Protein AF-A0A818U728-F1 (afdb_monomer)

Radius of gyration: 30.17 Å; Cα contacts (8 Å, |Δi|>4): 489; chains: 1; bounding box: 82×82×82 Å

Foldseek 3Di:
DLCLVVLLVVLVVVLVCQVPDPDDDDVVVNVVSVVSNVVSVVVDDPDDADDLVRLVVVLVVLQVDALLNLLVCLPPPQLVVVVVNCVRSVDQLCRSVVNGSCSNVSSVVNDPPDDDPNVPPPDVVVLVVVVVVDLAVQSVVVCVVPDPPCFPVVLVSLQVQAFDDDPPEEEEAEQAQVCQLPQLVSLLVSVSCCSNNVYHYWYDYPAIDDQPDDDDGVVSSNVCSVPRHHYDHHQSLNSCQVCLLVLPDGAEYEYEEQQPHDAWDAHPVRDTDGNLVSVVVSCVPRHVHAYEYEHAYQDPPDDRPSLVVCVVVVRPRYAYHYAHSVDGDCVCVVVVSVVSRVSDRPVPVVVVVVLVVCCVPVNDVVSVVVVVVVVVVPPDDPDDPPDDD

Structure (mmCIF, N/CA/C/O backbone):
data_AF-A0A818U728-F1
#
_entry.id   AF-A0A818U728-F1
#
loop_
_atom_site.group_PDB
_atom_site.id
_atom_site.type_symbol
_atom_site.label_atom_id
_atom_site.label_alt_id
_atom_site.label_comp_id
_atom_site.label_asym_id
_atom_site.label_entity_id
_atom_site.label_seq_id
_atom_site.pdbx_PDB_ins_code
_atom_site.Cartn_x
_atom_site.Cartn_y
_atom_site.Cartn_z
_atom_site.occupancy
_atom_site.B_iso_or_equiv
_atom_site.auth_seq_id
_atom_site.auth_comp_id
_atom_site.auth_asym_id
_atom_site.auth_atom_id
_atom_site.pdbx_PDB_model_num
ATOM 1 N N . MET A 1 1 ? 35.070 3.565 -28.094 1.00 55.62 1 MET A N 1
ATOM 2 C CA . MET A 1 1 ? 35.684 2.261 -27.732 1.00 55.62 1 MET A CA 1
ATOM 3 C C . MET A 1 1 ? 34.901 1.027 -28.213 1.00 55.62 1 MET A C 1
ATOM 5 O O . MET A 1 1 ? 35.519 -0.014 -28.396 1.00 55.62 1 MET A O 1
ATOM 9 N N . LEU A 1 2 ? 33.603 1.135 -28.537 1.00 55.91 2 LEU A N 1
ATOM 10 C CA . LEU A 1 2 ? 32.719 0.014 -28.928 1.00 55.91 2 LEU A CA 1
ATOM 11 C C . LEU A 1 2 ? 33.169 -0.827 -30.151 1.00 55.91 2 LEU A C 1
ATOM 13 O O . LEU A 1 2 ? 32.778 -1.979 -30.292 1.00 55.91 2 LEU A O 1
ATOM 17 N N . ASN A 1 3 ? 34.048 -0.309 -31.020 1.00 66.19 3 ASN A N 1
ATOM 18 C CA . ASN A 1 3 ? 34.510 -1.011 -32.232 1.00 66.19 3 ASN A CA 1
ATOM 19 C C . ASN A 1 3 ? 35.831 -1.799 -32.082 1.00 66.19 3 ASN A C 1
ATOM 21 O O . ASN A 1 3 ? 36.325 -2.357 -33.070 1.00 66.19 3 ASN A O 1
ATOM 25 N N . ALA A 1 4 ? 36.426 -1.862 -30.884 1.00 78.56 4 ALA A N 1
ATOM 26 C CA . ALA A 1 4 ? 37.730 -2.501 -30.672 1.00 78.56 4 ALA A CA 1
ATOM 27 C C . ALA A 1 4 ? 37.734 -3.982 -31.104 1.00 78.56 4 ALA A C 1
ATOM 29 O O . ALA A 1 4 ? 38.574 -4.389 -31.909 1.00 78.56 4 ALA A O 1
ATOM 30 N N . GLY A 1 5 ? 36.726 -4.760 -30.691 1.00 79.88 5 GLY A N 1
ATOM 31 C CA . GLY A 1 5 ? 36.617 -6.188 -31.022 1.00 79.88 5 GLY A CA 1
ATOM 32 C C . GLY A 1 5 ? 36.473 -6.486 -32.522 1.00 79.88 5 GLY A C 1
ATOM 33 O O . GLY A 1 5 ? 36.972 -7.497 -33.020 1.00 79.88 5 GLY A O 1
ATOM 34 N N . ARG A 1 6 ? 35.826 -5.604 -33.295 1.00 80.81 6 ARG A N 1
ATOM 35 C CA . ARG A 1 6 ? 35.736 -5.748 -34.761 1.00 80.81 6 ARG A CA 1
ATOM 36 C C . ARG A 1 6 ? 37.090 -5.504 -35.428 1.00 80.81 6 ARG A C 1
ATOM 38 O O . ARG A 1 6 ? 37.468 -6.255 -36.327 1.00 80.81 6 ARG A O 1
ATOM 45 N N . ARG A 1 7 ? 37.822 -4.477 -34.986 1.00 86.62 7 ARG A N 1
ATOM 46 C CA . ARG A 1 7 ? 39.153 -4.146 -35.519 1.00 86.62 7 ARG A CA 1
ATOM 47 C C . ARG A 1 7 ? 40.183 -5.222 -35.175 1.00 86.62 7 ARG A C 1
ATOM 49 O O . ARG A 1 7 ? 40.958 -5.581 -36.055 1.00 86.62 7 ARG A O 1
ATOM 56 N N . ILE A 1 8 ? 40.126 -5.794 -33.968 1.00 91.00 8 ILE A N 1
ATOM 57 C CA . ILE A 1 8 ? 40.954 -6.945 -33.563 1.00 91.00 8 ILE A CA 1
ATOM 58 C C . ILE A 1 8 ? 40.764 -8.106 -34.546 1.00 91.00 8 ILE A C 1
ATOM 60 O O . ILE A 1 8 ? 41.723 -8.512 -35.197 1.00 91.00 8 ILE A O 1
ATOM 64 N N . ARG A 1 9 ? 39.519 -8.549 -34.773 1.00 88.81 9 ARG A N 1
ATOM 65 C CA . ARG A 1 9 ? 39.214 -9.647 -35.714 1.00 88.81 9 ARG A CA 1
ATOM 66 C C . ARG A 1 9 ? 39.673 -9.361 -37.147 1.00 88.81 9 ARG A C 1
ATOM 68 O O . ARG A 1 9 ? 40.135 -10.261 -37.850 1.00 88.81 9 ARG A O 1
ATOM 75 N N . ALA A 1 10 ? 39.561 -8.111 -37.601 1.00 93.06 10 ALA A N 1
ATOM 76 C CA . ALA A 1 10 ? 40.048 -7.707 -38.919 1.00 93.06 10 ALA A CA 1
ATOM 77 C C . ALA A 1 10 ? 41.580 -7.826 -39.024 1.00 93.06 10 ALA A C 1
ATOM 79 O O . ALA A 1 10 ? 42.084 -8.406 -39.991 1.00 93.06 10 ALA A O 1
ATOM 80 N N . PHE A 1 11 ? 42.312 -7.344 -38.015 1.00 95.31 11 PHE A N 1
ATOM 81 C CA . PHE A 1 11 ? 43.768 -7.459 -37.957 1.00 95.31 11 PHE A CA 1
ATOM 82 C C . PHE A 1 11 ? 44.233 -8.907 -37.786 1.00 95.31 11 PHE A C 1
ATOM 84 O O . PHE A 1 11 ? 45.185 -9.311 -38.448 1.00 95.31 11 PHE A O 1
ATOM 91 N N . GLU A 1 12 ? 43.536 -9.728 -37.001 1.00 95.50 12 GLU A N 1
ATOM 92 C CA . GLU A 1 12 ? 43.812 -11.164 -36.877 1.00 95.50 12 GLU A CA 1
ATOM 93 C C . GLU A 1 12 ? 43.638 -11.895 -38.211 1.00 95.50 12 GLU A C 1
ATOM 95 O O . GLU A 1 12 ? 44.493 -12.693 -38.606 1.00 95.50 12 GLU A O 1
ATOM 100 N N . LYS A 1 13 ? 42.562 -11.597 -38.952 1.00 95.81 13 LYS A N 1
ATOM 101 C CA . LYS A 1 13 ? 42.327 -12.164 -40.288 1.00 95.81 13 LYS A CA 1
ATOM 102 C C . LYS A 1 13 ? 43.414 -11.732 -41.272 1.00 95.81 13 LYS A C 1
ATOM 104 O O . LYS A 1 13 ? 43.896 -12.555 -42.051 1.00 95.81 13 LYS A O 1
ATOM 109 N N . GLN A 1 14 ? 43.824 -10.465 -41.229 1.00 95.56 14 GLN A N 1
ATOM 110 C CA . GLN A 1 14 ? 44.926 -9.952 -42.043 1.00 95.56 14 GLN A CA 1
ATOM 111 C C . GLN A 1 14 ? 46.257 -10.625 -41.678 1.00 95.56 14 GLN A C 1
ATOM 113 O O . GLN A 1 14 ? 46.999 -11.035 -42.567 1.00 95.56 14 GLN A O 1
ATOM 118 N N . HIS A 1 15 ? 46.533 -10.794 -40.386 1.00 95.56 15 HIS A N 1
ATOM 119 C CA . HIS A 1 15 ? 47.729 -11.457 -39.877 1.00 95.56 15 HIS A CA 1
ATOM 120 C C . HIS A 1 15 ? 47.790 -12.927 -40.311 1.00 95.56 15 HIS A C 1
ATOM 122 O O . HIS A 1 15 ? 48.816 -13.363 -40.832 1.00 95.56 15 HIS A O 1
ATOM 128 N N . LYS A 1 16 ? 46.680 -13.674 -40.195 1.00 95.25 16 LYS A N 1
ATOM 129 C CA . LYS A 1 16 ? 46.574 -15.056 -40.695 1.00 95.25 16 LYS A CA 1
ATOM 130 C C . LYS A 1 16 ? 46.836 -15.121 -42.203 1.00 95.25 16 LYS A C 1
ATOM 132 O O . LYS A 1 16 ? 47.678 -15.898 -42.634 1.00 95.25 16 LYS A O 1
ATOM 137 N N . ARG A 1 17 ? 46.199 -14.259 -43.007 1.00 95.38 17 ARG A N 1
ATOM 138 C CA . ARG A 1 17 ? 46.416 -14.213 -44.468 1.00 95.38 17 ARG A CA 1
ATOM 139 C C . ARG A 1 17 ? 47.878 -13.965 -44.849 1.00 95.38 17 ARG A C 1
ATOM 141 O O . ARG A 1 17 ? 48.380 -14.621 -45.751 1.00 95.38 17 ARG A O 1
ATOM 148 N N . LEU A 1 18 ? 48.560 -13.049 -44.160 1.00 94.50 18 LEU A N 1
ATOM 149 C CA . LEU A 1 18 ? 49.970 -12.749 -44.432 1.00 94.50 18 LEU A CA 1
ATOM 150 C C . LEU A 1 18 ? 50.916 -13.875 -43.998 1.00 94.50 18 LEU A C 1
ATOM 152 O O . LEU A 1 18 ? 51.948 -14.058 -44.631 1.00 94.50 18 LEU A O 1
ATOM 156 N N . LYS A 1 19 ? 50.564 -14.645 -42.962 1.00 92.81 19 LYS A N 1
ATOM 157 C CA . LYS A 1 19 ? 51.328 -15.834 -42.555 1.00 92.81 19 LYS A CA 1
ATOM 158 C C . LYS A 1 19 ? 51.222 -16.990 -43.552 1.00 92.81 19 LYS A C 1
ATOM 160 O O . LYS A 1 19 ? 52.200 -17.695 -43.745 1.00 92.81 19 LYS A O 1
ATOM 165 N N . PHE A 1 20 ? 50.054 -17.178 -44.167 1.00 91.81 20 PHE A N 1
ATOM 166 C CA . PHE A 1 20 ? 49.808 -18.268 -45.125 1.00 91.81 20 PHE A CA 1
ATOM 167 C C . PHE A 1 20 ? 50.080 -17.889 -46.592 1.00 91.81 20 PHE A C 1
ATOM 169 O O . PHE A 1 20 ? 49.986 -18.733 -47.480 1.00 91.81 20 PHE A O 1
ATOM 176 N N . SER A 1 21 ? 50.410 -16.628 -46.870 1.00 90.94 21 SER A N 1
ATOM 177 C CA . SER A 1 21 ? 50.827 -16.175 -48.198 1.00 90.94 21 SER A CA 1
ATOM 178 C C . SER A 1 21 ? 52.184 -16.783 -48.570 1.00 90.94 21 SER A C 1
ATOM 180 O O . SER A 1 21 ? 53.136 -16.662 -47.804 1.00 90.94 21 SER A O 1
ATOM 182 N N . LYS A 1 22 ? 52.301 -17.369 -49.773 1.00 88.00 22 LYS A N 1
ATOM 183 C CA . LYS A 1 22 ? 53.577 -17.890 -50.312 1.00 88.00 22 LYS A CA 1
ATOM 184 C C . LYS A 1 22 ? 54.632 -16.795 -50.525 1.00 88.00 22 LYS A C 1
ATOM 186 O O . LYS A 1 22 ? 55.818 -17.090 -50.604 1.00 88.00 22 LYS A O 1
ATOM 191 N N . THR A 1 23 ? 54.212 -15.535 -50.624 1.00 89.31 23 THR A N 1
ATOM 192 C CA . THR A 1 23 ? 55.104 -14.387 -50.805 1.00 89.31 23 THR A CA 1
ATOM 193 C C . THR A 1 23 ? 55.739 -13.981 -49.475 1.00 89.31 23 THR A C 1
ATOM 195 O O . THR A 1 23 ? 55.026 -13.773 -48.490 1.00 89.31 23 THR A O 1
ATOM 198 N N . THR A 1 24 ? 57.065 -13.813 -49.454 1.00 89.06 24 THR A N 1
ATOM 199 C CA . THR A 1 24 ? 57.846 -13.439 -48.265 1.00 89.06 24 THR A CA 1
ATOM 200 C C . THR A 1 24 ? 57.433 -12.059 -47.748 1.00 89.06 24 THR A C 1
ATOM 202 O O . THR A 1 24 ? 57.858 -11.016 -48.249 1.00 89.06 24 THR A O 1
ATOM 205 N N . THR A 1 25 ? 56.560 -12.028 -46.743 1.00 88.75 25 THR A N 1
ATOM 206 C CA . THR A 1 25 ? 56.094 -10.771 -46.150 1.00 88.75 25 THR A CA 1
ATOM 207 C C . THR A 1 25 ? 57.174 -10.185 -45.238 1.00 88.75 25 THR A C 1
ATOM 209 O O . THR A 1 25 ? 57.701 -10.882 -44.375 1.00 88.75 25 THR A O 1
ATOM 212 N N . LYS A 1 26 ? 57.478 -8.884 -45.364 1.00 92.00 26 LYS A N 1
ATOM 213 C CA . LYS A 1 26 ? 58.439 -8.200 -44.477 1.00 92.00 26 LYS A CA 1
ATOM 214 C C . LYS A 1 26 ? 58.015 -8.332 -43.005 1.00 92.00 26 LYS A C 1
ATOM 216 O O . LYS A 1 26 ? 56.901 -7.937 -42.650 1.00 92.00 26 LYS A O 1
ATOM 221 N N . ALA A 1 27 ? 58.920 -8.811 -42.148 1.00 92.31 27 ALA A N 1
ATOM 222 C CA . ALA A 1 27 ? 58.681 -9.031 -40.715 1.00 92.31 27 ALA A CA 1
ATOM 223 C C . ALA A 1 27 ? 58.150 -7.780 -39.989 1.00 92.31 27 ALA A C 1
ATOM 225 O O . ALA A 1 27 ? 57.275 -7.868 -39.129 1.00 92.31 27 ALA A O 1
ATOM 226 N N . THR A 1 28 ? 58.593 -6.594 -40.413 1.00 94.25 28 THR A N 1
ATOM 227 C CA . THR A 1 28 ? 58.138 -5.302 -39.881 1.00 94.25 28 THR A CA 1
ATOM 228 C C . THR A 1 28 ? 56.632 -5.079 -40.045 1.00 94.25 28 THR A C 1
ATOM 230 O O . THR A 1 28 ? 55.991 -4.505 -39.166 1.00 94.25 28 THR A O 1
ATOM 233 N N . LYS A 1 29 ? 56.027 -5.566 -41.136 1.00 93.94 29 LYS A N 1
ATOM 234 C CA . LYS A 1 29 ? 54.579 -5.456 -41.375 1.00 93.94 29 LYS A CA 1
ATOM 235 C C . LYS A 1 29 ? 53.784 -6.381 -40.452 1.00 93.94 29 LYS A C 1
ATOM 237 O O . LYS A 1 29 ? 52.745 -5.971 -39.941 1.00 93.94 29 LYS A O 1
ATOM 242 N N . LEU A 1 30 ? 54.284 -7.595 -40.209 1.00 94.19 30 LEU A N 1
ATOM 243 C CA . LEU A 1 30 ? 53.681 -8.535 -39.257 1.00 94.19 30 LEU A CA 1
ATOM 244 C C . LEU A 1 30 ? 53.752 -7.992 -37.824 1.00 94.19 30 LEU A C 1
ATOM 246 O O . LEU A 1 30 ? 52.740 -8.007 -37.126 1.00 94.19 30 LEU A O 1
ATOM 250 N N . GLY A 1 31 ? 54.900 -7.428 -37.431 1.00 93.88 31 GLY A N 1
ATOM 251 C CA . GLY A 1 31 ? 55.077 -6.784 -36.127 1.00 93.88 31 GLY A CA 1
ATOM 252 C C . GLY A 1 31 ? 54.092 -5.635 -35.892 1.00 93.88 31 GLY A C 1
ATOM 253 O O . GLY A 1 31 ? 53.442 -5.587 -34.853 1.00 93.88 31 GLY A O 1
ATOM 254 N N . LYS A 1 32 ? 53.885 -4.761 -36.890 1.00 95.94 32 LYS A N 1
ATOM 255 C CA . LYS A 1 32 ? 52.900 -3.665 -36.799 1.00 95.94 32 LYS A CA 1
ATOM 256 C C . LYS A 1 32 ? 51.467 -4.166 -36.594 1.00 95.94 32 LYS A C 1
ATOM 258 O O . LYS A 1 32 ? 50.738 -3.604 -35.783 1.00 95.94 32 LYS A O 1
ATOM 263 N N . ILE A 1 33 ? 51.056 -5.217 -37.309 1.00 96.12 33 ILE A N 1
ATOM 264 C CA . ILE A 1 33 ? 49.705 -5.782 -37.163 1.00 96.12 33 ILE A CA 1
ATOM 265 C C . ILE A 1 33 ? 49.527 -6.410 -35.776 1.00 96.12 33 ILE A C 1
ATOM 267 O O . ILE A 1 33 ? 48.488 -6.202 -35.157 1.00 96.12 33 ILE A O 1
ATOM 271 N N . LYS A 1 34 ? 50.543 -7.119 -35.269 1.00 96.25 34 LYS A N 1
ATOM 272 C CA . LYS A 1 34 ? 50.514 -7.701 -33.922 1.00 96.25 34 LYS A CA 1
ATOM 273 C C . LYS A 1 34 ? 50.409 -6.623 -32.838 1.00 96.25 34 LYS A C 1
ATOM 275 O O . LYS A 1 34 ? 49.500 -6.688 -32.020 1.00 96.25 34 LYS A O 1
ATOM 280 N N . ASN A 1 35 ? 51.233 -5.577 -32.911 1.00 96.06 35 ASN A N 1
ATOM 281 C CA . ASN A 1 35 ? 51.171 -4.462 -31.960 1.00 96.06 35 ASN A CA 1
ATOM 282 C C . ASN A 1 35 ? 49.795 -3.774 -31.958 1.00 96.06 35 ASN A C 1
ATOM 284 O O . ASN A 1 35 ? 49.292 -3.400 -30.903 1.00 96.06 35 ASN A O 1
ATOM 288 N N . ASN A 1 36 ? 49.153 -3.639 -33.123 1.00 94.69 36 ASN A N 1
ATOM 289 C CA . ASN A 1 36 ? 47.800 -3.085 -33.205 1.00 94.69 36 ASN A CA 1
ATOM 290 C C . ASN A 1 36 ? 46.750 -3.979 -32.527 1.00 94.69 36 ASN A C 1
ATOM 292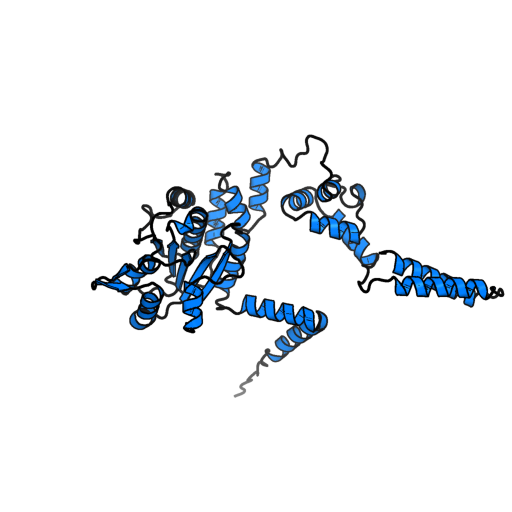 O O . ASN A 1 36 ? 45.821 -3.452 -31.918 1.00 94.69 36 ASN A O 1
ATOM 296 N N . ILE A 1 37 ? 46.883 -5.306 -32.625 1.00 94.75 37 ILE A N 1
ATOM 297 C CA . ILE A 1 37 ? 46.010 -6.258 -31.922 1.00 94.75 37 ILE A CA 1
ATOM 298 C C . ILE A 1 37 ? 46.192 -6.105 -30.409 1.00 94.75 37 ILE A C 1
ATOM 300 O O . ILE A 1 37 ? 45.208 -5.915 -29.698 1.00 94.75 37 ILE A O 1
ATOM 304 N N . ASP A 1 38 ? 47.435 -6.106 -29.930 1.00 93.44 38 ASP A N 1
ATOM 305 C CA . ASP A 1 38 ? 47.746 -6.031 -28.499 1.00 93.44 38 ASP A CA 1
ATOM 306 C C . ASP A 1 38 ? 47.281 -4.701 -27.883 1.00 93.44 38 ASP A C 1
ATOM 308 O O . ASP A 1 38 ? 46.668 -4.687 -26.816 1.00 93.44 38 ASP A O 1
ATOM 312 N N . ASN A 1 39 ? 47.478 -3.581 -28.586 1.00 93.38 39 ASN A N 1
ATOM 313 C CA . ASN A 1 39 ? 46.989 -2.272 -28.148 1.00 93.38 39 ASN A CA 1
ATOM 314 C C . ASN A 1 39 ? 45.457 -2.216 -28.077 1.00 93.38 39 ASN A C 1
ATOM 316 O O . ASN A 1 39 ? 44.903 -1.657 -27.134 1.00 93.38 39 ASN A O 1
ATOM 320 N N . LEU A 1 40 ? 44.754 -2.808 -29.048 1.00 89.88 40 LEU A N 1
ATOM 321 C CA . LEU A 1 40 ? 43.291 -2.852 -29.029 1.00 89.88 40 LEU A CA 1
ATOM 322 C C . LEU A 1 40 ? 42.746 -3.798 -27.955 1.00 89.88 40 LEU A C 1
ATOM 324 O O . LEU A 1 40 ? 41.691 -3.507 -27.400 1.00 89.88 40 LEU A O 1
ATOM 328 N N . ASN A 1 41 ? 43.448 -4.890 -27.647 1.00 87.31 41 ASN A N 1
ATOM 329 C CA . ASN A 1 41 ? 43.091 -5.792 -26.551 1.00 87.31 41 ASN A CA 1
ATOM 330 C C . ASN A 1 41 ? 43.239 -5.105 -25.189 1.00 87.31 41 ASN A C 1
ATOM 332 O O . ASN A 1 41 ? 42.358 -5.249 -24.350 1.00 87.31 41 ASN A O 1
ATOM 336 N N . LYS A 1 42 ? 44.291 -4.298 -24.993 1.00 89.25 42 LYS A N 1
ATOM 337 C CA . LYS A 1 42 ? 44.467 -3.484 -23.775 1.00 89.25 42 LYS A CA 1
ATOM 338 C C . LYS A 1 42 ? 43.382 -2.419 -23.598 1.00 89.25 42 LYS A C 1
ATOM 340 O O . LYS A 1 42 ? 43.044 -2.074 -22.476 1.00 89.25 42 LYS A O 1
ATOM 345 N N . LEU A 1 43 ? 42.844 -1.897 -24.702 1.00 81.31 43 LEU A N 1
ATOM 346 C CA . LEU A 1 43 ? 41.778 -0.888 -24.712 1.00 81.31 43 LEU A CA 1
ATOM 347 C C . LEU A 1 43 ? 40.368 -1.494 -24.757 1.00 81.31 43 LEU A C 1
ATOM 349 O O . LEU A 1 43 ? 39.391 -0.749 -24.855 1.00 81.31 43 LEU A O 1
ATOM 353 N N . LYS A 1 44 ? 40.245 -2.827 -24.755 1.00 76.50 44 LYS A N 1
ATOM 354 C CA . LYS A 1 44 ? 38.954 -3.508 -24.762 1.00 76.50 44 LYS A CA 1
ATOM 355 C C . LYS A 1 44 ? 38.351 -3.373 -23.353 1.00 76.50 44 LYS A C 1
ATOM 357 O O . LYS A 1 44 ? 38.925 -3.935 -22.423 1.00 76.50 44 LYS A O 1
ATOM 362 N N . PRO A 1 45 ? 37.231 -2.650 -23.166 1.00 67.88 45 PRO A N 1
ATOM 363 C CA . PRO A 1 45 ? 36.529 -2.683 -21.886 1.00 67.88 45 PRO A CA 1
ATOM 364 C C . PRO A 1 45 ? 36.102 -4.129 -21.584 1.00 67.88 45 PRO A C 1
ATOM 366 O O . PRO A 1 45 ? 35.821 -4.891 -22.513 1.00 67.88 45 PRO A O 1
ATOM 369 N N . SER A 1 46 ? 36.078 -4.524 -20.306 1.00 66.12 46 SER A N 1
ATOM 370 C CA . SER A 1 46 ? 35.698 -5.891 -19.901 1.00 66.12 46 SER A CA 1
ATOM 371 C C . SER A 1 46 ? 34.232 -6.223 -20.199 1.00 66.12 46 SER A C 1
ATOM 373 O O . SER A 1 46 ? 33.835 -7.378 -20.097 1.00 66.12 46 SER A O 1
ATOM 375 N N . THR A 1 47 ? 33.436 -5.232 -20.602 1.00 59.75 47 THR A N 1
ATOM 376 C CA . THR A 1 47 ? 32.033 -5.401 -20.956 1.00 59.75 47 THR A CA 1
ATOM 377 C C . THR A 1 47 ? 31.881 -6.032 -22.340 1.00 59.75 47 THR A C 1
ATOM 379 O O . THR A 1 47 ? 32.453 -5.591 -23.344 1.00 59.75 47 THR A O 1
ATOM 382 N N . GLU A 1 48 ? 31.112 -7.117 -22.393 1.00 62.62 48 GLU A N 1
ATOM 383 C CA . GLU A 1 48 ? 30.823 -7.842 -23.623 1.00 62.62 48 GLU A CA 1
ATOM 384 C C . GLU A 1 48 ? 30.017 -6.969 -24.594 1.00 62.62 48 GLU A C 1
ATOM 386 O O . GLU A 1 48 ? 29.023 -6.337 -24.246 1.00 62.62 48 GLU A O 1
ATOM 391 N N . SER A 1 49 ? 30.471 -6.906 -25.845 1.00 65.69 49 SER A N 1
ATOM 392 C CA . SER A 1 49 ? 29.767 -6.197 -26.913 1.00 65.69 49 SER A CA 1
ATOM 393 C C . SER A 1 49 ? 28.645 -7.080 -27.454 1.00 65.69 49 SER A C 1
ATOM 395 O O . SER A 1 49 ? 28.883 -8.240 -27.796 1.00 65.69 49 SER A O 1
ATOM 397 N N . VAL A 1 50 ? 27.443 -6.512 -27.598 1.00 77.88 50 VAL A N 1
ATOM 398 C CA . VAL A 1 50 ? 26.302 -7.190 -28.227 1.00 77.88 50 VAL A CA 1
ATOM 399 C C . VAL A 1 50 ? 26.678 -7.658 -29.635 1.00 77.88 50 VAL A C 1
ATOM 401 O O . VAL A 1 50 ? 27.242 -6.914 -30.442 1.00 77.88 50 VAL A O 1
ATOM 404 N N . SER A 1 51 ? 26.397 -8.927 -29.939 1.00 84.25 51 SER A N 1
ATOM 405 C CA . SER A 1 51 ? 26.714 -9.486 -31.252 1.00 84.25 51 SER A CA 1
ATOM 406 C C . SER A 1 51 ? 25.858 -8.833 -32.343 1.00 84.25 51 SER A C 1
ATOM 408 O O . SER A 1 51 ? 24.676 -8.558 -32.155 1.00 84.25 51 SER A O 1
ATOM 410 N N . GLY A 1 52 ? 26.413 -8.666 -33.547 1.00 86.19 52 GLY A N 1
ATOM 411 C CA . GLY A 1 52 ? 25.647 -8.110 -34.670 1.00 86.19 52 GLY A CA 1
ATOM 412 C C . GLY A 1 52 ? 24.458 -8.980 -35.109 1.00 86.19 52 GLY A C 1
ATOM 413 O O . GLY A 1 52 ? 23.614 -8.525 -35.878 1.00 86.19 52 GLY A O 1
ATOM 414 N N . ALA A 1 53 ? 24.381 -10.241 -34.671 1.00 84.06 53 ALA A N 1
ATOM 415 C CA . ALA A 1 53 ? 23.192 -11.069 -34.861 1.00 84.06 53 ALA A CA 1
ATOM 416 C C . ALA A 1 53 ? 22.060 -10.628 -33.924 1.00 84.06 53 ALA A C 1
ATOM 418 O O . ALA A 1 53 ? 20.939 -10.440 -34.392 1.00 84.06 53 ALA A O 1
ATOM 419 N N . VAL A 1 54 ? 22.383 -10.377 -32.652 1.00 83.69 54 VAL A N 1
ATOM 420 C CA . VAL A 1 54 ? 21.443 -9.876 -31.642 1.00 83.69 54 VAL A CA 1
ATOM 421 C C . VAL A 1 54 ? 20.971 -8.468 -32.001 1.00 83.69 54 VAL A C 1
ATOM 423 O O . VAL A 1 54 ? 19.767 -8.252 -32.077 1.00 83.69 54 VAL A O 1
ATOM 426 N N . SER A 1 55 ? 21.870 -7.546 -32.372 1.00 92.19 55 SER A N 1
ATOM 427 C CA . SER A 1 55 ? 21.468 -6.197 -32.816 1.00 92.19 55 SER A CA 1
ATOM 428 C C . SER A 1 55 ? 20.479 -6.250 -33.989 1.00 92.19 55 SER A C 1
ATOM 430 O O . SER A 1 55 ? 19.448 -5.590 -33.967 1.00 92.19 55 SER A O 1
ATOM 432 N N . ARG A 1 56 ? 20.730 -7.104 -34.995 1.00 94.19 56 ARG A N 1
ATOM 433 C CA . ARG A 1 56 ? 19.813 -7.282 -36.139 1.00 94.19 56 ARG A CA 1
ATOM 434 C C . ARG A 1 56 ? 18.507 -7.982 -35.780 1.00 94.19 56 ARG A C 1
ATOM 436 O O . ARG A 1 56 ? 17.552 -7.892 -36.547 1.00 94.19 56 ARG A O 1
ATOM 443 N N . HIS A 1 57 ? 18.482 -8.771 -34.713 1.00 91.62 57 HIS A N 1
ATOM 444 C CA . HIS A 1 57 ? 17.252 -9.374 -34.215 1.00 91.62 57 HIS A CA 1
ATOM 445 C C . HIS A 1 57 ? 16.388 -8.306 -33.541 1.00 91.62 57 HIS A C 1
ATOM 447 O O . HIS A 1 57 ? 15.238 -8.141 -33.931 1.00 91.62 57 HIS A O 1
ATOM 453 N N . ILE A 1 58 ? 16.984 -7.494 -32.664 1.00 92.44 58 ILE A N 1
ATOM 454 C CA . ILE A 1 58 ? 16.300 -6.380 -31.998 1.00 92.44 58 ILE A CA 1
ATOM 455 C C . ILE A 1 58 ? 15.778 -5.365 -33.028 1.00 92.44 58 ILE A C 1
ATOM 457 O O . ILE A 1 58 ? 14.613 -5.007 -32.973 1.00 92.44 58 ILE A O 1
ATOM 461 N N . GLN A 1 59 ? 16.577 -4.981 -34.033 1.00 96.94 59 GLN A N 1
ATOM 462 C CA . GLN A 1 59 ? 16.120 -4.107 -35.134 1.00 96.94 59 GLN A CA 1
ATOM 463 C C . GLN A 1 59 ? 14.946 -4.683 -35.931 1.00 96.94 59 GLN A C 1
ATOM 465 O O . GLN A 1 59 ? 14.148 -3.939 -36.489 1.00 96.94 59 GLN A O 1
ATOM 470 N N . ARG A 1 60 ? 14.856 -6.012 -36.065 1.00 96.56 60 ARG A N 1
ATOM 471 C CA . ARG A 1 60 ? 13.716 -6.642 -36.744 1.00 96.56 60 ARG A CA 1
ATOM 472 C C . ARG A 1 60 ? 12.475 -6.610 -35.867 1.00 96.56 60 ARG A C 1
ATOM 474 O O . ARG A 1 60 ? 11.411 -6.327 -36.393 1.00 96.56 60 ARG A O 1
ATOM 481 N N . TRP A 1 61 ? 12.635 -6.856 -34.571 1.00 95.94 61 TRP A N 1
ATOM 482 C CA . TRP A 1 61 ? 11.560 -6.733 -33.593 1.00 95.94 61 TRP A CA 1
ATOM 483 C C . TRP A 1 61 ? 11.033 -5.294 -33.495 1.00 95.94 61 TRP A C 1
ATOM 485 O O . TRP A 1 61 ? 9.832 -5.092 -33.568 1.00 95.94 61 TRP A O 1
ATOM 495 N N . THR A 1 62 ? 11.885 -4.265 -33.455 1.00 96.19 62 THR A N 1
ATOM 496 C CA . THR A 1 62 ? 11.382 -2.878 -33.398 1.00 96.19 62 THR A CA 1
ATOM 497 C C . THR A 1 62 ? 10.546 -2.497 -34.617 1.00 96.19 62 THR A C 1
ATOM 499 O O . THR A 1 62 ? 9.594 -1.740 -34.493 1.00 96.19 62 THR A O 1
ATOM 502 N N . ARG A 1 63 ? 10.839 -3.072 -35.791 1.00 97.50 63 ARG A N 1
ATOM 503 C CA . ARG A 1 63 ? 10.042 -2.858 -37.011 1.00 97.50 63 ARG A CA 1
ATOM 504 C C . ARG A 1 63 ? 8.676 -3.538 -36.981 1.00 97.50 63 ARG A C 1
ATOM 506 O O . ARG A 1 63 ? 7.853 -3.217 -37.833 1.00 97.50 63 ARG A O 1
ATOM 513 N N . THR A 1 64 ? 8.446 -4.490 -36.074 1.00 95.12 64 THR A N 1
ATOM 514 C CA . THR A 1 64 ? 7.114 -5.081 -35.884 1.00 95.12 64 THR A CA 1
ATOM 515 C C . THR A 1 64 ? 6.233 -4.231 -34.976 1.00 95.12 64 THR A C 1
ATOM 517 O O . THR A 1 64 ? 5.042 -4.505 -34.916 1.00 95.12 64 THR A O 1
ATOM 520 N N . LEU A 1 65 ? 6.794 -3.219 -34.300 1.00 92.94 65 LEU A N 1
ATOM 521 C CA . LEU A 1 65 ? 6.032 -2.315 -33.447 1.00 92.94 65 LEU A CA 1
ATOM 522 C C . LEU A 1 65 ? 5.151 -1.394 -34.296 1.00 92.94 65 LEU A C 1
ATOM 524 O O . LEU A 1 65 ? 5.600 -0.697 -35.215 1.00 92.94 65 LEU A O 1
ATOM 528 N N . THR A 1 66 ? 3.872 -1.398 -33.965 1.00 93.38 66 THR A N 1
ATOM 529 C CA . THR A 1 66 ? 2.855 -0.527 -34.539 1.00 93.38 66 THR A CA 1
ATOM 530 C C . THR A 1 66 ? 3.067 0.922 -34.102 1.00 93.38 66 THR A C 1
ATOM 532 O O . THR A 1 66 ? 3.796 1.218 -33.156 1.00 93.38 66 THR A O 1
ATOM 535 N N . GLN A 1 67 ? 2.413 1.853 -34.799 1.00 91.12 67 GLN A N 1
ATOM 536 C CA . GLN A 1 67 ? 2.405 3.260 -34.397 1.00 91.12 67 GLN A CA 1
ATOM 537 C C . GLN A 1 67 ? 1.904 3.433 -32.952 1.00 91.12 67 GLN A C 1
ATOM 539 O O . GLN A 1 67 ? 2.523 4.152 -32.176 1.00 91.12 67 GLN A O 1
ATOM 544 N N . GLN A 1 68 ? 0.832 2.726 -32.589 1.00 82.50 68 GLN A N 1
ATOM 545 C CA . GLN A 1 68 ? 0.182 2.817 -31.278 1.00 82.50 68 GLN A CA 1
ATOM 546 C C . GLN A 1 68 ? 1.103 2.347 -30.145 1.00 82.50 68 GLN A C 1
ATOM 548 O O . GLN A 1 68 ? 1.204 3.008 -29.118 1.00 82.50 68 GLN A O 1
ATOM 553 N N . GLU A 1 69 ? 1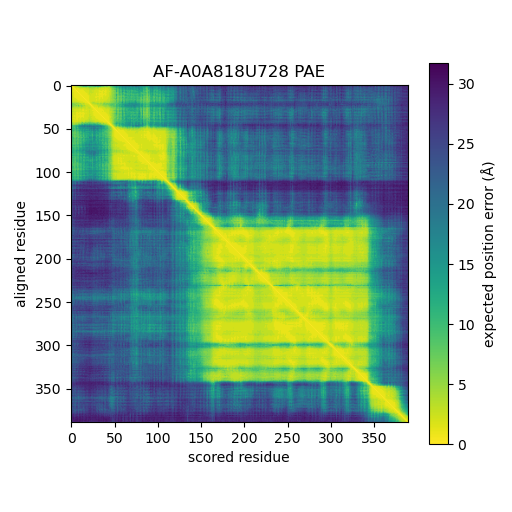.832 1.245 -30.345 1.00 86.94 69 GLU A N 1
ATOM 554 C CA . GLU A 1 69 ? 2.814 0.758 -29.365 1.00 86.94 69 GLU A CA 1
ATOM 555 C C . GLU A 1 69 ? 3.964 1.755 -29.170 1.00 86.94 69 GLU A C 1
ATOM 557 O O . GLU A 1 69 ? 4.421 1.973 -28.050 1.00 86.94 69 GLU A O 1
ATOM 562 N N . LEU A 1 70 ? 4.426 2.401 -30.246 1.00 91.06 70 LEU A N 1
ATOM 563 C CA . LEU A 1 70 ? 5.487 3.408 -30.160 1.00 91.06 70 LEU A CA 1
ATOM 564 C C . LEU A 1 70 ? 5.011 4.699 -29.477 1.00 91.06 70 LEU A C 1
ATOM 566 O O . LEU A 1 70 ? 5.762 5.280 -28.696 1.00 91.06 70 LEU A O 1
ATOM 570 N N . GLU A 1 71 ? 3.771 5.128 -29.716 1.00 85.44 71 GLU A N 1
ATOM 571 C CA . GLU A 1 71 ? 3.146 6.243 -28.990 1.00 85.44 71 GLU A CA 1
ATOM 572 C C . GLU A 1 71 ? 2.994 5.911 -27.499 1.00 85.44 71 GLU A C 1
ATOM 574 O O . GLU A 1 71 ? 3.367 6.718 -26.645 1.00 85.44 71 GLU A O 1
ATOM 579 N N . TYR A 1 72 ? 2.555 4.691 -27.176 1.00 81.19 72 TYR A N 1
ATOM 580 C CA . TYR A 1 72 ? 2.491 4.202 -25.800 1.00 81.19 72 TYR A CA 1
ATOM 581 C C . TYR A 1 72 ? 3.863 4.253 -25.120 1.00 81.19 72 TYR A C 1
ATOM 583 O O . TYR A 1 72 ? 3.988 4.798 -24.022 1.00 81.19 72 TYR A O 1
ATOM 591 N N . PHE A 1 73 ? 4.914 3.757 -25.781 1.00 87.81 73 PHE A N 1
ATOM 592 C CA . PHE A 1 73 ? 6.270 3.798 -25.237 1.00 87.81 73 PHE A CA 1
ATOM 593 C C . PHE A 1 73 ? 6.805 5.217 -25.061 1.00 87.81 73 PHE A C 1
ATOM 595 O O . PHE A 1 73 ? 7.554 5.454 -24.117 1.00 87.81 73 PHE A O 1
ATOM 602 N N . ALA A 1 74 ? 6.433 6.154 -25.933 1.00 86.44 74 ALA A N 1
ATOM 603 C CA . ALA A 1 74 ? 6.854 7.546 -25.815 1.00 86.44 74 ALA A CA 1
ATOM 604 C C . ALA A 1 74 ? 6.261 8.225 -24.569 1.00 86.44 74 ALA A C 1
ATOM 606 O O . ALA A 1 74 ? 6.928 9.057 -23.956 1.00 86.44 74 ALA A O 1
ATOM 607 N N . LEU A 1 75 ? 5.033 7.856 -24.196 1.00 78.62 75 LEU A N 1
ATOM 608 C CA . LEU A 1 75 ? 4.316 8.423 -23.054 1.00 78.62 75 LEU A CA 1
ATOM 609 C C . LEU A 1 75 ? 4.677 7.750 -21.722 1.00 78.62 75 LEU A C 1
ATOM 611 O O . LEU A 1 75 ? 4.857 8.440 -20.722 1.00 78.62 75 LEU A O 1
ATOM 615 N N . HIS A 1 76 ? 4.795 6.419 -21.704 1.00 68.06 76 HIS A N 1
ATOM 616 C CA . HIS A 1 76 ? 4.818 5.647 -20.453 1.00 68.06 76 HIS A CA 1
ATOM 617 C C . HIS A 1 76 ? 6.195 5.079 -20.097 1.00 68.06 76 HIS A C 1
ATOM 619 O O . HIS A 1 76 ? 6.464 4.791 -18.931 1.00 68.06 76 HIS A O 1
ATOM 625 N N . VAL A 1 77 ? 7.095 4.905 -21.071 1.00 78.00 77 VAL A N 1
ATOM 626 C CA . VAL A 1 77 ? 8.413 4.305 -20.819 1.00 78.00 77 VAL A CA 1
ATOM 627 C C . VAL A 1 77 ? 9.479 5.398 -20.732 1.00 78.00 77 VAL A C 1
ATOM 629 O O . VAL A 1 77 ? 9.586 6.219 -21.645 1.00 78.00 77 VAL A O 1
ATOM 632 N N . PRO A 1 78 ? 10.343 5.396 -19.693 1.00 80.56 78 PRO A N 1
ATOM 633 C CA . PRO A 1 78 ? 11.448 6.340 -19.604 1.00 80.56 78 PRO A CA 1
ATOM 634 C C . PRO A 1 78 ? 12.299 6.334 -20.877 1.00 80.56 78 PRO A C 1
ATOM 636 O O . PRO A 1 78 ? 12.840 5.301 -21.289 1.00 80.56 78 PRO A O 1
ATOM 639 N N . THR A 1 79 ? 12.467 7.510 -21.479 1.00 89.56 79 THR A N 1
ATOM 640 C CA . THR A 1 79 ? 13.206 7.679 -22.740 1.00 89.56 79 THR A CA 1
ATOM 641 C C . THR A 1 79 ? 14.659 7.208 -22.641 1.00 89.56 79 THR A C 1
ATOM 643 O O . THR A 1 79 ? 15.229 6.751 -23.630 1.00 89.56 79 THR A O 1
ATOM 646 N N . GLU A 1 80 ? 15.245 7.223 -21.440 1.00 87.81 80 GLU A N 1
ATOM 647 C CA . GLU A 1 80 ? 16.597 6.724 -21.158 1.00 87.81 80 GLU A CA 1
ATOM 648 C C . GLU A 1 80 ? 16.807 5.251 -21.534 1.00 87.81 80 GLU A C 1
ATOM 650 O O . GLU A 1 80 ? 17.875 4.886 -22.033 1.00 87.81 80 GLU A O 1
ATOM 655 N N . SER A 1 81 ? 15.800 4.395 -21.348 1.00 89.69 81 SER A N 1
ATOM 656 C CA . SER A 1 81 ? 15.896 2.978 -21.721 1.00 89.69 81 SER A CA 1
ATOM 657 C C . SER A 1 81 ? 16.034 2.819 -23.235 1.00 89.69 81 SER A C 1
ATOM 659 O O . SER A 1 81 ? 16.882 2.063 -23.719 1.00 89.69 81 SER A O 1
ATOM 661 N N . TRP A 1 82 ? 15.264 3.603 -23.989 1.00 94.19 82 TRP A N 1
ATOM 662 C CA . TRP A 1 82 ? 15.305 3.621 -25.448 1.00 94.19 82 TRP A CA 1
ATOM 663 C C . TRP A 1 82 ? 16.588 4.247 -25.993 1.00 94.19 82 TRP A C 1
ATOM 665 O O . TRP A 1 82 ? 17.150 3.704 -26.944 1.00 94.19 82 TRP A O 1
ATOM 675 N N . LYS A 1 83 ? 17.115 5.308 -25.363 1.00 93.81 83 LYS A N 1
ATOM 676 C CA . LYS A 1 83 ? 18.433 5.878 -25.703 1.00 93.81 83 LYS A CA 1
ATOM 677 C C . LYS A 1 83 ? 19.540 4.834 -25.571 1.00 93.81 83 LYS A C 1
ATOM 679 O O . LYS A 1 83 ? 20.275 4.589 -26.524 1.00 93.81 83 LYS A O 1
ATOM 684 N N . LYS A 1 84 ? 19.610 4.154 -24.420 1.00 89.75 84 LYS A N 1
ATOM 685 C CA . LYS A 1 84 ? 20.616 3.108 -24.164 1.00 89.75 84 LYS A CA 1
ATOM 686 C C . LYS A 1 84 ? 20.514 1.973 -25.178 1.00 89.75 84 LYS A C 1
ATOM 688 O O . LYS A 1 84 ? 21.529 1.529 -25.715 1.00 89.75 84 LYS A O 1
ATOM 693 N N . LEU A 1 85 ? 19.296 1.517 -25.473 1.00 92.06 85 LEU A N 1
ATOM 694 C CA . LEU A 1 85 ? 19.074 0.477 -26.474 1.00 92.06 85 LEU A CA 1
ATOM 695 C C . LEU A 1 85 ? 19.502 0.943 -27.874 1.00 92.06 85 LEU A C 1
ATOM 697 O O . LEU A 1 85 ? 20.164 0.196 -28.596 1.00 92.06 85 LEU A O 1
ATOM 701 N N . ALA A 1 86 ? 19.185 2.187 -28.236 1.00 95.31 86 ALA A N 1
ATOM 702 C CA . ALA A 1 86 ? 19.579 2.791 -29.501 1.00 95.31 86 ALA A CA 1
ATOM 703 C C . ALA A 1 86 ? 21.096 2.937 -29.643 1.00 95.31 86 ALA A C 1
ATOM 705 O O . ALA A 1 86 ? 21.624 2.663 -30.719 1.00 95.31 86 ALA A O 1
ATOM 706 N N . ASP A 1 87 ? 21.810 3.277 -28.571 1.00 90.62 87 ASP A N 1
ATOM 707 C CA . ASP A 1 87 ? 23.272 3.365 -28.568 1.00 90.62 87 ASP A CA 1
ATOM 708 C C . ASP A 1 87 ? 23.942 1.996 -28.744 1.00 90.62 87 ASP A C 1
ATOM 710 O O . ASP A 1 87 ? 24.977 1.885 -29.406 1.00 90.62 87 ASP A O 1
ATOM 714 N N . ILE A 1 88 ? 23.340 0.939 -28.190 1.00 86.62 88 ILE A N 1
ATOM 715 C CA . ILE A 1 88 ? 23.834 -0.441 -28.297 1.00 86.62 88 ILE A CA 1
ATOM 716 C C . ILE A 1 88 ? 23.564 -1.025 -29.688 1.00 86.62 88 ILE A C 1
ATOM 718 O O . ILE A 1 88 ? 24.409 -1.717 -30.264 1.00 86.62 88 ILE A O 1
ATOM 722 N N . VAL A 1 89 ? 22.361 -0.798 -30.215 1.00 93.94 89 VAL A N 1
ATOM 723 C CA . VAL A 1 89 ? 21.857 -1.461 -31.426 1.00 93.94 89 VAL A CA 1
ATOM 724 C C . VAL A 1 89 ? 22.049 -0.601 -32.679 1.00 93.94 89 VAL A C 1
ATOM 726 O O . VAL A 1 89 ? 22.011 -1.125 -33.793 1.00 93.94 89 VAL A O 1
ATOM 729 N N . HIS A 1 90 ? 22.333 0.690 -32.507 1.00 94.00 90 HIS A N 1
ATOM 730 C CA . HIS A 1 90 ? 22.448 1.695 -33.562 1.00 94.00 90 HIS A CA 1
ATOM 731 C C . HIS A 1 90 ? 21.187 1.763 -34.431 1.00 94.00 90 HIS A C 1
ATOM 733 O O . HIS A 1 90 ? 21.250 1.539 -35.643 1.00 94.00 90 HIS A O 1
ATOM 739 N N . PHE A 1 91 ? 20.036 2.026 -33.805 1.00 97.12 91 PHE A N 1
ATOM 740 C CA . PHE A 1 91 ? 18.779 2.191 -34.533 1.00 97.12 91 PHE A CA 1
ATOM 741 C C . PHE A 1 91 ? 18.830 3.366 -35.511 1.00 97.12 91 PHE A C 1
ATOM 743 O O . PHE A 1 91 ? 19.442 4.402 -35.255 1.00 97.12 91 PHE A O 1
ATOM 750 N N . HIS A 1 92 ? 18.121 3.217 -36.623 1.00 96.81 92 HIS A N 1
ATOM 751 C CA . HIS A 1 92 ? 17.883 4.262 -37.599 1.00 96.81 92 HIS A CA 1
ATOM 752 C C . HIS A 1 92 ? 16.407 4.692 -37.543 1.00 96.81 92 HIS A C 1
ATOM 754 O O . HIS A 1 92 ? 15.551 3.857 -37.844 1.00 96.81 92 HIS A O 1
ATOM 760 N N . PRO A 1 93 ? 16.082 5.980 -37.298 1.00 95.50 93 PRO A N 1
ATOM 761 C CA . PRO A 1 93 ? 14.706 6.442 -37.069 1.00 95.50 93 PRO A CA 1
ATOM 762 C C . PRO A 1 93 ? 13.711 5.961 -38.134 1.00 95.50 93 PRO A C 1
ATOM 764 O O . PRO A 1 93 ? 12.739 5.292 -37.830 1.00 95.50 93 PRO A O 1
ATOM 767 N N . ILE A 1 94 ? 14.022 6.185 -39.413 1.00 95.44 94 ILE A N 1
ATOM 768 C CA . ILE A 1 94 ? 13.105 5.855 -40.519 1.00 95.44 94 ILE A CA 1
ATOM 769 C C . ILE A 1 94 ? 13.053 4.348 -40.835 1.00 95.44 94 ILE A C 1
ATOM 771 O O . ILE A 1 94 ? 12.024 3.837 -41.259 1.00 95.44 94 ILE A O 1
ATOM 775 N N . LYS A 1 95 ? 14.169 3.621 -40.686 1.00 97.00 95 LYS A N 1
ATOM 776 C CA . LYS A 1 95 ? 14.244 2.211 -41.111 1.00 97.00 95 LYS A CA 1
ATOM 777 C C . LYS A 1 95 ? 13.767 1.257 -40.029 1.00 97.00 95 LYS A C 1
ATOM 779 O O . LYS A 1 95 ? 13.230 0.204 -40.355 1.00 97.00 95 LYS A O 1
ATOM 784 N N . ASP A 1 96 ? 14.038 1.594 -38.773 1.00 97.56 96 ASP A N 1
ATOM 785 C CA . ASP A 1 96 ? 13.734 0.744 -37.628 1.00 97.56 96 ASP A CA 1
ATOM 786 C C . ASP A 1 96 ? 12.428 1.145 -36.932 1.00 97.56 96 ASP A C 1
ATOM 788 O O . ASP A 1 96 ? 11.839 0.285 -36.288 1.00 97.56 96 ASP A O 1
ATOM 792 N N . PHE A 1 97 ? 11.946 2.380 -37.144 1.00 96.56 97 PHE A N 1
ATOM 793 C CA . PHE A 1 97 ? 10.646 2.883 -36.679 1.00 96.56 97 PHE A CA 1
ATOM 794 C C . PHE A 1 97 ? 9.837 3.504 -37.839 1.00 96.56 97 PHE A C 1
ATOM 796 O O . PHE A 1 97 ? 9.518 4.694 -37.816 1.00 96.56 97 PHE A O 1
ATOM 803 N N . PRO A 1 98 ? 9.517 2.734 -38.898 1.00 95.69 98 PRO A N 1
ATOM 804 C CA . PRO A 1 98 ? 8.852 3.272 -40.088 1.00 95.69 98 PRO A CA 1
ATOM 805 C C . PRO A 1 98 ? 7.439 3.804 -39.802 1.00 95.69 98 PRO A C 1
ATOM 807 O O . PRO A 1 98 ? 6.990 4.723 -40.480 1.00 95.69 98 PRO A O 1
ATOM 810 N N . SER A 1 99 ? 6.760 3.240 -38.801 1.00 93.06 99 SER A N 1
ATOM 811 C CA . SER A 1 99 ? 5.432 3.648 -38.334 1.00 93.06 99 SER A CA 1
ATOM 812 C C . SER A 1 99 ? 5.448 4.966 -37.556 1.00 93.06 99 SER A C 1
ATOM 814 O O . SER A 1 99 ? 4.431 5.651 -37.522 1.00 93.06 99 SER A O 1
ATOM 816 N N . LEU A 1 100 ? 6.587 5.341 -36.960 1.00 93.50 100 LEU A N 1
ATOM 817 C CA . LEU A 1 100 ? 6.711 6.562 -36.165 1.00 93.50 100 LEU A CA 1
ATOM 818 C C . LEU A 1 100 ? 8.132 7.154 -36.235 1.00 93.50 100 LEU A C 1
ATOM 820 O O . LEU A 1 100 ? 8.894 7.077 -35.268 1.00 93.50 100 LEU A O 1
ATOM 824 N N . PRO A 1 101 ? 8.523 7.778 -37.366 1.00 93.25 101 PRO A N 1
ATOM 825 C CA . PRO A 1 101 ? 9.905 8.220 -37.584 1.00 93.25 101 PRO A CA 1
ATOM 826 C C . PRO A 1 101 ? 10.425 9.249 -36.568 1.00 93.25 101 PRO A C 1
ATOM 828 O O . PRO A 1 101 ? 11.639 9.409 -36.431 1.00 93.25 101 PRO A O 1
ATOM 831 N N . TRP A 1 102 ? 9.527 9.947 -35.862 1.00 92.00 102 TRP A N 1
ATOM 832 C CA . TRP A 1 102 ? 9.871 10.924 -34.827 1.00 92.00 102 TRP A CA 1
ATOM 833 C C . TRP A 1 102 ? 10.148 10.304 -33.449 1.00 92.00 102 TRP A C 1
ATOM 835 O O . TRP A 1 102 ? 10.749 10.980 -32.616 1.00 92.00 102 TRP A O 1
ATOM 845 N N . PHE A 1 103 ? 9.790 9.035 -33.212 1.00 94.56 103 PHE A N 1
ATOM 846 C CA . PHE A 1 103 ? 9.924 8.366 -31.910 1.00 94.56 103 PHE A CA 1
ATOM 847 C C . PHE A 1 103 ? 11.355 8.425 -31.361 1.00 94.56 103 PHE A C 1
ATOM 849 O O . PHE A 1 103 ? 11.595 8.870 -30.241 1.00 94.56 103 PHE A O 1
ATOM 856 N N . LEU A 1 104 ? 12.334 8.033 -32.180 1.00 95.62 104 LEU A N 1
ATOM 857 C CA . LEU A 1 104 ? 13.730 8.013 -31.752 1.00 95.62 104 LEU A CA 1
ATOM 858 C C . LEU A 1 104 ? 14.289 9.434 -31.502 1.00 95.62 104 LEU A C 1
ATOM 860 O O . LEU A 1 104 ? 14.885 9.640 -30.445 1.00 95.62 104 LEU A O 1
ATOM 864 N N . PRO A 1 105 ? 14.077 10.433 -32.388 1.00 94.12 105 PRO A N 1
ATOM 865 C CA . PRO A 1 105 ? 14.371 11.836 -32.080 1.00 94.12 105 PRO A CA 1
ATOM 866 C C . PRO A 1 105 ? 13.743 12.339 -30.774 1.00 94.12 105 PRO A C 1
ATOM 868 O O . PRO A 1 105 ? 14.429 13.006 -29.997 1.00 94.12 105 PRO A O 1
ATOM 871 N N . PHE A 1 106 ? 12.483 11.989 -30.502 1.00 92.44 106 PHE A N 1
ATOM 872 C CA . PHE A 1 106 ? 11.811 12.331 -29.248 1.00 92.44 106 PHE A CA 1
ATOM 873 C C . PHE A 1 106 ? 12.543 11.730 -28.045 1.00 92.44 106 PHE A C 1
ATOM 875 O O . PHE A 1 106 ? 12.856 12.454 -27.099 1.00 92.44 106 PHE A O 1
ATOM 882 N N . CYS A 1 107 ? 12.921 10.446 -28.105 1.00 93.75 107 CYS A N 1
ATOM 883 C CA . CYS A 1 107 ? 13.689 9.825 -27.029 1.00 93.75 107 CYS A CA 1
ATOM 884 C C . CYS A 1 107 ? 14.984 10.590 -26.740 1.00 93.75 107 CYS A C 1
ATOM 886 O O . CYS A 1 107 ? 15.332 10.722 -25.577 1.00 93.75 107 CYS A O 1
ATOM 888 N N . PHE A 1 108 ? 15.672 11.139 -27.748 1.00 94.00 108 PHE A N 1
ATOM 889 C CA . PHE A 1 108 ? 16.903 11.927 -27.576 1.00 94.00 108 PHE A CA 1
ATOM 890 C C . PHE A 1 108 ? 16.684 13.394 -27.164 1.00 94.00 108 PHE A C 1
ATOM 892 O O . PHE A 1 108 ? 17.654 14.145 -27.069 1.00 94.00 108 PHE A O 1
ATOM 899 N N . GLY A 1 109 ? 15.448 13.803 -26.865 1.00 88.81 109 GLY A N 1
ATOM 900 C CA . GLY A 1 109 ? 15.139 15.162 -26.415 1.00 88.81 109 GLY A CA 1
ATOM 901 C C . GLY A 1 109 ? 15.191 16.202 -27.532 1.00 88.81 109 GLY A C 1
ATOM 902 O O . GLY A 1 109 ? 15.216 17.398 -27.255 1.00 88.81 109 GLY A O 1
ATOM 903 N N . THR A 1 110 ? 15.208 15.769 -28.795 1.00 85.94 110 THR A N 1
ATOM 904 C CA . THR A 1 110 ? 14.970 16.688 -29.908 1.00 85.94 110 THR A CA 1
ATOM 905 C C . THR A 1 110 ? 13.510 17.111 -29.830 1.00 85.94 110 THR A C 1
ATOM 907 O O . THR A 1 110 ? 12.626 16.266 -29.978 1.00 85.94 110 THR A O 1
ATOM 910 N N . SER A 1 111 ? 13.261 18.399 -29.570 1.00 59.91 111 SER A N 1
ATOM 911 C CA . SER A 1 111 ? 11.924 18.980 -29.662 1.00 59.91 111 SER A CA 1
ATOM 912 C C . SER A 1 111 ? 11.400 18.695 -31.063 1.00 59.91 111 SER A C 1
ATOM 914 O O . SER A 1 111 ? 11.960 19.143 -32.065 1.00 59.91 111 SER A O 1
ATOM 916 N N . THR A 1 112 ? 10.382 17.845 -31.146 1.00 56.03 112 THR A N 1
ATOM 917 C CA . THR A 1 112 ? 9.690 17.594 -32.407 1.00 56.03 112 THR A CA 1
ATOM 918 C C . THR A 1 112 ? 9.164 18.924 -32.949 1.00 56.03 112 THR A C 1
ATOM 920 O O . THR A 1 112 ? 8.870 19.814 -32.153 1.00 56.03 112 THR A O 1
ATOM 923 N N . LEU A 1 113 ? 9.071 19.054 -34.281 1.00 50.78 113 LEU A N 1
ATOM 924 C CA . LEU A 1 113 ? 8.485 20.218 -34.959 1.00 50.78 113 LEU A CA 1
ATOM 925 C C . LEU A 1 113 ? 7.241 20.742 -34.219 1.00 50.78 113 LEU A C 1
ATOM 927 O O . LEU A 1 113 ? 6.428 19.939 -33.762 1.00 50.78 113 LEU A O 1
ATOM 931 N N . ASP A 1 114 ? 7.146 22.070 -34.168 1.00 50.03 114 ASP A N 1
ATOM 932 C CA . ASP A 1 114 ? 6.321 22.976 -33.346 1.00 50.03 114 ASP A CA 1
ATOM 933 C C . ASP A 1 114 ? 4.878 22.593 -32.943 1.00 50.03 114 ASP A C 1
ATOM 935 O O . ASP A 1 114 ? 4.309 23.281 -32.110 1.00 50.03 114 ASP A O 1
ATOM 939 N N . GLU A 1 115 ? 4.253 21.526 -33.437 1.00 47.28 115 GLU A N 1
ATOM 940 C CA . GLU A 1 115 ? 2.847 21.189 -33.131 1.00 47.28 115 GLU A CA 1
ATOM 941 C C . GLU A 1 115 ? 2.596 19.664 -33.166 1.00 47.28 115 GLU A C 1
ATOM 943 O O . GLU A 1 115 ? 1.670 19.159 -33.801 1.00 47.28 115 GLU A O 1
ATOM 948 N N . SER A 1 116 ? 3.461 18.871 -32.530 1.00 48.12 116 SER A N 1
ATOM 949 C CA . SER A 1 116 ? 3.293 17.411 -32.488 1.00 48.12 116 SER A CA 1
ATOM 950 C C . SER A 1 116 ? 2.149 16.982 -31.553 1.00 48.12 116 SER A C 1
ATOM 952 O O . SER A 1 116 ? 2.262 17.085 -30.334 1.00 48.12 116 SER A O 1
ATOM 954 N N . ILE A 1 117 ? 1.085 16.449 -32.167 1.00 51.22 117 ILE A N 1
ATOM 955 C CA . ILE A 1 117 ? 0.126 15.386 -31.772 1.00 51.22 117 ILE A CA 1
ATOM 956 C C . ILE A 1 117 ? 0.231 14.815 -30.342 1.00 51.22 117 ILE A C 1
ATOM 958 O O . ILE A 1 117 ? -0.795 14.633 -29.696 1.00 51.22 117 ILE A O 1
ATOM 962 N N . VAL A 1 118 ? 1.420 14.565 -29.796 1.00 51.75 118 VAL A N 1
ATOM 963 C CA . VAL A 1 118 ? 1.599 14.104 -28.406 1.00 51.75 118 VAL A CA 1
ATOM 964 C C . VAL A 1 118 ? 1.010 15.091 -27.379 1.00 51.75 118 VAL A C 1
ATOM 966 O O . VAL A 1 118 ? 0.526 14.650 -26.341 1.00 51.75 118 VAL A O 1
ATOM 969 N N . SER A 1 119 ? 0.960 16.400 -27.670 1.00 50.56 119 SER A N 1
ATOM 970 C CA . SER A 1 119 ? 0.281 17.375 -26.793 1.00 50.56 119 SER A CA 1
ATOM 971 C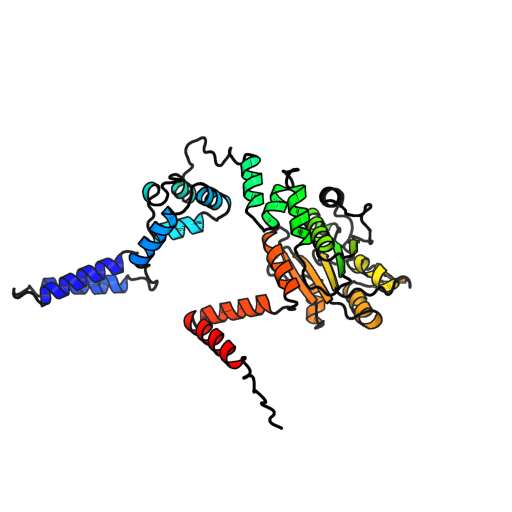 C . SER A 1 119 ? -1.232 17.504 -27.033 1.00 50.56 119 SER A C 1
ATOM 973 O O . SER A 1 119 ? -1.941 17.972 -26.145 1.00 50.56 119 SER A O 1
ATOM 975 N N . HIS A 1 120 ? -1.747 17.098 -28.203 1.00 45.47 120 HIS A N 1
ATOM 976 C CA . HIS A 1 120 ? -3.131 17.368 -28.632 1.00 45.47 120 HIS A CA 1
ATOM 977 C C . HIS A 1 120 ? -4.012 16.124 -28.855 1.00 45.47 120 HIS A C 1
ATOM 979 O O . HIS A 1 120 ? -5.217 16.279 -29.043 1.00 45.47 120 HIS A O 1
ATOM 985 N N . HIS A 1 121 ? -3.470 14.899 -28.822 1.00 45.94 121 HIS A N 1
ATOM 986 C CA . HIS A 1 121 ? -4.181 13.691 -29.275 1.00 45.94 121 HIS A CA 1
ATOM 987 C C . HIS A 1 121 ? -4.392 12.583 -28.240 1.00 45.94 121 HIS A C 1
ATOM 989 O O . HIS A 1 121 ? -4.779 11.473 -28.608 1.00 45.94 121 HIS A O 1
ATOM 995 N N . LEU A 1 122 ? -4.316 12.885 -26.946 1.00 51.81 122 LEU A N 1
ATOM 996 C CA . LEU A 1 122 ? -5.150 12.132 -26.008 1.00 51.81 122 LEU A CA 1
ATOM 997 C C . LEU A 1 122 ? -6.588 12.656 -26.136 1.00 51.81 122 LEU A C 1
ATOM 999 O O . LEU A 1 122 ? -7.086 13.351 -25.255 1.00 51.81 122 LEU A O 1
ATOM 1003 N N . ASN A 1 123 ? -7.238 12.373 -27.272 1.00 55.28 123 ASN A N 1
ATOM 1004 C CA . ASN A 1 123 ? -8.686 12.527 -27.347 1.00 55.28 123 ASN A CA 1
ATOM 1005 C C . ASN A 1 123 ? -9.326 11.471 -26.434 1.00 55.28 123 ASN A C 1
ATOM 1007 O O . ASN A 1 123 ? -8.723 10.434 -26.135 1.00 55.28 123 ASN A O 1
ATOM 1011 N N . ASP A 1 124 ? -10.535 11.750 -25.963 1.00 52.62 124 ASP A N 1
ATOM 1012 C CA . ASP A 1 124 ? -11.194 10.905 -24.962 1.00 52.62 124 ASP A CA 1
ATOM 1013 C C . ASP A 1 124 ? -11.378 9.462 -25.451 1.00 52.62 124 ASP A C 1
ATOM 1015 O O . ASP A 1 124 ? -11.370 8.523 -24.662 1.00 52.62 124 ASP A O 1
ATOM 1019 N N . GLU A 1 125 ? -11.438 9.265 -26.769 1.00 51.56 125 GLU A N 1
ATOM 1020 C CA . GLU A 1 125 ? -11.538 7.956 -27.407 1.00 51.56 125 GLU A CA 1
ATOM 1021 C C . GLU A 1 125 ? -10.235 7.138 -27.328 1.00 51.56 125 GLU A C 1
ATOM 1023 O O . GLU A 1 125 ? -10.277 5.930 -27.089 1.00 51.56 125 GLU A O 1
ATOM 1028 N N . SER A 1 126 ? -9.074 7.780 -27.489 1.00 50.25 126 SER A N 1
ATOM 1029 C CA . SER A 1 126 ? -7.754 7.165 -27.305 1.00 50.25 126 SER A CA 1
ATOM 1030 C C . SER A 1 126 ? -7.485 6.878 -25.831 1.00 50.25 126 SER A C 1
ATOM 1032 O O . SER A 1 126 ? -6.991 5.800 -25.514 1.00 50.25 126 SER A O 1
ATOM 1034 N N . LYS A 1 127 ? -7.875 7.785 -24.921 1.00 54.50 127 LYS A N 1
ATOM 1035 C CA . LYS A 1 127 ? -7.798 7.554 -23.467 1.00 54.50 127 LYS A CA 1
ATOM 1036 C C . LYS A 1 127 ? -8.674 6.370 -23.039 1.00 54.50 127 LYS A C 1
ATOM 1038 O O . LYS A 1 127 ? -8.201 5.485 -22.333 1.00 54.50 127 LYS A O 1
ATOM 1043 N N . ALA A 1 128 ? -9.916 6.308 -23.525 1.00 54.34 128 ALA A N 1
ATOM 1044 C CA . ALA A 1 128 ? -10.834 5.202 -23.253 1.00 54.34 128 ALA A CA 1
ATOM 1045 C C . ALA A 1 128 ? -10.332 3.868 -23.830 1.00 54.34 128 ALA A C 1
ATOM 1047 O O . ALA A 1 128 ? -10.460 2.831 -23.184 1.00 54.34 128 ALA A O 1
ATOM 1048 N N . ARG A 1 129 ? -9.706 3.881 -25.017 1.00 55.34 129 ARG A N 1
ATOM 1049 C CA . ARG A 1 129 ? -9.075 2.681 -25.585 1.00 55.34 129 ARG A CA 1
ATOM 1050 C C . ARG A 1 129 ? -7.857 2.230 -24.787 1.00 55.34 129 ARG A C 1
ATOM 1052 O O . ARG A 1 129 ? -7.744 1.038 -24.531 1.00 55.34 129 ARG A O 1
ATOM 1059 N N . ILE A 1 130 ? -6.989 3.146 -24.358 1.00 49.88 130 ILE A N 1
ATOM 1060 C CA . ILE A 1 130 ? -5.837 2.827 -23.497 1.00 49.88 130 ILE A CA 1
ATOM 1061 C C . ILE A 1 130 ? -6.318 2.187 -22.186 1.00 49.88 130 ILE A C 1
ATOM 1063 O O . ILE A 1 130 ? -5.818 1.129 -21.820 1.00 49.88 130 ILE A O 1
ATOM 1067 N N . ALA A 1 131 ? -7.368 2.735 -21.566 1.00 52.94 131 ALA A N 1
ATOM 1068 C CA . ALA A 1 131 ? -7.989 2.152 -20.375 1.00 52.94 131 ALA A CA 1
ATOM 1069 C C . ALA A 1 131 ? -8.606 0.758 -20.620 1.00 52.94 131 ALA A C 1
ATOM 1071 O O . ALA A 1 131 ? -8.630 -0.060 -19.710 1.00 52.94 131 ALA A O 1
ATOM 1072 N N . SER A 1 132 ? -9.078 0.459 -21.838 1.00 54.62 132 SER A N 1
ATOM 1073 C CA . SER A 1 132 ? -9.635 -0.862 -22.187 1.00 54.62 132 SER A CA 1
ATOM 1074 C C . SER A 1 132 ? -8.587 -1.948 -22.473 1.00 54.62 132 SER A C 1
ATOM 1076 O O . SER A 1 132 ? -8.934 -3.126 -22.525 1.00 54.62 132 SER A O 1
ATOM 1078 N N . TYR A 1 133 ? -7.321 -1.569 -22.690 1.00 45.16 133 TYR A N 1
ATOM 1079 C CA . TYR A 1 133 ? -6.216 -2.500 -22.957 1.00 45.16 133 TYR A CA 1
ATOM 1080 C C . TYR A 1 133 ? -5.315 -2.742 -21.733 1.00 45.16 133 TYR A C 1
ATOM 1082 O O . TYR A 1 133 ? -4.402 -3.564 -21.819 1.00 45.16 133 TYR A O 1
ATOM 1090 N N . GLU A 1 134 ? -5.559 -2.063 -20.608 1.00 52.69 134 GLU A N 1
ATOM 1091 C CA . GLU A 1 134 ? -4.793 -2.225 -19.369 1.00 52.69 134 GLU A CA 1
ATOM 1092 C C . GLU A 1 134 ? -5.637 -2.853 -18.250 1.00 52.69 134 GLU A C 1
ATOM 1094 O O . GLU A 1 134 ? -6.653 -2.311 -17.830 1.00 52.69 134 GLU A O 1
ATOM 1099 N N . ASP A 1 135 ? -5.159 -3.976 -17.708 1.00 53.16 135 ASP A N 1
ATOM 1100 C CA . ASP A 1 135 ? -5.724 -4.637 -16.519 1.00 53.16 135 ASP A CA 1
ATOM 1101 C C . ASP A 1 135 ? -5.197 -4.040 -15.195 1.00 53.16 135 ASP A C 1
ATOM 1103 O O . ASP A 1 135 ? -5.418 -4.603 -14.121 1.00 53.16 135 ASP A O 1
ATOM 1107 N N . LYS A 1 136 ? -4.447 -2.931 -15.246 1.00 53.69 136 LYS A N 1
ATOM 1108 C CA . LYS A 1 136 ? -3.790 -2.349 -14.070 1.00 53.69 136 LYS A CA 1
ATOM 1109 C C . LYS A 1 136 ? -4.560 -1.145 -13.533 1.00 53.69 136 LYS A C 1
ATOM 1111 O O . LYS A 1 136 ? -4.937 -0.225 -14.257 1.00 53.69 136 LYS A O 1
ATOM 1116 N N . LEU A 1 137 ? -4.824 -1.186 -12.229 1.00 47.22 137 LEU A N 1
ATOM 1117 C CA . LEU A 1 137 ? -5.686 -0.242 -11.511 1.00 47.22 137 LEU A CA 1
ATOM 1118 C C . LEU A 1 137 ? -5.075 1.173 -11.406 1.00 47.22 137 LEU A C 1
ATOM 1120 O O . LEU A 1 137 ? -5.787 2.144 -11.160 1.00 47.22 137 LEU A O 1
ATOM 1124 N N . ASP A 1 138 ? -3.762 1.294 -11.591 1.00 49.41 138 ASP A N 1
ATOM 1125 C CA . ASP A 1 138 ? -2.952 2.508 -11.459 1.00 49.41 138 ASP A CA 1
ATOM 1126 C C . ASP A 1 138 ? -3.260 3.571 -12.524 1.00 49.41 138 ASP A C 1
ATOM 1128 O O . ASP A 1 138 ? -3.544 4.720 -12.175 1.00 49.41 138 ASP A O 1
ATOM 1132 N N . THR A 1 139 ? -3.273 3.196 -13.804 1.00 48.94 139 THR A N 1
ATOM 1133 C CA . THR A 1 139 ? -3.619 4.093 -14.914 1.00 48.94 139 THR A CA 1
ATOM 1134 C C . THR A 1 139 ? -5.082 4.500 -14.837 1.00 48.94 139 THR A C 1
ATOM 1136 O O . THR A 1 139 ? -5.430 5.663 -15.038 1.00 48.94 139 THR A O 1
ATOM 1139 N N . ILE A 1 140 ? -5.940 3.551 -14.466 1.00 51.78 140 ILE A N 1
ATOM 1140 C CA . ILE A 1 140 ? -7.366 3.772 -14.282 1.00 51.78 140 ILE A CA 1
ATOM 1141 C C . ILE A 1 140 ? -7.580 4.883 -13.239 1.00 51.78 140 ILE A C 1
ATOM 1143 O O . ILE A 1 140 ? -8.148 5.918 -13.578 1.00 51.78 140 ILE A O 1
ATOM 1147 N N . ILE A 1 141 ? -7.049 4.746 -12.018 1.00 52.72 141 ILE A N 1
ATOM 1148 C CA . ILE A 1 141 ? -7.221 5.740 -10.940 1.00 52.72 141 ILE A CA 1
ATOM 1149 C C . ILE A 1 141 ? -6.660 7.122 -11.320 1.00 52.72 141 ILE A C 1
ATOM 1151 O O . ILE A 1 141 ? -7.275 8.134 -10.989 1.00 52.72 141 ILE A O 1
ATOM 1155 N N . TRP A 1 142 ? -5.536 7.182 -12.042 1.00 45.94 142 TRP A N 1
ATOM 1156 C CA . TRP A 1 142 ? -4.917 8.451 -12.449 1.00 45.94 142 TRP A CA 1
ATOM 1157 C C . TRP A 1 142 ? -5.726 9.200 -13.525 1.00 45.94 142 TRP A C 1
ATOM 1159 O O . TRP A 1 142 ? -5.787 10.425 -13.504 1.00 45.94 142 TRP A O 1
ATOM 1169 N N . TYR A 1 143 ? -6.412 8.484 -14.425 1.00 49.66 143 TYR A N 1
ATOM 1170 C CA . TYR A 1 143 ? -7.338 9.074 -15.405 1.00 49.66 143 TYR A CA 1
ATOM 1171 C C . TYR A 1 143 ? -8.756 9.323 -14.852 1.00 49.66 143 TYR A C 1
ATOM 1173 O O . TYR A 1 143 ? -9.551 10.014 -15.493 1.00 49.66 143 TYR A O 1
ATOM 1181 N N . TYR A 1 144 ? -9.095 8.785 -13.676 1.00 51.75 144 TYR A N 1
ATOM 1182 C CA . TYR A 1 144 ? -10.437 8.879 -13.087 1.00 51.75 144 TYR A CA 1
ATOM 1183 C C . TYR A 1 144 ? -10.792 10.272 -12.549 1.00 51.75 144 TYR A C 1
ATOM 1185 O O . TYR A 1 144 ? -11.978 10.595 -12.497 1.00 51.75 144 TYR A O 1
ATOM 1193 N N . GLU A 1 145 ? -9.806 11.115 -12.202 1.00 46.28 145 GLU A N 1
ATOM 1194 C CA . GLU A 1 145 ? -10.071 12.534 -11.895 1.00 46.28 145 GLU A CA 1
ATOM 1195 C C . GLU A 1 145 ? -10.582 13.306 -13.135 1.00 46.28 145 GLU A C 1
ATOM 1197 O O . GLU A 1 145 ? -11.278 14.306 -12.970 1.00 46.28 145 GLU A O 1
ATOM 1202 N N . ASP A 1 146 ? -10.354 12.787 -14.354 1.00 45.84 146 ASP A N 1
ATOM 1203 C CA . ASP A 1 146 ? -10.724 13.427 -15.628 1.00 45.84 146 ASP A CA 1
ATOM 1204 C C . ASP A 1 146 ? -11.815 12.692 -16.447 1.00 45.84 146 ASP A C 1
ATOM 1206 O O . ASP A 1 146 ? -12.336 13.266 -17.405 1.00 45.84 146 ASP A O 1
ATOM 1210 N N . LEU A 1 147 ? -12.202 11.445 -16.130 1.00 41.22 147 LEU A N 1
ATOM 1211 C CA . LEU A 1 147 ? -13.091 10.645 -16.998 1.00 41.22 147 LEU A CA 1
ATOM 1212 C C . LEU A 1 147 ? -14.258 9.963 -16.261 1.00 41.22 147 LEU A C 1
ATOM 1214 O O . LEU A 1 147 ? -14.143 8.859 -15.734 1.00 41.22 147 LEU A O 1
ATOM 1218 N N . GLN A 1 148 ? -15.454 10.552 -16.375 1.00 45.75 148 GLN A N 1
ATOM 1219 C CA . GLN A 1 148 ? -16.737 9.982 -15.916 1.00 45.75 148 GLN A CA 1
ATOM 1220 C C . GLN A 1 148 ? -17.163 8.679 -16.641 1.00 45.75 148 GLN A C 1
ATOM 1222 O O . GLN A 1 148 ? -18.127 8.036 -16.227 1.00 45.75 148 GLN A O 1
ATOM 1227 N N . TYR A 1 149 ? -16.474 8.266 -17.714 1.00 42.44 149 TYR A N 1
ATOM 1228 C CA . TYR A 1 149 ? -16.906 7.168 -18.597 1.00 42.44 149 TYR A CA 1
ATOM 1229 C C . TYR A 1 149 ? -16.349 5.775 -18.222 1.00 42.44 149 TYR A C 1
ATOM 1231 O O . TYR A 1 149 ? -16.904 4.765 -18.643 1.00 42.44 149 TYR A O 1
ATOM 1239 N N . ILE A 1 150 ? -15.306 5.679 -17.384 1.00 48.81 150 ILE A N 1
ATOM 1240 C CA . ILE A 1 150 ? -14.634 4.400 -17.036 1.00 48.81 150 ILE A CA 1
ATOM 1241 C C . ILE A 1 150 ? -15.403 3.605 -15.944 1.00 48.81 150 ILE A C 1
ATOM 1243 O O . ILE A 1 150 ? -15.074 2.457 -15.633 1.00 48.81 150 ILE A O 1
ATOM 1247 N N . LYS A 1 151 ? -16.488 4.185 -15.402 1.00 52.00 151 LYS A N 1
ATOM 1248 C CA . LYS A 1 151 ? -17.259 3.724 -14.226 1.00 52.00 151 LYS A CA 1
ATOM 1249 C C . LYS A 1 151 ? -17.679 2.247 -14.264 1.00 52.00 151 LYS A C 1
ATOM 1251 O O . LYS A 1 151 ? -17.585 1.562 -13.254 1.00 52.00 151 LYS A O 1
ATOM 1256 N N . LEU A 1 152 ? -18.126 1.751 -15.418 1.00 52.22 152 LEU A N 1
ATOM 1257 C CA . LEU A 1 152 ? -18.730 0.415 -15.531 1.00 52.22 152 LEU A CA 1
ATOM 1258 C C . LEU A 1 152 ? -17.710 -0.733 -15.572 1.00 52.22 152 LEU A C 1
ATOM 1260 O O . LEU A 1 152 ? -18.001 -1.815 -15.068 1.00 52.22 152 LEU A O 1
ATOM 1264 N N . ASP A 1 153 ? -16.527 -0.517 -16.152 1.00 56.88 153 ASP A N 1
ATOM 1265 C CA . ASP A 1 153 ? -15.555 -1.602 -16.355 1.00 56.88 153 ASP A CA 1
ATOM 1266 C C . ASP A 1 153 ? -14.657 -1.800 -15.123 1.00 56.88 153 ASP A C 1
ATOM 1268 O O . ASP A 1 153 ? -14.328 -2.926 -14.748 1.00 56.88 153 ASP A O 1
ATOM 1272 N N . ALA A 1 154 ? -14.348 -0.710 -14.410 1.00 57.06 154 ALA A N 1
ATOM 1273 C CA . ALA A 1 154 ? -13.576 -0.768 -13.171 1.00 57.06 154 ALA A CA 1
ATOM 1274 C C . ALA A 1 154 ? -14.319 -1.518 -12.050 1.00 57.06 154 ALA A C 1
ATOM 1276 O O . ALA A 1 154 ? -13.712 -2.335 -11.361 1.00 57.06 154 ALA A O 1
ATOM 1277 N N . GLU A 1 155 ? -15.632 -1.304 -11.890 1.00 61.69 155 GLU A N 1
ATOM 1278 C CA . GLU A 1 155 ? -16.445 -2.041 -10.906 1.00 61.69 155 GLU A CA 1
ATOM 1279 C C . GLU A 1 155 ? -16.460 -3.550 -11.218 1.00 61.69 155 GLU A C 1
ATOM 1281 O O . GLU A 1 155 ? -16.288 -4.383 -10.324 1.00 61.69 155 GLU A O 1
ATOM 1286 N N . ALA A 1 156 ? -16.575 -3.920 -12.498 1.00 65.88 156 ALA A N 1
ATOM 1287 C CA . ALA A 1 156 ? -16.539 -5.316 -12.928 1.00 65.88 156 ALA A CA 1
ATOM 1288 C C . ALA A 1 156 ? -15.159 -5.973 -12.723 1.00 65.88 156 ALA A C 1
ATOM 1290 O O . ALA A 1 156 ? -15.091 -7.151 -12.364 1.00 65.88 156 ALA A O 1
ATOM 1291 N N . GLN A 1 157 ? -14.068 -5.232 -12.940 1.00 63.81 157 GLN A N 1
ATOM 1292 C CA . GLN A 1 157 ? -12.686 -5.664 -12.689 1.00 63.81 157 GLN A CA 1
ATOM 1293 C C . GLN A 1 157 ? -12.427 -5.865 -11.183 1.00 63.81 157 GLN A C 1
ATOM 1295 O O . GLN A 1 157 ? -11.952 -6.925 -10.774 1.00 63.81 157 GLN A O 1
ATOM 1300 N N . LEU A 1 158 ? -12.829 -4.906 -10.340 1.00 65.25 158 LEU A N 1
ATOM 1301 C CA . LEU A 1 158 ? -12.678 -4.962 -8.879 1.00 65.25 158 LEU A CA 1
ATOM 1302 C C . LEU A 1 158 ? -13.345 -6.201 -8.268 1.00 65.25 158 LEU A C 1
ATOM 1304 O O . LEU A 1 158 ? -12.746 -6.874 -7.432 1.00 65.25 158 LEU A O 1
ATOM 1308 N N . HIS A 1 159 ? -14.543 -6.566 -8.732 1.00 66.88 159 HIS A N 1
ATOM 1309 C CA . HIS A 1 159 ? -15.245 -7.759 -8.246 1.00 66.88 159 HIS A CA 1
ATOM 1310 C C . HIS A 1 159 ? -14.597 -9.094 -8.653 1.00 66.88 159 HIS A C 1
ATOM 1312 O O . HIS A 1 159 ? -14.883 -10.125 -8.035 1.00 66.88 159 HIS A O 1
ATOM 1318 N N . LYS A 1 160 ? -13.736 -9.110 -9.680 1.00 66.50 160 LYS A N 1
ATOM 1319 C CA . LYS A 1 160 ? -13.009 -10.321 -10.101 1.00 66.50 160 LYS A CA 1
ATOM 1320 C C . LYS A 1 160 ? -11.793 -10.601 -9.221 1.00 66.50 160 LYS A C 1
ATOM 1322 O O . LYS A 1 160 ? -11.378 -11.756 -9.120 1.00 66.50 160 LYS A O 1
ATOM 1327 N N . ILE A 1 161 ? -11.242 -9.577 -8.574 1.00 66.75 161 ILE A N 1
ATOM 1328 C CA . ILE A 1 161 ? -10.068 -9.701 -7.714 1.00 66.75 161 ILE A CA 1
ATOM 1329 C C . ILE A 1 161 ? -10.509 -10.311 -6.379 1.00 66.75 161 ILE A C 1
ATOM 1331 O O . ILE A 1 161 ? -11.027 -9.631 -5.500 1.00 66.75 161 ILE A O 1
ATOM 1335 N N . LYS A 1 162 ? -10.311 -11.623 -6.224 1.00 63.50 162 LYS A N 1
ATOM 1336 C CA . LYS A 1 162 ? -10.469 -12.319 -4.941 1.00 63.50 162 LYS A CA 1
ATOM 1337 C C . LYS A 1 162 ? -9.097 -12.644 -4.385 1.00 63.50 162 LYS A C 1
ATOM 1339 O O . LYS A 1 162 ? -8.413 -13.521 -4.908 1.00 63.50 162 LYS A O 1
ATOM 1344 N N . LEU A 1 163 ? -8.708 -11.949 -3.325 1.00 72.00 163 LEU A N 1
ATOM 1345 C CA . LEU A 1 163 ? -7.430 -12.172 -2.658 1.00 72.00 163 LEU A CA 1
ATOM 1346 C C . LEU A 1 163 ? -7.682 -12.929 -1.345 1.00 72.00 163 LEU A C 1
ATOM 1348 O O . LEU A 1 163 ? -8.599 -12.568 -0.603 1.00 72.00 163 LEU A O 1
ATOM 1352 N N . PRO A 1 164 ? -6.916 -13.993 -1.053 1.00 77.38 164 PRO A N 1
ATOM 1353 C CA . PRO A 1 164 ? -7.112 -14.820 0.132 1.00 77.38 164 PRO A CA 1
ATOM 1354 C C . PRO A 1 164 ? -6.576 -14.127 1.396 1.00 77.38 164 PRO A C 1
ATOM 1356 O O . PRO A 1 164 ? -5.507 -14.462 1.895 1.00 77.38 164 PRO A O 1
ATOM 1359 N N . LEU A 1 165 ? -7.333 -13.173 1.943 1.00 85.06 165 LEU A N 1
ATOM 1360 C CA . LEU A 1 165 ? -7.169 -12.744 3.335 1.00 85.06 165 LEU A CA 1
ATOM 1361 C C . LEU A 1 165 ? -8.187 -13.444 4.231 1.00 85.06 165 LEU A C 1
ATOM 1363 O O . LEU A 1 165 ? -9.306 -13.757 3.821 1.00 85.06 165 LEU A O 1
ATOM 1367 N N . GLU A 1 166 ? -7.801 -13.687 5.480 1.00 88.69 166 GLU A N 1
ATOM 1368 C CA . GLU A 1 166 ? -8.701 -14.274 6.464 1.00 88.69 166 GLU A CA 1
ATOM 1369 C C . GLU A 1 166 ? -9.776 -13.254 6.855 1.00 88.69 166 GLU A C 1
ATOM 1371 O O . GLU A 1 166 ? -9.486 -12.250 7.506 1.00 88.69 166 GLU A 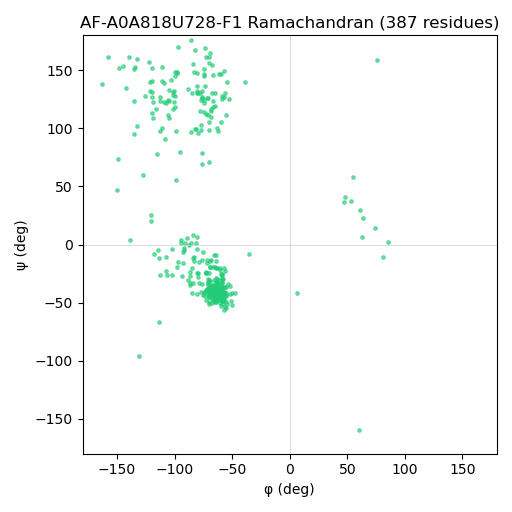O 1
ATOM 1376 N N . SER A 1 167 ? -11.022 -13.524 6.462 1.00 90.56 167 SER A N 1
ATOM 1377 C CA . SER A 1 167 ? -12.196 -12.742 6.856 1.00 90.56 167 SER A CA 1
ATOM 1378 C C . SER A 1 167 ? -12.729 -13.172 8.232 1.00 90.56 167 SER A C 1
ATOM 1380 O O . SER A 1 167 ? -12.699 -14.372 8.552 1.00 90.56 167 SER A O 1
ATOM 1382 N N . PRO A 1 168 ? -13.314 -12.255 9.024 1.00 96.56 168 PRO A N 1
ATOM 1383 C CA . PRO A 1 168 ? -13.589 -10.843 8.709 1.00 96.56 168 PRO A CA 1
ATOM 1384 C C . PRO A 1 168 ? -12.348 -9.935 8.729 1.00 96.56 168 PRO A C 1
ATOM 1386 O O . PRO A 1 168 ? -11.436 -10.128 9.532 1.00 96.56 168 PRO A O 1
ATOM 1389 N N . VAL A 1 169 ? -12.346 -8.947 7.826 1.00 96.12 169 VAL A N 1
ATOM 1390 C CA . VAL A 1 169 ? -11.283 -7.943 7.657 1.00 96.12 169 VAL A CA 1
ATOM 1391 C C . VAL A 1 169 ? -11.808 -6.576 8.097 1.00 96.12 169 VAL A C 1
ATOM 1393 O O . VAL A 1 169 ? -12.954 -6.232 7.798 1.00 96.12 169 VAL A O 1
ATOM 1396 N N . ALA A 1 170 ? -10.968 -5.790 8.767 1.00 97.56 170 ALA A N 1
ATOM 1397 C CA . ALA A 1 170 ? -11.222 -4.379 9.040 1.00 97.56 170 ALA A CA 1
ATOM 1398 C C . ALA A 1 170 ? -10.121 -3.516 8.416 1.00 97.56 170 ALA A C 1
ATOM 1400 O O . ALA A 1 170 ? -8.933 -3.789 8.586 1.00 97.56 170 ALA A O 1
ATOM 1401 N N . VAL A 1 171 ? -10.529 -2.475 7.699 1.00 97.06 171 VAL A N 1
ATOM 1402 C CA . VAL A 1 171 ? -9.668 -1.448 7.122 1.00 97.06 171 VAL A CA 1
ATOM 1403 C C . VAL A 1 171 ? -9.822 -0.180 7.953 1.00 97.06 171 VAL A C 1
ATOM 1405 O O . VAL A 1 171 ? -10.931 0.317 8.149 1.00 97.06 171 VAL A O 1
ATOM 1408 N N . ILE A 1 172 ? -8.703 0.324 8.457 1.00 97.75 172 ILE A N 1
ATOM 1409 C CA . ILE A 1 172 ? -8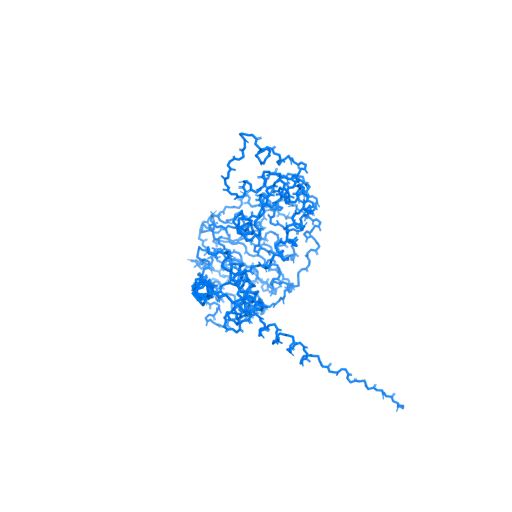.626 1.474 9.350 1.00 97.75 172 ILE A CA 1
ATOM 1410 C C . ILE A 1 172 ? -7.797 2.553 8.644 1.00 97.75 172 ILE A C 1
ATOM 1412 O O . ILE A 1 172 ? -6.592 2.390 8.462 1.00 97.75 172 ILE A O 1
ATOM 1416 N N . GLY A 1 173 ? -8.442 3.634 8.210 1.00 97.00 173 GLY A N 1
ATOM 1417 C CA . GLY A 1 173 ? -7.795 4.737 7.498 1.00 97.00 173 GLY A CA 1
ATOM 1418 C C . GLY A 1 173 ? -7.497 5.931 8.401 1.00 97.00 173 GLY A C 1
ATOM 1419 O O . GLY A 1 173 ? -8.392 6.444 9.069 1.00 97.00 173 GLY A O 1
ATOM 1420 N N . ASP A 1 174 ? -6.250 6.386 8.392 1.00 97.25 174 ASP A N 1
ATOM 1421 C CA . ASP A 1 174 ? -5.799 7.575 9.112 1.00 97.25 174 ASP A CA 1
ATOM 1422 C C . ASP A 1 174 ? -6.214 8.859 8.380 1.00 97.25 174 ASP A C 1
ATOM 1424 O O . ASP A 1 174 ? -5.903 9.062 7.202 1.00 97.25 174 ASP A O 1
ATOM 1428 N N . ALA A 1 175 ? -6.922 9.722 9.105 1.00 96.56 175 ALA A N 1
ATOM 1429 C CA . ALA A 1 175 ? -7.349 11.056 8.711 1.00 96.56 175 ALA A CA 1
ATOM 1430 C C . ALA A 1 175 ? -6.815 12.147 9.653 1.00 96.56 175 ALA A C 1
ATOM 1432 O O . ALA A 1 175 ? -7.403 13.224 9.768 1.00 96.56 175 ALA A O 1
ATOM 1433 N N . SER A 1 176 ? -5.698 11.884 10.326 1.00 96.06 176 SER A N 1
ATOM 1434 C CA . SER A 1 176 ? -4.998 12.850 11.165 1.00 96.06 176 SER A CA 1
ATOM 1435 C C . SER A 1 176 ? -4.326 13.954 10.345 1.00 96.06 176 SER A C 1
ATOM 1437 O O . SER A 1 176 ? -4.082 13.810 9.144 1.00 96.06 176 SER A O 1
ATOM 1439 N N . GLY A 1 177 ? -3.988 15.078 10.984 1.00 94.62 177 GLY A N 1
ATOM 1440 C CA . GLY A 1 177 ? -3.360 16.222 10.316 1.00 94.62 177 GLY A CA 1
ATOM 1441 C C . GLY A 1 177 ? -2.032 15.888 9.623 1.00 94.62 177 GLY A C 1
ATOM 1442 O O . GLY A 1 177 ? -1.705 16.476 8.591 1.00 94.62 177 GLY A O 1
ATOM 1443 N N . SER A 1 178 ? -1.281 14.903 10.127 1.00 93.19 178 SER A N 1
ATOM 1444 C CA . SER A 1 178 ? -0.027 14.466 9.506 1.00 93.19 178 SER A CA 1
ATOM 1445 C C . SER A 1 178 ? -0.247 13.811 8.137 1.00 93.19 178 SER A C 1
ATOM 1447 O O . SER A 1 178 ? 0.665 13.824 7.313 1.00 93.19 178 SER A O 1
ATOM 1449 N N . MET A 1 179 ? -1.461 13.357 7.828 1.00 93.81 179 MET A N 1
ATOM 1450 C CA . MET A 1 179 ? -1.815 12.739 6.552 1.00 93.81 179 MET A CA 1
ATOM 1451 C C . MET A 1 179 ? -2.201 13.741 5.454 1.00 93.81 179 MET A C 1
ATOM 1453 O O . MET A 1 179 ? -2.495 13.306 4.347 1.00 93.81 179 MET A O 1
ATOM 1457 N N . GLU A 1 180 ? -2.176 15.062 5.679 1.00 92.19 180 GLU A N 1
ATOM 1458 C CA . GLU A 1 180 ? -2.716 16.078 4.744 1.00 92.19 180 GLU A CA 1
ATOM 1459 C C . GLU A 1 180 ? -2.286 15.904 3.276 1.00 92.19 180 GLU A C 1
ATOM 1461 O O . GLU A 1 180 ? -3.110 16.001 2.368 1.00 92.19 180 GLU A O 1
ATOM 1466 N N . VAL A 1 181 ? -1.013 15.580 3.034 1.00 89.00 181 VAL A N 1
ATOM 1467 C CA . VAL A 1 181 ? -0.470 15.391 1.675 1.00 89.00 181 VAL A CA 1
ATOM 1468 C C . VAL A 1 181 ? -1.019 14.126 1.002 1.00 89.00 181 VAL A C 1
ATOM 1470 O O . VAL A 1 181 ? -1.173 14.082 -0.216 1.00 89.00 181 VAL A O 1
ATOM 1473 N N . VAL A 1 182 ? -1.323 13.092 1.785 1.00 91.31 182 VAL A N 1
ATOM 1474 C CA . VAL A 1 182 ? -1.646 11.741 1.301 1.00 91.31 182 VAL A CA 1
ATOM 1475 C C . VAL A 1 182 ? -3.086 11.315 1.585 1.00 91.31 182 VAL A C 1
ATOM 1477 O O . VAL A 1 182 ? -3.499 10.262 1.105 1.00 91.31 182 VAL A O 1
ATOM 1480 N N . ILE A 1 183 ? -3.877 12.125 2.298 1.00 92.12 183 ILE A N 1
ATOM 1481 C CA . ILE A 1 183 ? -5.196 11.752 2.827 1.00 92.12 183 ILE A CA 1
ATOM 1482 C C . ILE A 1 183 ? -6.151 11.265 1.745 1.00 92.12 183 ILE A C 1
ATOM 1484 O O . ILE A 1 183 ? -6.831 10.256 1.921 1.00 92.12 183 ILE A O 1
ATOM 1488 N N . ARG A 1 184 ? -6.154 11.919 0.580 1.00 89.44 184 ARG A N 1
ATOM 1489 C CA . ARG A 1 184 ? -6.991 11.508 -0.554 1.00 89.44 184 ARG A CA 1
ATOM 1490 C C . ARG A 1 184 ? -6.634 10.103 -1.019 1.00 89.44 184 ARG A C 1
ATOM 1492 O O . ARG A 1 184 ? -7.511 9.272 -1.215 1.00 89.44 184 ARG A O 1
ATOM 1499 N N . THR A 1 185 ? -5.340 9.822 -1.134 1.00 89.25 185 THR A N 1
ATOM 1500 C CA . THR A 1 185 ? -4.856 8.525 -1.615 1.00 89.25 185 THR A CA 1
ATOM 1501 C C . THR A 1 185 ? -5.016 7.439 -0.565 1.00 89.25 185 THR A C 1
ATOM 1503 O O . THR A 1 185 ? -5.475 6.351 -0.896 1.00 89.25 185 THR A O 1
ATOM 1506 N N . ALA A 1 186 ? -4.724 7.733 0.702 1.00 92.06 186 ALA A N 1
ATOM 1507 C CA . ALA A 1 186 ? -5.009 6.829 1.810 1.00 92.06 186 ALA A CA 1
ATOM 1508 C C . ALA A 1 186 ? -6.507 6.496 1.879 1.00 92.06 186 ALA A C 1
ATOM 1510 O O . ALA A 1 186 ? -6.872 5.333 2.028 1.00 92.06 186 ALA A O 1
ATOM 1511 N N . THR A 1 187 ? -7.384 7.480 1.670 1.00 90.88 187 THR A N 1
ATOM 1512 C CA . THR A 1 187 ? -8.836 7.262 1.633 1.00 90.88 187 THR A CA 1
ATOM 1513 C C . THR A 1 187 ? -9.234 6.385 0.444 1.00 90.88 187 THR A C 1
ATOM 1515 O O . THR A 1 187 ? -9.897 5.372 0.641 1.00 90.88 187 THR A O 1
ATOM 1518 N N . ILE A 1 188 ? -8.773 6.691 -0.775 1.00 87.88 188 ILE A N 1
ATOM 1519 C CA . ILE A 1 188 ? -9.043 5.879 -1.978 1.00 87.88 188 ILE A CA 1
ATOM 1520 C C . ILE A 1 188 ? -8.560 4.433 -1.795 1.00 87.88 188 ILE A C 1
ATOM 1522 O O . ILE A 1 188 ? -9.307 3.495 -2.067 1.00 87.88 188 ILE A O 1
ATOM 1526 N N . LEU A 1 189 ? -7.342 4.233 -1.287 1.00 90.19 189 LEU A N 1
ATOM 1527 C CA . LEU A 1 189 ? -6.800 2.900 -1.023 1.00 90.19 189 LEU A CA 1
ATOM 1528 C C . LEU A 1 189 ? -7.609 2.161 0.043 1.00 90.19 189 LEU A C 1
ATOM 1530 O O . LEU A 1 189 ? -7.941 0.994 -0.157 1.00 90.19 189 LEU A O 1
ATOM 1534 N N . SER A 1 190 ? -7.985 2.836 1.133 1.00 92.06 190 SER A N 1
ATOM 1535 C CA . SER A 1 190 ? -8.847 2.257 2.171 1.00 92.06 190 SER A CA 1
ATOM 1536 C C . SER A 1 190 ? -10.156 1.748 1.569 1.00 92.06 190 SER A C 1
ATOM 1538 O O . SER A 1 190 ? -10.617 0.655 1.891 1.00 92.06 190 SER A O 1
ATOM 1540 N N . LEU A 1 191 ? -10.733 2.515 0.646 1.00 89.31 191 LEU A N 1
ATOM 1541 C CA . LEU A 1 191 ? -11.996 2.206 -0.014 1.00 89.31 191 LEU A CA 1
ATOM 1542 C C . LEU A 1 191 ? -11.881 1.033 -0.983 1.00 89.31 191 LEU A C 1
ATOM 1544 O O . LEU A 1 191 ? -12.705 0.120 -0.936 1.00 89.31 191 LEU A O 1
ATOM 1548 N N . ILE A 1 192 ? -10.832 1.016 -1.805 1.00 86.12 192 ILE A N 1
ATOM 1549 C CA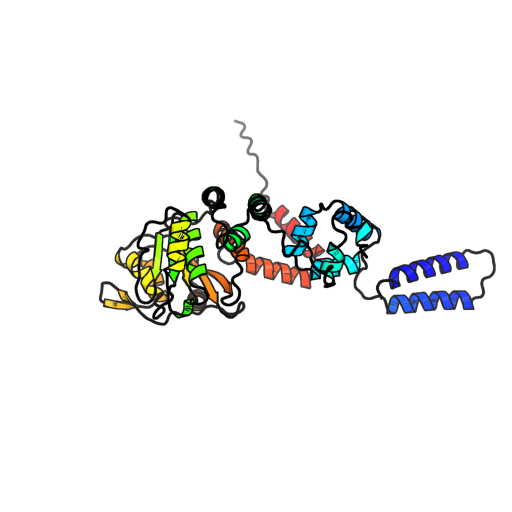 . ILE A 1 192 ? -10.532 -0.101 -2.706 1.00 86.12 192 ILE A CA 1
ATOM 1550 C C . ILE A 1 192 ? -10.351 -1.389 -1.902 1.00 86.12 192 ILE A C 1
ATOM 1552 O O . ILE A 1 192 ? -10.982 -2.398 -2.207 1.00 86.12 192 ILE A O 1
ATOM 1556 N N . LEU A 1 193 ? -9.542 -1.355 -0.840 1.00 88.81 193 LEU A N 1
ATOM 1557 C CA . LEU A 1 193 ? -9.304 -2.518 0.017 1.00 88.81 193 LEU A CA 1
ATOM 1558 C C . LEU A 1 193 ? -10.594 -2.968 0.709 1.00 88.81 193 LEU A C 1
ATOM 1560 O O . LEU A 1 193 ? -10.872 -4.163 0.778 1.00 88.81 193 LEU A O 1
ATOM 1564 N N . THR A 1 194 ? -11.420 -2.022 1.154 1.00 90.38 194 THR A N 1
ATOM 1565 C CA . THR A 1 194 ? -12.732 -2.321 1.738 1.00 90.38 194 THR A CA 1
ATOM 1566 C C . THR A 1 194 ? -13.622 -3.067 0.750 1.00 90.38 194 THR A C 1
ATOM 1568 O O . THR A 1 194 ? -14.194 -4.097 1.105 1.00 90.38 194 THR A O 1
ATOM 1571 N N . ALA A 1 195 ? -13.696 -2.599 -0.498 1.00 85.44 195 ALA A N 1
ATOM 1572 C CA . ALA A 1 195 ? -14.491 -3.233 -1.543 1.00 85.44 195 ALA A CA 1
ATOM 1573 C C . ALA A 1 195 ? -13.957 -4.629 -1.912 1.00 85.44 195 ALA A C 1
ATOM 1575 O O . ALA A 1 195 ? -14.721 -5.594 -1.921 1.00 85.44 195 ALA A O 1
ATOM 1576 N N . VAL A 1 196 ? -12.646 -4.754 -2.152 1.00 83.75 196 VAL A N 1
ATOM 1577 C CA . VAL A 1 196 ? -11.990 -6.013 -2.555 1.00 83.75 196 VAL A CA 1
ATOM 1578 C C . VAL A 1 196 ? -12.144 -7.095 -1.486 1.00 83.75 196 VAL A C 1
ATOM 1580 O O . VAL A 1 196 ? -12.454 -8.243 -1.803 1.00 83.75 196 VAL A O 1
ATOM 1583 N N . TYR A 1 197 ? -11.974 -6.740 -0.211 1.00 87.25 197 TYR A N 1
ATOM 1584 C CA . TYR A 1 197 ? -12.027 -7.699 0.894 1.00 87.25 197 TYR A CA 1
ATOM 1585 C C . TYR A 1 197 ? -13.400 -7.814 1.557 1.00 87.25 197 TYR A C 1
ATOM 1587 O O . TYR A 1 197 ? -13.539 -8.574 2.517 1.00 87.25 197 TYR A O 1
ATOM 1595 N N . SER A 1 198 ? -14.408 -7.076 1.071 1.00 89.25 198 SER A N 1
ATOM 1596 C CA . SER A 1 198 ? -15.700 -6.924 1.760 1.00 89.25 198 SER A CA 1
ATOM 1597 C C . SER A 1 198 ? -15.506 -6.580 3.246 1.00 89.25 198 SER A C 1
ATOM 1599 O O . SER A 1 198 ? -16.145 -7.157 4.128 1.00 89.25 198 SER A O 1
ATOM 1601 N N . ALA A 1 199 ? -14.540 -5.700 3.520 1.00 92.44 199 ALA A N 1
ATOM 1602 C CA . ALA A 1 199 ? -14.097 -5.366 4.865 1.00 92.44 199 ALA A CA 1
ATOM 1603 C C . ALA A 1 199 ? -15.013 -4.325 5.519 1.00 92.44 199 ALA A C 1
ATOM 1605 O O . ALA A 1 199 ? -15.812 -3.658 4.860 1.00 92.44 199 ALA A O 1
ATOM 1606 N N . LYS A 1 200 ? -14.862 -4.145 6.831 1.00 95.31 200 LYS A N 1
ATOM 1607 C CA . LYS A 1 200 ? -15.386 -2.967 7.529 1.00 95.31 200 LYS A CA 1
ATOM 1608 C C . LYS A 1 200 ? -14.437 -1.793 7.326 1.00 95.31 200 LYS A C 1
ATOM 1610 O O . LYS A 1 200 ? -13.233 -1.982 7.454 1.00 95.31 200 LYS A O 1
ATOM 1615 N N . LEU A 1 201 ? -14.968 -0.605 7.049 1.00 95.56 201 LEU A N 1
ATOM 1616 C CA . LEU A 1 201 ? -14.176 0.618 6.938 1.00 95.56 201 LEU A CA 1
ATOM 1617 C C . LEU A 1 201 ? -14.409 1.516 8.146 1.00 95.56 201 LEU A C 1
ATOM 1619 O O . LEU A 1 201 ? -15.529 1.984 8.353 1.00 95.56 201 LEU A O 1
ATOM 1623 N N . ASN A 1 202 ? -13.329 1.822 8.856 1.00 95.75 202 ASN A N 1
ATOM 1624 C CA . ASN A 1 202 ? -13.295 2.860 9.876 1.00 95.75 202 ASN A CA 1
ATOM 1625 C C . ASN A 1 202 ? -12.270 3.914 9.474 1.00 95.75 202 ASN A C 1
ATOM 1627 O O . ASN A 1 202 ? -11.189 3.578 8.991 1.00 95.75 202 ASN A O 1
ATOM 1631 N N . LEU A 1 203 ? -12.592 5.179 9.706 1.00 96.19 203 LEU A N 1
ATOM 1632 C CA . LEU A 1 203 ? -11.626 6.265 9.624 1.00 96.1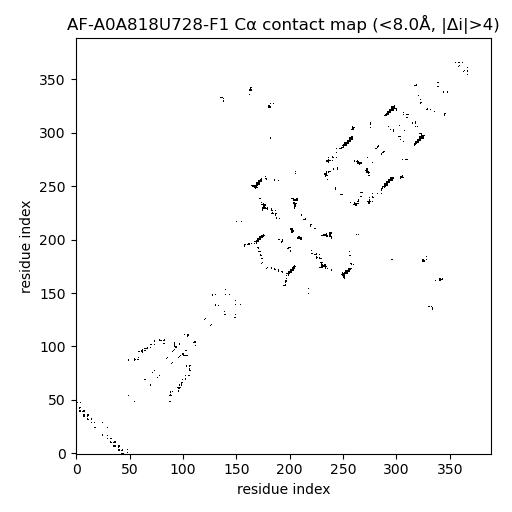9 203 LEU A CA 1
ATOM 1633 C C . LEU A 1 203 ? -11.372 6.794 11.035 1.00 96.19 203 LEU A C 1
ATOM 1635 O O . LEU A 1 203 ? -12.226 6.656 11.915 1.00 96.19 203 LEU A O 1
ATOM 1639 N N . PHE A 1 204 ? -10.197 7.361 11.274 1.00 96.12 204 PHE A N 1
ATOM 1640 C CA . PHE A 1 204 ? -9.878 7.934 12.577 1.00 96.12 204 PHE A CA 1
ATOM 1641 C C . PHE A 1 204 ? -9.006 9.178 12.453 1.00 96.12 204 PHE A C 1
ATOM 1643 O O . PHE A 1 204 ? -8.252 9.334 11.498 1.00 96.12 204 PHE A O 1
ATOM 1650 N N . ASN A 1 205 ? -9.101 10.050 13.448 1.00 93.06 205 ASN A N 1
ATOM 1651 C CA . ASN A 1 205 ? -8.138 11.116 13.700 1.00 93.06 205 ASN A CA 1
ATOM 1652 C C . ASN A 1 205 ? -7.744 11.090 15.187 1.00 93.06 205 ASN A C 1
ATOM 1654 O O . ASN A 1 205 ? -6.913 10.278 15.585 1.00 93.06 205 ASN A O 1
ATOM 1658 N N . THR A 1 206 ? -8.391 11.906 16.019 1.00 93.44 206 THR A N 1
ATOM 1659 C CA . THR A 1 206 ? -8.417 11.744 17.479 1.00 93.44 206 THR A CA 1
ATOM 1660 C C . THR A 1 206 ? -9.497 10.747 17.901 1.00 93.44 206 THR A C 1
ATOM 1662 O O . THR A 1 206 ? -9.297 9.996 18.849 1.00 93.44 206 THR A O 1
ATOM 1665 N N . ASP A 1 207 ? -10.606 10.702 17.158 1.00 92.81 207 ASP A N 1
ATOM 1666 C CA . ASP A 1 207 ? -11.728 9.799 17.397 1.00 92.81 207 ASP A CA 1
ATOM 1667 C C . ASP A 1 207 ? -11.995 8.935 16.160 1.00 92.81 207 ASP A C 1
ATOM 1669 O O . ASP A 1 207 ? -11.651 9.296 15.030 1.00 92.81 207 ASP A O 1
ATOM 1673 N N . MET A 1 208 ? -12.635 7.783 16.364 1.00 93.81 208 MET A N 1
ATOM 1674 C CA . MET A 1 208 ? -13.159 6.983 15.260 1.00 93.81 208 MET A CA 1
ATOM 1675 C C . MET A 1 208 ? -14.400 7.655 14.678 1.00 93.81 208 MET A C 1
ATOM 1677 O O . MET A 1 208 ? -15.320 8.032 15.405 1.00 93.81 208 MET A O 1
ATOM 1681 N N . PHE A 1 209 ? -14.485 7.692 13.355 1.00 94.12 209 PHE A N 1
ATOM 1682 C CA . PHE A 1 209 ? -15.707 8.043 12.656 1.00 94.12 209 PHE A CA 1
ATOM 1683 C C . PHE A 1 209 ? -15.968 7.095 11.488 1.00 94.12 209 PHE A C 1
ATOM 1685 O O . PHE A 1 209 ? -15.065 6.515 10.880 1.00 94.12 209 PHE A O 1
ATOM 1692 N N . LEU A 1 210 ? -17.251 6.925 11.187 1.00 91.62 210 LEU A N 1
ATOM 1693 C CA . LEU A 1 210 ? -17.707 6.140 10.052 1.00 91.62 210 LEU A CA 1
ATOM 1694 C C . LEU A 1 210 ? -18.067 7.076 8.893 1.00 91.62 210 LEU A C 1
ATOM 1696 O O . LEU A 1 210 ? -18.542 8.191 9.135 1.00 91.62 210 LEU A O 1
ATOM 1700 N N . PRO A 1 211 ? -17.894 6.633 7.637 1.00 88.88 211 PRO A N 1
ATOM 1701 C CA . PRO A 1 211 ? -18.435 7.348 6.489 1.00 88.88 211 PRO A CA 1
ATOM 1702 C C . PRO A 1 211 ? -19.942 7.578 6.661 1.00 88.88 211 PRO A C 1
ATOM 1704 O O . PRO A 1 211 ? -20.671 6.695 7.114 1.00 88.88 211 PRO A O 1
ATOM 1707 N N . THR A 1 212 ? -20.429 8.756 6.273 1.00 83.44 212 THR A N 1
ATOM 1708 C CA . THR A 1 212 ? -21.848 9.134 6.423 1.00 83.44 212 THR A CA 1
ATOM 1709 C C . THR A 1 212 ? -22.789 8.358 5.501 1.00 83.44 212 THR A C 1
ATOM 1711 O O . THR A 1 212 ? -24.003 8.374 5.703 1.00 83.44 212 THR A O 1
ATOM 1714 N N . PHE A 1 213 ? -22.249 7.669 4.496 1.00 81.81 213 PHE A N 1
ATOM 1715 C CA . PHE A 1 213 ? -22.998 6.885 3.524 1.00 81.81 213 PHE A CA 1
ATOM 1716 C C . PHE A 1 213 ? -22.363 5.513 3.301 1.00 81.81 213 PHE A C 1
ATOM 1718 O O . PHE A 1 213 ? -21.157 5.313 3.443 1.00 81.81 213 PHE A O 1
ATOM 1725 N N . THR A 1 214 ? -23.201 4.548 2.922 1.00 80.50 214 THR A N 1
ATOM 1726 C CA . THR A 1 214 ? -22.739 3.232 2.483 1.00 80.50 214 THR A CA 1
ATOM 1727 C C . THR A 1 214 ? -22.156 3.351 1.085 1.00 80.50 214 THR A C 1
ATOM 1729 O O . THR A 1 214 ? -22.839 3.787 0.163 1.00 80.50 214 THR A O 1
ATOM 1732 N N . LEU A 1 215 ? -20.914 2.919 0.934 1.00 78.62 215 LEU A N 1
ATOM 1733 C CA . LEU A 1 215 ? -20.188 2.940 -0.327 1.00 78.62 215 LEU A CA 1
ATOM 1734 C C . LEU A 1 215 ? -20.794 1.911 -1.276 1.00 78.62 215 LEU A C 1
ATOM 1736 O O . LEU A 1 215 ? -20.630 0.708 -1.072 1.00 78.62 215 LEU A O 1
ATOM 1740 N N . LYS A 1 216 ? -21.536 2.375 -2.280 1.00 79.19 216 LYS A N 1
ATOM 1741 C CA . LYS A 1 216 ? -22.124 1.501 -3.303 1.00 79.19 216 LYS A CA 1
ATOM 1742 C C . LYS A 1 216 ? -21.512 1.735 -4.672 1.00 79.19 216 LYS A C 1
ATOM 1744 O O . LYS A 1 216 ? -21.538 0.828 -5.493 1.00 79.19 216 LYS A O 1
ATOM 1749 N N . THR A 1 217 ? -21.000 2.938 -4.909 1.00 77.69 217 THR A N 1
ATOM 1750 C CA . THR A 1 217 ? -20.523 3.386 -6.215 1.00 77.69 217 THR A CA 1
ATOM 1751 C C . THR A 1 217 ? -19.148 4.040 -6.111 1.00 77.69 217 THR A C 1
ATOM 1753 O O . THR A 1 217 ? -18.752 4.539 -5.056 1.00 77.69 217 THR A O 1
ATOM 1756 N N . ILE A 1 218 ? -18.427 4.110 -7.230 1.00 71.31 218 ILE A N 1
ATOM 1757 C CA . ILE A 1 218 ? -17.164 4.870 -7.321 1.00 71.31 218 ILE A CA 1
ATOM 1758 C C . ILE A 1 218 ? -17.354 6.360 -6.979 1.00 71.31 218 ILE A C 1
ATOM 1760 O O . ILE A 1 218 ? -16.458 7.012 -6.450 1.00 71.31 218 ILE A O 1
ATOM 1764 N N . GLU A 1 219 ? -18.531 6.920 -7.245 1.00 77.12 219 GLU A N 1
ATOM 1765 C CA . GLU A 1 219 ? -18.828 8.321 -6.935 1.00 77.12 219 GLU A CA 1
ATOM 1766 C C . GLU A 1 219 ? -18.895 8.566 -5.426 1.00 77.12 219 GLU A C 1
ATOM 1768 O O . GLU A 1 219 ? -18.384 9.576 -4.943 1.00 77.12 219 GLU A O 1
ATOM 1773 N N . ASP A 1 220 ? -19.425 7.599 -4.676 1.00 82.69 220 ASP A N 1
ATOM 1774 C CA . ASP A 1 220 ? -19.391 7.602 -3.213 1.00 82.69 220 ASP A CA 1
ATOM 1775 C C . ASP A 1 220 ? -17.936 7.583 -2.719 1.00 82.69 220 ASP A C 1
ATOM 1777 O O . ASP A 1 220 ? -17.564 8.341 -1.824 1.00 82.69 220 ASP A O 1
ATOM 1781 N N . VAL A 1 221 ? -17.084 6.764 -3.350 1.00 80.31 221 VAL A N 1
ATOM 1782 C CA . VAL A 1 221 ? -15.653 6.664 -3.023 1.00 80.31 221 VAL A CA 1
ATOM 1783 C C . VAL A 1 221 ? -14.945 8.007 -3.215 1.00 80.31 221 VAL A C 1
ATOM 1785 O O . VAL A 1 221 ? -14.261 8.482 -2.307 1.00 80.31 221 VAL A O 1
ATOM 1788 N N . LEU A 1 222 ? -15.136 8.645 -4.372 1.00 77.75 222 LEU A N 1
ATOM 1789 C CA . LEU A 1 222 ? -14.538 9.946 -4.679 1.00 77.75 222 LEU A CA 1
ATOM 1790 C C . LEU A 1 222 ? -15.096 11.048 -3.781 1.00 77.75 222 LEU A C 1
ATOM 1792 O O . LEU A 1 222 ? -14.338 11.862 -3.259 1.00 77.75 222 LEU A O 1
ATOM 1796 N N . THR A 1 223 ? -16.408 11.049 -3.552 1.00 85.88 223 THR A N 1
ATOM 1797 C CA . THR A 1 223 ? -17.056 12.003 -2.648 1.00 85.88 223 THR A CA 1
ATOM 1798 C C . THR A 1 223 ? -16.475 11.883 -1.247 1.00 85.88 223 THR A C 1
ATOM 1800 O O . THR A 1 223 ? -16.153 12.902 -0.636 1.00 85.88 223 THR A O 1
ATOM 1803 N N . LEU A 1 224 ? -16.265 10.662 -0.745 1.00 87.75 224 LEU A N 1
ATOM 1804 C CA . LEU A 1 224 ? -15.632 10.467 0.555 1.00 87.75 224 LEU A CA 1
ATOM 1805 C C . LEU A 1 224 ? -14.187 10.971 0.534 1.00 87.75 224 LEU A C 1
ATOM 1807 O O . LEU A 1 224 ? -13.815 11.760 1.389 1.00 87.75 224 LEU A O 1
ATOM 1811 N N . ALA A 1 225 ? -13.389 10.599 -0.467 1.00 85.50 225 ALA A N 1
ATOM 1812 C CA . ALA A 1 225 ? -11.998 11.043 -0.574 1.00 85.50 225 ALA A CA 1
ATOM 1813 C C . ALA A 1 225 ? -11.843 12.574 -0.664 1.00 85.50 225 ALA A C 1
ATOM 1815 O O . ALA A 1 225 ? -10.875 13.124 -0.144 1.00 85.50 225 ALA A O 1
ATOM 1816 N N . LEU A 1 226 ? -12.792 13.267 -1.301 1.00 83.69 226 LEU A N 1
ATOM 1817 C CA . LEU A 1 226 ? -12.802 14.727 -1.425 1.00 83.69 226 LEU A CA 1
ATOM 1818 C C . LEU A 1 226 ? -13.311 15.439 -0.167 1.00 83.69 226 LEU A C 1
ATOM 1820 O O . LEU A 1 226 ? -12.941 16.590 0.077 1.00 83.69 226 LEU A O 1
ATOM 1824 N N . THR A 1 227 ? -14.178 14.788 0.610 1.00 90.38 227 THR A N 1
ATOM 1825 C CA . THR A 1 227 ? -14.786 15.372 1.815 1.00 90.38 227 THR A CA 1
ATOM 1826 C C . THR A 1 227 ? -14.019 15.039 3.091 1.00 90.38 227 THR A C 1
ATOM 1828 O O . THR A 1 227 ? -14.036 15.849 4.020 1.00 90.38 227 THR A O 1
ATOM 1831 N N . THR A 1 228 ? -13.304 13.912 3.130 1.00 90.69 228 THR A N 1
ATOM 1832 C CA . THR A 1 228 ? -12.399 13.546 4.223 1.00 90.69 228 THR A CA 1
ATOM 1833 C C . THR A 1 228 ? -11.245 14.540 4.281 1.00 90.69 228 THR A C 1
ATOM 1835 O O . THR A 1 228 ? -10.470 14.690 3.335 1.00 90.69 228 THR A O 1
ATOM 1838 N N . LYS A 1 229 ? -11.127 15.230 5.415 1.00 92.00 229 LYS A N 1
ATOM 1839 C CA . LYS A 1 229 ? -10.048 16.180 5.686 1.00 92.00 229 LYS A CA 1
ATOM 1840 C C . LYS A 1 229 ? -9.114 15.593 6.727 1.00 92.00 229 LYS A C 1
ATOM 1842 O O . LYS A 1 229 ? -9.576 15.021 7.705 1.00 92.00 229 LYS A O 1
ATOM 1847 N N . ALA A 1 230 ? -7.821 15.793 6.510 1.00 93.06 230 ALA A N 1
ATOM 1848 C CA . ALA A 1 230 ? -6.804 15.550 7.517 1.00 93.06 230 ALA A CA 1
ATOM 1849 C C . ALA A 1 230 ? -6.952 16.592 8.634 1.00 93.06 230 ALA A C 1
ATOM 1851 O O . ALA A 1 230 ? -6.814 17.789 8.368 1.00 93.06 230 ALA A O 1
ATOM 1852 N N . THR A 1 231 ? -7.266 16.170 9.857 1.00 91.38 231 THR A N 1
ATOM 1853 C CA . THR A 1 231 ? -7.421 17.081 11.001 1.00 91.38 231 THR A CA 1
ATOM 1854 C C . THR A 1 231 ? -6.830 16.500 12.273 1.00 91.38 231 THR A C 1
ATOM 1856 O O . THR A 1 231 ? -6.649 15.297 12.400 1.00 91.38 231 THR A O 1
ATOM 1859 N N . ASP A 1 232 ? -6.570 17.371 13.245 1.00 92.62 232 ASP A N 1
ATOM 1860 C CA . ASP A 1 232 ? -6.256 16.985 14.620 1.00 92.62 232 ASP A CA 1
ATOM 1861 C C . ASP A 1 232 ? -4.997 16.111 14.768 1.00 92.62 232 ASP A C 1
ATOM 1863 O O . ASP A 1 232 ? -4.072 16.155 13.951 1.00 92.62 232 ASP A O 1
ATOM 1867 N N . ARG A 1 233 ? -4.926 15.403 15.897 1.00 93.56 233 ARG A N 1
ATOM 1868 C CA . ARG A 1 233 ? -3.826 14.521 16.278 1.00 93.56 233 ARG A CA 1
ATOM 1869 C C . ARG A 1 233 ? -4.012 13.119 15.702 1.00 93.56 233 ARG A C 1
ATOM 1871 O O . ARG A 1 233 ? -5.033 12.815 15.090 1.00 93.56 233 ARG A O 1
ATOM 1878 N N . THR A 1 234 ? -3.012 12.277 15.925 1.00 93.50 234 THR A N 1
ATOM 1879 C CA . THR A 1 234 ? -2.933 10.926 15.376 1.00 93.50 234 THR A CA 1
ATOM 1880 C C . THR A 1 234 ? -3.105 9.928 16.519 1.00 93.50 234 THR A C 1
ATOM 1882 O O . THR A 1 234 ? -2.174 9.702 17.296 1.00 93.50 234 THR A O 1
ATOM 1885 N N . ALA A 1 235 ? -4.316 9.381 16.651 1.00 95.06 235 ALA A N 1
ATOM 1886 C CA . ALA A 1 235 ? -4.675 8.363 17.639 1.00 95.06 235 ALA A CA 1
ATOM 1887 C C . ALA A 1 235 ? -5.052 7.054 16.925 1.00 95.06 235 ALA A C 1
ATOM 1889 O O . ALA A 1 235 ? -6.230 6.730 16.767 1.00 95.06 235 ALA A O 1
ATOM 1890 N N . ASN A 1 236 ? -4.053 6.293 16.465 1.00 96.44 236 ASN A N 1
ATOM 1891 C CA . ASN A 1 236 ? -4.265 5.024 15.754 1.00 96.44 236 ASN A CA 1
ATOM 1892 C C . ASN A 1 236 ? -5.121 4.052 16.570 1.00 96.44 236 ASN A C 1
ATOM 1894 O O . ASN A 1 236 ? -5.972 3.350 16.016 1.00 96.44 236 ASN A O 1
ATOM 1898 N N . VAL A 1 237 ? -4.933 4.057 17.890 1.00 97.19 237 VAL A N 1
ATOM 1899 C CA . VAL A 1 237 ? -5.716 3.288 18.857 1.00 97.19 237 VAL A CA 1
ATOM 1900 C C . VAL A 1 237 ? -7.227 3.494 18.711 1.00 97.19 237 VAL A C 1
ATOM 1902 O O . VAL A 1 237 ? -7.972 2.517 18.821 1.00 97.19 237 VAL A O 1
ATOM 1905 N N . ALA A 1 238 ? -7.695 4.699 18.362 1.00 96.62 238 ALA A N 1
ATOM 1906 C CA . ALA A 1 238 ? -9.117 4.998 18.200 1.00 96.62 238 ALA A CA 1
ATOM 1907 C C . ALA A 1 238 ? -9.773 4.098 17.141 1.00 96.62 238 ALA A C 1
ATOM 1909 O O . ALA A 1 238 ? -10.919 3.681 17.304 1.00 96.62 238 ALA A O 1
ATOM 1910 N N . GLY A 1 239 ? -9.025 3.714 16.100 1.00 96.00 239 GLY A N 1
ATOM 1911 C CA . GLY A 1 239 ? -9.475 2.787 15.061 1.00 96.00 239 GLY A CA 1
ATOM 1912 C C . GLY A 1 239 ? -9.782 1.366 15.558 1.00 96.00 239 GLY A C 1
ATOM 1913 O O . GLY A 1 239 ? -10.526 0.639 14.895 1.00 96.00 239 GLY A O 1
ATOM 1914 N N . LEU A 1 240 ? -9.240 0.978 16.718 1.00 97.12 240 LEU A N 1
ATOM 1915 C CA . LEU A 1 240 ? -9.316 -0.374 17.277 1.00 97.12 240 LEU A CA 1
ATOM 1916 C C . LEU A 1 240 ? -10.281 -0.498 18.471 1.00 97.12 240 LEU A C 1
ATOM 1918 O O . LEU A 1 240 ? -10.822 -1.583 18.694 1.00 97.12 240 LEU A O 1
ATOM 1922 N N . VAL A 1 241 ? -10.529 0.593 19.210 1.00 97.00 241 VAL A N 1
ATOM 1923 C CA . VAL A 1 241 ? -11.319 0.591 20.462 1.00 97.00 241 VAL A CA 1
ATOM 1924 C C . VAL A 1 241 ? -12.675 -0.095 20.302 1.00 97.00 241 VAL A C 1
ATOM 1926 O O . VAL A 1 241 ? -12.999 -0.984 21.085 1.00 97.00 241 VAL A O 1
ATOM 1929 N N . SER A 1 242 ? -13.447 0.240 19.263 1.00 96.25 242 SER A N 1
ATOM 1930 C CA . SER A 1 242 ? -14.800 -0.316 19.098 1.00 96.25 242 SER A CA 1
ATOM 1931 C C . SER A 1 242 ? -14.811 -1.838 18.907 1.00 96.25 242 SER A C 1
ATOM 1933 O O . SER A 1 242 ? -15.711 -2.514 19.408 1.00 96.25 242 SER A O 1
ATOM 1935 N N . TYR A 1 243 ? -13.789 -2.393 18.248 1.00 97.75 243 TYR A N 1
ATOM 1936 C CA . TYR A 1 243 ? -13.646 -3.836 18.066 1.00 97.75 243 TYR A CA 1
ATOM 1937 C C . TYR A 1 243 ? -13.252 -4.536 19.364 1.00 97.75 243 TYR A C 1
ATOM 1939 O O . TYR A 1 243 ? -13.747 -5.625 19.652 1.00 97.75 243 TYR A O 1
ATOM 1947 N N . TYR A 1 244 ? -12.375 -3.918 20.156 1.00 98.19 244 TYR A N 1
ATOM 1948 C CA . TYR A 1 244 ? -11.952 -4.474 21.435 1.00 98.19 244 TYR A CA 1
ATOM 1949 C C . TYR A 1 244 ? -13.073 -4.432 22.479 1.00 98.19 244 TYR A C 1
ATOM 1951 O O . TYR A 1 244 ? -13.379 -5.463 23.081 1.00 98.19 244 TYR A O 1
ATOM 1959 N N . ASP A 1 245 ? -13.720 -3.280 22.654 1.00 96.62 245 ASP A N 1
ATOM 1960 C CA . ASP A 1 245 ? -14.795 -3.100 23.634 1.00 96.62 245 ASP A CA 1
ATOM 1961 C C . ASP A 1 245 ? -16.015 -3.963 23.285 1.00 96.62 245 ASP A C 1
ATOM 1963 O O . ASP A 1 245 ? -16.616 -4.589 24.158 1.00 96.62 245 ASP A O 1
ATOM 1967 N N . GLY A 1 246 ? -16.338 -4.076 21.992 1.00 97.31 246 GLY A N 1
ATOM 1968 C CA . GLY A 1 246 ? -17.386 -4.969 21.497 1.00 97.31 246 GLY A CA 1
ATOM 1969 C C . GLY A 1 246 ? -17.003 -6.452 21.478 1.00 97.31 246 GLY A C 1
ATOM 1970 O O . GLY A 1 246 ? -17.855 -7.282 21.158 1.00 97.31 246 GLY A O 1
ATOM 1971 N N . LYS A 1 247 ? -15.738 -6.792 21.783 1.00 97.81 247 LYS A N 1
ATOM 1972 C CA . LYS A 1 247 ? -15.145 -8.134 21.618 1.00 97.81 247 LYS A CA 1
ATOM 1973 C C . LYS A 1 247 ? -15.456 -8.735 20.240 1.00 97.81 247 LYS A C 1
ATOM 1975 O O . LYS A 1 247 ? -15.686 -9.936 20.092 1.00 97.81 247 LYS A O 1
ATOM 1980 N N . GLU A 1 248 ? -15.483 -7.882 19.218 1.00 98.12 248 GLU A N 1
ATOM 1981 C CA . GLU A 1 248 ? -15.763 -8.286 17.851 1.00 98.12 248 GLU A CA 1
ATOM 1982 C C . GLU A 1 248 ? -14.533 -8.976 17.265 1.00 98.12 248 GLU A C 1
ATOM 1984 O O . GLU A 1 248 ? -13.447 -8.401 17.249 1.00 98.12 248 GLU A O 1
ATOM 1989 N N . VAL A 1 249 ? -14.704 -10.195 16.750 1.00 98.31 249 VAL A N 1
ATOM 1990 C CA . VAL A 1 249 ? -13.622 -10.970 16.133 1.00 98.31 249 VAL A CA 1
ATOM 1991 C C . VAL A 1 249 ? -13.339 -10.456 14.723 1.00 98.31 249 VAL A C 1
ATOM 1993 O O . VAL A 1 249 ? -14.159 -10.624 13.826 1.00 98.31 249 VAL A O 1
ATOM 1996 N N . ILE A 1 250 ? -12.143 -9.908 14.526 1.00 98.12 250 ILE A N 1
ATOM 1997 C CA . ILE A 1 250 ? -11.539 -9.494 13.262 1.00 98.12 250 ILE A CA 1
ATOM 1998 C C . ILE A 1 250 ? -10.258 -10.305 13.097 1.00 98.12 250 ILE A C 1
ATOM 2000 O O . ILE A 1 250 ? -9.414 -10.342 13.991 1.00 98.12 250 ILE A O 1
ATOM 2004 N N . LYS A 1 251 ? -10.112 -10.985 11.958 1.00 97.56 251 LYS A N 1
ATOM 2005 C CA . LYS A 1 251 ? -8.949 -11.848 11.716 1.00 97.56 251 LYS A CA 1
ATOM 2006 C C . LYS A 1 251 ? -7.783 -11.102 11.092 1.00 97.56 251 LYS A C 1
ATOM 2008 O O . LYS A 1 251 ? -6.638 -11.462 11.346 1.00 97.56 251 LYS A O 1
ATOM 2013 N N . THR A 1 252 ? -8.073 -10.072 10.301 1.00 97.12 252 THR A N 1
ATOM 2014 C CA . THR A 1 252 ? -7.055 -9.244 9.653 1.00 97.12 252 THR A CA 1
ATOM 2015 C C . THR A 1 252 ? -7.406 -7.771 9.795 1.00 97.12 252 THR A C 1
ATOM 2017 O O . THR A 1 252 ? -8.472 -7.340 9.354 1.00 97.12 252 THR A O 1
ATOM 2020 N N . PHE A 1 253 ? -6.490 -6.999 10.366 1.00 97.94 253 PHE A N 1
ATOM 2021 C CA . PHE A 1 253 ? -6.541 -5.544 10.358 1.00 97.94 253 PHE A CA 1
ATOM 2022 C C . PHE A 1 253 ? -5.606 -5.005 9.284 1.00 97.94 253 PHE A C 1
ATOM 2024 O O . PHE A 1 253 ? -4.448 -5.413 9.204 1.00 97.94 253 PHE A O 1
ATOM 2031 N N . ILE A 1 254 ? -6.101 -4.076 8.475 1.00 97.31 254 ILE A N 1
ATOM 2032 C CA . ILE A 1 254 ? -5.297 -3.302 7.532 1.00 97.31 254 ILE A CA 1
ATOM 2033 C C . ILE A 1 254 ? -5.369 -1.847 7.971 1.00 97.31 254 ILE A C 1
ATOM 2035 O O . ILE A 1 254 ? -6.448 -1.264 7.965 1.00 97.31 254 ILE A O 1
ATOM 2039 N N . ILE A 1 255 ? -4.240 -1.262 8.352 1.00 97.81 255 ILE A N 1
ATOM 2040 C CA . ILE A 1 255 ? -4.162 0.123 8.809 1.00 97.81 255 ILE A CA 1
ATOM 2041 C C . ILE A 1 255 ? -3.367 0.964 7.813 1.00 97.81 255 ILE A C 1
ATOM 2043 O O . ILE A 1 255 ? -2.249 0.615 7.437 1.00 97.81 255 ILE A O 1
ATOM 2047 N N . LEU A 1 256 ? -3.960 2.067 7.363 1.00 97.31 256 LEU A N 1
ATOM 2048 C CA . LEU A 1 256 ? -3.345 3.033 6.458 1.00 97.31 256 LEU A CA 1
ATOM 2049 C C . LEU A 1 256 ? -2.979 4.268 7.275 1.00 97.31 256 LEU A C 1
ATOM 2051 O O . LEU A 1 256 ? -3.885 4.935 7.753 1.00 97.31 256 LEU A O 1
ATOM 2055 N N . THR A 1 257 ? -1.691 4.546 7.467 1.00 97.12 257 THR A N 1
ATOM 2056 C CA . THR A 1 257 ? -1.196 5.548 8.435 1.00 97.12 257 THR A CA 1
ATOM 2057 C C . THR A 1 257 ? 0.207 6.029 8.057 1.00 97.12 257 THR A C 1
ATOM 2059 O O . THR A 1 257 ? 0.900 5.360 7.291 1.00 97.12 257 THR A O 1
ATOM 2062 N N . ASP A 1 258 ? 0.660 7.170 8.576 1.00 96.06 258 ASP A N 1
ATOM 2063 C CA . ASP A 1 258 ? 2.083 7.545 8.547 1.00 96.06 258 ASP A CA 1
ATOM 2064 C C . ASP A 1 258 ? 2.874 7.048 9.776 1.00 96.06 258 ASP A C 1
ATOM 2066 O O . ASP A 1 258 ? 4.075 7.291 9.880 1.00 96.06 258 ASP A O 1
ATOM 2070 N N . GLU A 1 259 ? 2.216 6.265 10.638 1.00 96.06 259 GLU A N 1
ATOM 2071 C CA . GLU A 1 259 ? 2.740 5.610 11.845 1.00 96.06 259 GLU A CA 1
ATOM 2072 C C . GLU A 1 259 ? 3.224 6.566 12.944 1.00 96.06 259 GLU A C 1
ATOM 2074 O O . GLU A 1 259 ? 4.031 6.172 13.783 1.00 96.06 259 GLU A O 1
ATOM 2079 N N . LEU A 1 260 ? 2.741 7.810 12.965 1.00 93.75 260 LEU A N 1
ATOM 2080 C CA . LEU A 1 260 ? 3.118 8.811 13.967 1.00 93.75 260 LEU A CA 1
ATOM 2081 C C . LEU A 1 260 ? 2.083 8.931 15.094 1.00 93.75 260 LEU A C 1
ATOM 2083 O O . LEU A 1 260 ? 1.586 10.027 15.371 1.00 93.75 260 LEU A O 1
ATOM 2087 N N . GLU A 1 261 ? 1.768 7.815 15.761 1.00 95.06 261 GLU A N 1
ATOM 2088 C CA . GLU A 1 261 ? 0.863 7.835 16.916 1.00 95.06 261 GLU A CA 1
ATOM 2089 C C . GLU A 1 261 ? 1.419 8.749 18.017 1.00 95.06 261 GLU A C 1
ATOM 2091 O O . GLU A 1 261 ? 2.563 8.617 18.459 1.00 95.06 261 GLU A O 1
ATOM 2096 N N . ASN A 1 262 ? 0.607 9.712 18.452 1.00 94.12 262 ASN A N 1
ATOM 2097 C CA . ASN A 1 262 ? 1.027 10.737 19.410 1.00 94.12 262 ASN A CA 1
ATOM 2098 C C . ASN A 1 262 ? -0.028 11.051 20.477 1.00 94.12 262 ASN A C 1
ATOM 2100 O O . ASN A 1 262 ? 0.156 11.978 21.270 1.00 94.12 262 ASN A O 1
ATOM 2104 N N . THR A 1 263 ? -1.145 10.321 20.480 1.00 94.44 263 THR A N 1
ATOM 2105 C CA . THR A 1 263 ? -2.257 10.529 21.408 1.00 94.44 263 THR A CA 1
ATOM 2106 C C . THR A 1 263 ? -2.847 9.189 21.829 1.00 94.44 263 THR A C 1
ATOM 2108 O O . THR A 1 263 ? -3.083 8.322 20.996 1.00 94.44 263 THR A O 1
ATOM 2111 N N . GLU A 1 264 ? -3.095 9.043 23.128 1.00 95.25 264 GLU A N 1
ATOM 2112 C CA . GLU A 1 264 ? -3.792 7.897 23.714 1.00 95.25 264 GLU A CA 1
ATOM 2113 C C . GLU A 1 264 ? -5.314 8.075 23.630 1.00 95.25 264 GLU A C 1
ATOM 2115 O O . GLU A 1 264 ? -5.821 9.200 23.634 1.00 95.25 264 GLU A O 1
ATOM 2120 N N . THR A 1 265 ? -6.052 6.965 23.638 1.00 94.31 265 THR A N 1
ATOM 2121 C CA . THR A 1 265 ? -7.519 6.959 23.740 1.00 94.31 265 THR A CA 1
ATOM 2122 C C . THR A 1 265 ? -7.947 6.203 24.994 1.00 94.31 265 THR A C 1
ATOM 2124 O O . THR A 1 265 ? -7.238 5.319 25.475 1.00 94.31 265 THR A O 1
ATOM 2127 N N . GLN A 1 2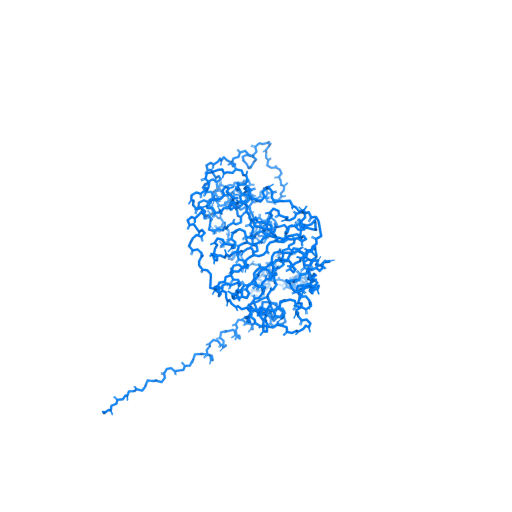66 ? -9.110 6.564 25.540 1.00 94.94 266 GLN A N 1
ATOM 2128 C CA . GLN A 1 266 ? -9.699 5.861 26.676 1.00 94.94 266 GLN A CA 1
ATOM 2129 C C . GLN A 1 266 ? -10.574 4.696 26.215 1.00 94.94 266 GLN A C 1
ATOM 2131 O O . GLN A 1 266 ? -11.410 4.851 25.326 1.00 94.94 266 GLN A O 1
ATOM 2136 N N . LEU A 1 267 ? -10.403 3.545 26.858 1.00 95.00 267 LEU A N 1
ATOM 2137 C CA . LEU A 1 267 ? -11.316 2.409 26.744 1.00 95.00 267 LEU A CA 1
ATOM 2138 C C . LEU A 1 267 ? -12.622 2.668 27.507 1.00 95.00 267 LEU A C 1
ATOM 2140 O O . LEU A 1 267 ? -12.706 3.589 28.324 1.00 95.00 267 LEU A O 1
ATOM 2144 N N . ALA A 1 268 ? -13.628 1.810 27.310 1.00 93.94 268 ALA A N 1
ATOM 2145 C CA . ALA A 1 268 ? -14.896 1.883 28.045 1.00 93.94 268 ALA A CA 1
ATOM 2146 C C . ALA A 1 268 ? -14.746 1.839 29.584 1.00 93.94 268 ALA A C 1
ATOM 2148 O O . ALA A 1 268 ? -15.626 2.317 30.300 1.00 93.94 268 ALA A O 1
ATOM 2149 N N . ASP A 1 269 ? -13.644 1.286 30.102 1.00 93.50 269 ASP A N 1
ATOM 2150 C CA . ASP A 1 269 ? -13.325 1.243 31.535 1.00 93.50 269 ASP A CA 1
ATOM 2151 C C . ASP A 1 269 ? -12.571 2.489 32.052 1.00 93.50 269 ASP A C 1
ATOM 2153 O O . ASP A 1 269 ? -12.272 2.581 33.243 1.00 93.50 269 ASP A O 1
ATOM 2157 N N . GLY A 1 270 ? -12.285 3.458 31.174 1.00 94.75 270 GLY A N 1
ATOM 2158 C CA . GLY A 1 270 ? -11.550 4.687 31.478 1.00 94.75 270 GLY A CA 1
ATOM 2159 C C . GLY A 1 270 ? -10.024 4.558 31.404 1.00 94.75 270 GLY A C 1
ATOM 2160 O O . GLY A 1 270 ? -9.320 5.532 31.677 1.00 94.75 270 GLY A O 1
ATOM 2161 N N . THR A 1 271 ? -9.486 3.391 31.039 1.00 96.12 271 THR A N 1
ATOM 2162 C CA . THR A 1 271 ? -8.040 3.184 30.884 1.00 96.12 271 THR A CA 1
ATOM 2163 C C . THR A 1 271 ? -7.523 3.896 29.638 1.00 96.12 271 THR A C 1
ATOM 2165 O O . THR A 1 271 ? -8.016 3.647 28.540 1.00 96.12 271 THR A O 1
ATOM 2168 N N . SER A 1 272 ? -6.500 4.740 29.797 1.00 97.19 272 SER A N 1
ATOM 2169 C CA . SER A 1 272 ? -5.758 5.349 28.684 1.00 97.19 272 SER A CA 1
ATOM 2170 C C . SER A 1 272 ? -4.777 4.337 28.089 1.00 97.19 272 SER A C 1
ATOM 2172 O O . SER A 1 272 ? -4.053 3.679 28.841 1.00 97.19 272 SER A O 1
ATOM 2174 N N . ILE A 1 273 ? -4.776 4.167 26.766 1.00 97.75 273 ILE A N 1
ATOM 2175 C CA . ILE A 1 273 ? -3.961 3.151 26.089 1.00 97.75 273 ILE A CA 1
ATOM 2176 C C . ILE A 1 273 ? -3.526 3.604 24.686 1.00 97.75 273 ILE A C 1
ATOM 2178 O O . ILE A 1 273 ? -4.220 4.393 24.041 1.00 97.75 273 ILE A O 1
ATOM 2182 N N . GLN A 1 274 ? -2.376 3.101 24.227 1.00 97.44 274 GLN A N 1
ATOM 2183 C CA . GLN A 1 274 ? -1.845 3.288 22.869 1.00 97.44 274 GLN A CA 1
ATOM 2184 C C . GLN A 1 274 ? -2.174 2.092 21.967 1.00 97.44 274 GLN A C 1
ATOM 2186 O O . GLN A 1 274 ? -2.654 1.052 22.433 1.00 97.44 274 GLN A O 1
ATOM 2191 N N . PHE A 1 275 ? -1.928 2.219 20.662 1.00 97.88 275 PHE A N 1
ATOM 2192 C CA . PHE A 1 275 ? -2.347 1.208 19.696 1.00 97.88 275 PHE A CA 1
ATOM 2193 C C . PHE A 1 275 ? -1.641 -0.126 19.915 1.00 97.88 275 PHE A C 1
ATOM 2195 O O . PHE A 1 275 ? -2.303 -1.164 19.887 1.00 97.88 275 PHE A O 1
ATOM 2202 N N . PHE A 1 276 ? -0.323 -0.109 20.141 1.00 98.06 276 PHE A N 1
ATOM 2203 C CA . PHE A 1 276 ? 0.460 -1.327 20.350 1.00 98.06 276 PHE A CA 1
ATOM 2204 C C . PHE A 1 276 ? -0.102 -2.150 21.514 1.00 98.06 276 PHE A C 1
ATOM 2206 O O . PHE A 1 276 ? -0.487 -3.309 21.332 1.00 98.06 276 PHE A O 1
ATOM 2213 N N . ASP A 1 277 ? -0.255 -1.524 22.681 1.00 98.19 277 ASP A N 1
ATOM 2214 C CA . ASP A 1 277 ? -0.778 -2.176 23.880 1.00 98.19 277 ASP A CA 1
ATOM 2215 C C . ASP A 1 277 ? -2.204 -2.699 23.680 1.00 98.19 277 ASP A C 1
ATOM 2217 O O . ASP A 1 277 ? -2.517 -3.831 24.068 1.00 98.19 277 ASP A O 1
ATOM 2221 N N . LEU A 1 278 ? -3.082 -1.907 23.051 1.00 98.25 278 LEU A N 1
ATOM 2222 C CA . LEU A 1 278 ? -4.459 -2.330 22.802 1.00 98.25 278 LEU A CA 1
ATOM 2223 C C . LEU A 1 278 ? -4.524 -3.492 21.810 1.00 98.25 278 LEU A C 1
ATOM 2225 O O . LEU A 1 278 ? -5.303 -4.423 22.009 1.00 98.25 278 LEU A O 1
ATOM 2229 N N . PHE A 1 279 ? -3.695 -3.485 20.767 1.00 98.44 279 PHE A N 1
ATOM 2230 C CA . PHE A 1 279 ? -3.634 -4.578 19.804 1.00 98.44 279 PHE A CA 1
ATOM 2231 C C . PHE A 1 279 ? -3.103 -5.866 20.436 1.00 98.44 279 PHE A C 1
ATOM 2233 O O . PHE A 1 279 ? -3.643 -6.946 20.184 1.00 98.44 279 PHE A O 1
ATOM 2240 N N . MET A 1 280 ? -2.112 -5.774 21.324 1.00 98.38 280 MET A N 1
ATOM 2241 C CA . MET A 1 280 ? -1.626 -6.932 22.075 1.00 98.38 280 MET A CA 1
ATOM 2242 C C . MET A 1 280 ? -2.691 -7.478 23.037 1.00 98.38 280 MET A C 1
ATOM 2244 O O . MET A 1 280 ? -2.906 -8.693 23.072 1.00 98.38 280 MET A O 1
ATOM 2248 N N . LYS A 1 281 ? -3.434 -6.607 23.739 1.00 98.31 281 LYS A N 1
ATOM 2249 C CA . LYS A 1 281 ? -4.607 -7.018 24.534 1.00 98.31 281 LYS A CA 1
ATOM 2250 C C . LYS A 1 281 ? -5.681 -7.674 23.670 1.00 98.31 281 LYS A C 1
ATOM 2252 O O . LYS A 1 281 ? -6.198 -8.729 24.028 1.00 98.31 281 LYS A O 1
ATOM 2257 N N . TYR A 1 282 ? -5.982 -7.105 22.505 1.00 98.62 282 TYR A N 1
ATOM 2258 C CA . TYR A 1 282 ? -6.928 -7.678 21.551 1.00 98.62 282 TYR A CA 1
ATOM 2259 C C . TYR A 1 282 ? -6.502 -9.087 21.114 1.00 98.62 282 TYR A C 1
ATOM 2261 O O . TYR A 1 282 ? -7.321 -10.008 21.120 1.00 98.62 282 TYR A O 1
ATOM 2269 N N . ARG A 1 283 ? -5.213 -9.293 20.807 1.00 98.19 283 ARG A N 1
ATOM 2270 C CA . ARG A 1 283 ? -4.678 -10.612 20.432 1.00 98.19 283 ARG A CA 1
ATOM 2271 C C . ARG A 1 283 ? -4.778 -11.653 21.535 1.00 98.19 283 ARG A C 1
ATOM 2273 O O . ARG A 1 283 ? -4.996 -12.824 21.222 1.00 98.19 283 ARG A O 1
ATOM 2280 N N . ALA A 1 284 ? -4.602 -11.233 22.783 1.00 98.19 284 ALA A N 1
ATOM 2281 C CA . ALA A 1 284 ? -4.669 -12.107 23.946 1.00 98.19 284 ALA A CA 1
ATOM 2282 C C . ALA A 1 284 ? -6.112 -12.457 24.339 1.00 98.19 284 ALA A C 1
ATOM 2284 O O . ALA A 1 284 ? -6.390 -13.599 24.699 1.00 98.19 284 ALA A O 1
ATOM 2285 N N . GLU A 1 285 ? -7.024 -11.486 24.281 1.00 98.25 285 GLU A N 1
ATOM 2286 C CA . GLU A 1 285 ? -8.369 -11.624 24.847 1.00 98.25 285 GLU A CA 1
ATOM 2287 C C . GLU A 1 285 ? -9.467 -11.904 23.816 1.00 98.25 285 GLU A C 1
ATOM 2289 O O . GLU A 1 285 ? -10.502 -12.461 24.178 1.00 98.25 285 GLU A O 1
ATOM 2294 N N . VAL A 1 286 ? -9.287 -11.487 22.558 1.00 98.31 286 VAL A N 1
ATOM 2295 C CA . VAL A 1 286 ? -10.326 -11.554 21.515 1.00 98.31 286 VAL A CA 1
ATOM 2296 C C . VAL A 1 286 ? -9.938 -12.545 20.426 1.00 98.31 286 VAL A C 1
ATOM 2298 O O . VAL A 1 286 ? -10.595 -13.571 20.260 1.00 98.31 286 VAL A O 1
ATOM 2301 N N . TYR A 1 287 ? -8.883 -12.244 19.666 1.00 98.25 287 TYR A N 1
ATOM 2302 C CA . TYR A 1 287 ? -8.432 -13.085 18.559 1.00 98.25 287 TYR A CA 1
ATOM 2303 C C . TYR A 1 287 ? -7.004 -12.745 18.142 1.00 98.25 287 TYR A C 1
ATOM 2305 O O . TYR A 1 287 ? -6.669 -11.572 17.995 1.00 98.25 287 TYR A O 1
ATOM 2313 N N . THR A 1 288 ? -6.182 -13.760 17.858 1.00 97.50 288 THR A N 1
ATOM 2314 C CA . THR A 1 288 ? -4.808 -13.612 17.346 1.00 97.50 288 THR A CA 1
ATOM 2315 C C . THR A 1 288 ? -4.802 -13.108 15.894 1.00 97.50 288 THR A C 1
ATOM 2317 O O . THR A 1 288 ? -4.523 -13.849 14.956 1.00 97.50 288 THR A O 1
ATOM 2320 N N . ALA A 1 289 ? -5.165 -11.841 15.711 1.00 97.19 289 ALA A N 1
ATOM 2321 C CA . ALA A 1 289 ? -5.335 -11.211 14.412 1.00 97.19 289 ALA A CA 1
ATOM 2322 C C . ALA A 1 289 ? -4.001 -10.903 13.721 1.00 97.19 289 ALA A C 1
ATOM 2324 O O . ALA A 1 289 ? -2.997 -10.603 14.374 1.00 97.19 289 ALA A O 1
ATOM 2325 N N . LYS A 1 290 ? -4.033 -10.912 12.386 1.00 96.12 290 LYS A N 1
ATOM 2326 C CA . LYS A 1 290 ? -2.964 -10.399 11.523 1.00 96.12 290 LYS A CA 1
ATOM 2327 C C . LYS A 1 290 ? -3.067 -8.882 11.413 1.00 96.12 290 LYS A C 1
ATOM 2329 O O . LYS A 1 290 ? -4.174 -8.338 11.409 1.00 96.12 290 LYS A O 1
ATOM 2334 N N . LEU A 1 291 ? -1.927 -8.215 11.271 1.00 96.62 291 LEU A N 1
ATOM 2335 C CA . LEU A 1 291 ? -1.853 -6.766 11.111 1.00 96.62 291 LEU A CA 1
ATOM 2336 C C . LEU A 1 291 ? -1.063 -6.404 9.859 1.00 96.62 291 LEU A C 1
ATOM 2338 O O . LEU A 1 291 ? 0.063 -6.853 9.662 1.00 96.62 291 LEU A O 1
ATOM 2342 N N . VAL A 1 292 ? -1.652 -5.567 9.019 1.00 95.88 292 VAL A N 1
ATOM 2343 C CA . VAL A 1 292 ? -1.030 -5.050 7.806 1.00 95.88 292 VAL A CA 1
ATOM 2344 C C . VAL A 1 292 ? -0.953 -3.536 7.908 1.00 95.88 292 VAL A C 1
ATOM 2346 O O . VAL A 1 292 ? -1.975 -2.860 7.860 1.00 95.88 292 VAL A O 1
ATOM 2349 N N . PHE A 1 293 ? 0.257 -3.001 7.993 1.00 96.56 293 PHE A N 1
ATOM 2350 C CA . PHE A 1 293 ? 0.531 -1.581 7.845 1.00 96.56 293 PHE A CA 1
ATOM 2351 C C . PHE A 1 293 ? 0.686 -1.220 6.370 1.00 96.56 293 PHE A C 1
ATOM 2353 O O . PHE A 1 293 ? 1.456 -1.842 5.640 1.00 96.56 293 PHE A O 1
ATOM 2360 N N . ILE A 1 294 ? -0.019 -0.182 5.943 1.00 95.81 294 ILE A N 1
ATOM 2361 C CA . ILE A 1 294 ? 0.218 0.545 4.699 1.00 95.81 294 ILE A CA 1
ATOM 2362 C C . ILE A 1 294 ? 0.696 1.935 5.111 1.00 95.81 294 ILE A C 1
ATOM 2364 O O . ILE A 1 294 ? -0.088 2.810 5.477 1.00 95.81 294 ILE A O 1
ATOM 2368 N N . SER A 1 295 ? 2.011 2.090 5.092 1.00 95.50 295 SER A N 1
ATOM 2369 C CA . SER A 1 295 ? 2.737 3.162 5.756 1.00 95.50 295 SER A CA 1
ATOM 2370 C C . SER A 1 295 ? 3.119 4.257 4.773 1.00 95.50 295 SER A C 1
ATOM 2372 O O . SER A 1 295 ? 3.846 3.999 3.810 1.00 95.50 295 SER A O 1
ATOM 2374 N N . PHE A 1 296 ? 2.695 5.490 5.033 1.00 94.31 296 PHE A N 1
ATOM 2375 C CA . PHE A 1 296 ? 3.052 6.666 4.235 1.00 94.31 296 PHE A CA 1
ATOM 2376 C C . PHE A 1 296 ? 4.245 7.401 4.846 1.00 94.31 296 PHE A C 1
ATOM 2378 O O . PHE A 1 296 ? 4.108 8.427 5.507 1.00 94.31 296 PHE A O 1
ATOM 2385 N N . ILE A 1 297 ? 5.444 6.878 4.605 1.00 92.94 297 ILE A N 1
ATOM 2386 C CA . ILE A 1 297 ? 6.680 7.391 5.206 1.00 92.94 297 ILE A CA 1
ATOM 2387 C C . ILE A 1 297 ? 7.427 8.341 4.258 1.00 92.94 297 ILE A C 1
ATOM 2389 O O . ILE A 1 297 ? 7.408 8.191 3.032 1.00 92.94 297 ILE A O 1
ATOM 2393 N N . SER A 1 298 ? 8.107 9.340 4.824 1.00 86.00 298 SER A N 1
ATOM 2394 C CA . SER A 1 298 ? 8.901 10.319 4.063 1.00 86.00 298 SER A CA 1
ATOM 2395 C C . SER A 1 298 ? 10.173 9.700 3.474 1.00 86.00 298 SER A C 1
ATOM 2397 O O . SER A 1 298 ? 10.497 9.917 2.308 1.00 86.00 298 SER A O 1
ATOM 2399 N N . ASN A 1 299 ? 10.874 8.868 4.246 1.00 83.50 299 ASN A N 1
ATOM 2400 C CA . ASN A 1 299 ? 12.064 8.158 3.790 1.00 83.50 299 ASN A CA 1
ATOM 2401 C C . ASN A 1 299 ? 11.718 6.712 3.416 1.00 83.50 299 ASN A C 1
ATOM 2403 O O . ASN A 1 299 ? 11.347 5.932 4.286 1.00 83.50 299 ASN A O 1
ATOM 2407 N N . GLN A 1 300 ? 11.913 6.321 2.151 1.00 69.38 300 GLN A N 1
ATOM 2408 C CA . GLN A 1 300 ? 11.657 4.946 1.693 1.00 69.38 300 GLN A CA 1
ATOM 2409 C C . GLN A 1 300 ? 12.498 3.889 2.430 1.00 69.38 300 GLN A C 1
ATOM 2411 O O . GLN A 1 300 ? 12.076 2.739 2.536 1.00 69.38 300 GLN A O 1
ATOM 2416 N N . HIS A 1 301 ? 13.660 4.277 2.962 1.00 74.94 301 HIS A N 1
ATOM 2417 C CA . HIS A 1 301 ? 14.516 3.407 3.771 1.00 74.94 301 HIS A CA 1
ATOM 2418 C C . HIS A 1 301 ? 14.241 3.515 5.278 1.00 74.94 301 HIS A C 1
ATOM 2420 O O . HIS A 1 301 ? 14.810 2.754 6.054 1.00 74.94 301 HIS A O 1
ATOM 2426 N N . GLY A 1 302 ? 13.380 4.444 5.704 1.00 78.44 302 GLY A N 1
ATOM 2427 C CA . GLY A 1 302 ? 12.952 4.547 7.096 1.00 78.44 302 GLY A CA 1
ATOM 2428 C C . GLY A 1 302 ? 12.042 3.384 7.493 1.00 78.44 302 GLY A C 1
ATOM 2429 O O . GLY A 1 302 ? 11.404 2.756 6.644 1.00 78.44 302 GLY A O 1
ATOM 2430 N N . GLN A 1 303 ? 11.980 3.087 8.787 1.00 84.56 303 GLN A N 1
ATOM 2431 C CA . GLN A 1 303 ? 10.915 2.278 9.380 1.00 84.56 303 GLN A CA 1
ATOM 2432 C C . GLN A 1 303 ? 9.951 3.213 10.113 1.00 84.56 303 GLN A C 1
ATOM 2434 O O . GLN A 1 303 ? 10.383 4.218 10.681 1.00 84.56 303 GLN A O 1
ATOM 2439 N N . GLY A 1 304 ? 8.654 2.925 10.030 1.00 89.94 304 GLY A N 1
ATOM 2440 C CA . GLY A 1 304 ? 7.649 3.657 10.795 1.00 89.94 304 GLY A CA 1
ATOM 2441 C C . GLY A 1 304 ? 7.689 3.246 12.267 1.00 89.94 304 GLY A C 1
ATOM 2442 O O . GLY A 1 304 ? 8.020 2.102 12.580 1.00 89.94 304 GLY A O 1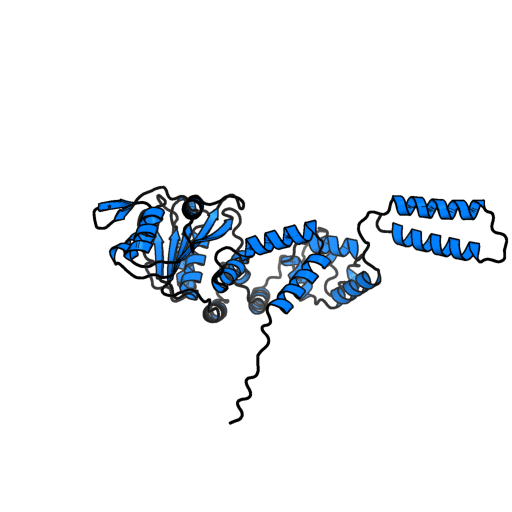
ATOM 2443 N N . GLN A 1 305 ? 7.397 4.186 13.164 1.00 94.50 305 GLN A N 1
ATOM 2444 C CA . GLN A 1 305 ? 7.554 4.009 14.611 1.00 94.50 305 GLN A CA 1
ATOM 2445 C C . GLN A 1 305 ? 6.799 2.777 15.125 1.00 94.50 305 GLN A C 1
ATOM 2447 O O . GLN A 1 305 ? 7.385 1.944 15.812 1.00 94.50 305 GLN A O 1
ATOM 2452 N N . MET A 1 306 ? 5.527 2.641 14.748 1.00 95.88 306 MET A N 1
ATOM 2453 C CA . MET A 1 306 ? 4.676 1.542 15.201 1.00 95.88 306 MET A CA 1
ATOM 2454 C C . MET A 1 306 ? 5.181 0.195 14.678 1.00 95.88 306 MET A C 1
ATOM 2456 O O . MET A 1 306 ? 5.302 -0.768 15.426 1.00 95.88 306 MET A O 1
ATOM 2460 N N . SER A 1 307 ? 5.521 0.110 13.391 1.00 94.81 307 SER A N 1
ATOM 2461 C CA . SER A 1 307 ? 6.040 -1.122 12.793 1.00 94.81 307 SER A CA 1
ATOM 2462 C C . SER A 1 307 ? 7.337 -1.591 13.456 1.00 94.81 307 SER A C 1
ATOM 2464 O O . SER A 1 307 ? 7.505 -2.793 13.655 1.00 94.81 307 SER A O 1
ATOM 2466 N N . THR A 1 308 ? 8.222 -0.659 13.829 1.00 94.88 308 THR A N 1
ATOM 2467 C CA . THR A 1 308 ? 9.450 -0.952 14.576 1.00 94.88 308 THR A CA 1
ATOM 2468 C C . THR A 1 308 ? 9.121 -1.511 15.954 1.00 94.88 308 THR A C 1
ATOM 2470 O O . THR A 1 308 ? 9.675 -2.535 16.332 1.00 94.88 308 THR A O 1
ATOM 2473 N N . GLU A 1 309 ? 8.162 -0.918 16.666 1.00 96.19 309 GLU A N 1
ATOM 2474 C CA . GLU A 1 309 ? 7.714 -1.406 17.975 1.00 96.19 309 GLU A CA 1
ATOM 2475 C C . GLU A 1 309 ? 7.202 -2.859 17.907 1.00 96.19 309 GLU A C 1
ATOM 2477 O O . GLU A 1 309 ? 7.596 -3.706 18.710 1.00 96.19 309 GLU A O 1
ATOM 2482 N N . PHE A 1 310 ? 6.405 -3.195 16.885 1.00 96.88 310 PHE A N 1
ATOM 2483 C CA . PHE A 1 310 ? 5.952 -4.573 16.648 1.00 96.88 310 PHE A CA 1
ATOM 2484 C C . PHE A 1 310 ? 7.093 -5.541 16.305 1.00 96.88 310 PHE A C 1
ATOM 2486 O O . PHE A 1 310 ? 7.061 -6.702 16.727 1.00 96.88 310 PHE A O 1
ATOM 2493 N N . GLN A 1 311 ? 8.091 -5.085 15.546 1.00 93.31 311 GLN A N 1
ATOM 2494 C CA . GLN A 1 311 ? 9.264 -5.888 15.188 1.00 93.31 311 GLN A CA 1
ATOM 2495 C C . GLN A 1 311 ? 10.168 -6.143 16.396 1.00 93.31 311 GLN A C 1
ATOM 2497 O O . GLN A 1 311 ? 10.566 -7.287 16.617 1.00 93.31 311 GLN A O 1
ATOM 2502 N N . ASP A 1 312 ? 10.437 -5.117 17.202 1.00 95.62 312 ASP A N 1
ATOM 2503 C CA . ASP A 1 312 ? 11.265 -5.201 18.409 1.00 95.62 312 ASP A CA 1
ATOM 2504 C C . ASP A 1 312 ? 10.641 -6.131 19.460 1.00 95.62 312 ASP A C 1
ATOM 2506 O O . ASP A 1 312 ? 11.347 -6.849 20.173 1.00 95.62 312 ASP A O 1
ATOM 2510 N N . ALA A 1 313 ? 9.308 -6.175 19.516 1.00 96.56 313 ALA A N 1
ATOM 2511 C CA . ALA A 1 313 ? 8.546 -7.103 20.345 1.00 96.56 313 ALA A CA 1
ATOM 2512 C C . ALA A 1 313 ? 8.390 -8.514 19.732 1.00 96.56 313 ALA A C 1
ATOM 2514 O O . ALA A 1 313 ? 7.757 -9.376 20.344 1.00 96.56 313 ALA A O 1
ATOM 2515 N N . TYR A 1 314 ? 8.963 -8.775 18.549 1.00 94.75 314 TYR A N 1
ATOM 2516 C CA . TYR A 1 314 ? 8.883 -10.049 17.818 1.00 94.75 314 TYR A CA 1
ATOM 2517 C C . TYR A 1 314 ? 7.445 -10.546 17.605 1.00 94.75 314 TYR A C 1
ATOM 2519 O O . TYR A 1 314 ? 7.164 -11.746 17.680 1.00 94.75 314 TYR A O 1
ATOM 2527 N N . VAL A 1 315 ? 6.516 -9.624 17.346 1.00 93.50 315 VAL A N 1
ATOM 2528 C CA . VAL A 1 315 ? 5.106 -9.969 17.161 1.00 93.50 315 VAL A CA 1
ATOM 2529 C C . VAL A 1 315 ? 4.921 -10.633 15.788 1.00 93.50 315 VAL A C 1
ATOM 2531 O O . VAL A 1 315 ? 5.232 -10.020 14.764 1.00 93.50 315 VAL A O 1
ATOM 2534 N N . PRO A 1 316 ? 4.409 -11.878 15.720 1.00 92.06 316 PRO A N 1
ATOM 2535 C CA . PRO A 1 316 ? 4.223 -12.564 14.446 1.00 92.06 316 PRO A CA 1
ATOM 2536 C C . PRO A 1 316 ? 3.046 -11.971 13.666 1.00 92.06 316 PRO A C 1
ATOM 2538 O O . PRO A 1 316 ? 2.157 -11.340 14.237 1.00 92.06 316 PRO A O 1
ATOM 2541 N N . ASP A 1 317 ? 3.001 -12.232 12.360 1.00 91.12 317 ASP A N 1
ATOM 2542 C CA . ASP A 1 317 ? 1.884 -11.856 11.477 1.00 91.12 317 ASP A CA 1
ATOM 2543 C C . ASP A 1 317 ? 1.617 -10.345 11.373 1.00 91.12 317 ASP A C 1
ATOM 2545 O O . ASP A 1 317 ? 0.486 -9.914 11.131 1.00 91.12 317 ASP A O 1
ATOM 2549 N N . VAL A 1 318 ? 2.675 -9.546 11.534 1.00 93.81 318 VAL A N 1
ATOM 2550 C CA . VAL A 1 318 ? 2.680 -8.109 11.247 1.00 93.81 318 VAL A CA 1
ATOM 2551 C C . VAL A 1 318 ? 3.442 -7.869 9.945 1.00 93.81 318 VAL A C 1
ATOM 2553 O O . VAL A 1 318 ? 4.592 -8.281 9.802 1.00 93.81 318 VAL A O 1
ATOM 2556 N N . ILE A 1 319 ? 2.799 -7.225 8.973 1.00 91.12 319 ILE A N 1
ATOM 2557 C CA . ILE A 1 319 ? 3.359 -6.933 7.646 1.00 91.12 319 ILE A CA 1
ATOM 2558 C C . ILE A 1 319 ? 3.335 -5.423 7.433 1.00 91.12 319 ILE A C 1
ATOM 2560 O O . ILE A 1 319 ? 2.351 -4.778 7.773 1.00 91.12 319 ILE A O 1
ATOM 2564 N N . GLN A 1 320 ? 4.389 -4.858 6.843 1.00 92.50 320 GLN A N 1
ATOM 2565 C CA . GLN A 1 320 ? 4.458 -3.436 6.506 1.00 92.50 320 GLN A CA 1
ATOM 2566 C C . GLN A 1 320 ? 4.671 -3.230 5.005 1.00 92.50 320 GLN A C 1
ATOM 2568 O O . GLN A 1 320 ? 5.578 -3.805 4.405 1.00 92.50 320 GLN A O 1
ATOM 2573 N N . PHE A 1 321 ? 3.875 -2.340 4.420 1.00 91.69 321 PHE A N 1
ATOM 2574 C CA . PHE A 1 321 ? 3.977 -1.891 3.040 1.00 91.69 321 PHE A CA 1
ATOM 2575 C C . PHE A 1 321 ? 4.246 -0.400 2.992 1.00 91.69 321 PHE A C 1
ATOM 2577 O O . PHE A 1 321 ? 3.463 0.396 3.494 1.00 91.69 321 PHE A O 1
ATOM 2584 N N . LYS A 1 322 ? 5.344 -0.011 2.349 1.00 91.69 322 LYS A N 1
ATOM 2585 C CA . LYS A 1 322 ? 5.828 1.370 2.375 1.00 91.69 322 LYS A CA 1
ATOM 2586 C C . LYS A 1 322 ? 5.459 2.119 1.098 1.00 91.69 322 LYS A C 1
ATOM 2588 O O . LYS A 1 322 ? 5.960 1.820 0.006 1.00 91.69 322 LYS A O 1
ATOM 2593 N N . PHE A 1 323 ? 4.649 3.154 1.262 1.00 90.38 323 PHE A N 1
ATOM 2594 C CA . PHE A 1 323 ? 4.388 4.180 0.265 1.00 90.38 323 PHE A CA 1
ATOM 2595 C C . PHE A 1 323 ? 5.232 5.417 0.568 1.00 90.38 323 PHE A C 1
ATOM 2597 O O . PHE A 1 323 ? 5.507 5.743 1.721 1.00 90.38 323 PHE A O 1
ATOM 2604 N N . SER A 1 324 ? 5.682 6.096 -0.489 1.00 87.00 324 SER A N 1
ATOM 2605 C CA . SER A 1 324 ? 6.357 7.380 -0.323 1.00 87.00 324 SER A CA 1
ATOM 2606 C C . SER A 1 324 ? 5.306 8.460 -0.131 1.00 87.00 324 SER A C 1
ATOM 2608 O O . SER A 1 324 ? 4.364 8.559 -0.916 1.00 87.00 324 SER A O 1
ATOM 2610 N N . ARG A 1 325 ? 5.501 9.275 0.903 1.00 85.62 325 ARG A N 1
ATOM 2611 C CA . ARG A 1 325 ? 4.645 10.425 1.194 1.00 85.62 325 ARG A CA 1
ATOM 2612 C C . ARG A 1 325 ? 4.680 11.489 0.091 1.00 85.62 325 ARG A C 1
ATOM 2614 O O . ARG A 1 325 ? 3.651 12.074 -0.220 1.00 85.62 325 ARG A O 1
ATOM 2621 N N . ASP A 1 326 ? 5.848 11.699 -0.516 1.00 82.12 326 ASP A N 1
ATOM 2622 C CA . ASP A 1 326 ? 6.064 12.756 -1.516 1.00 82.12 326 ASP A CA 1
ATOM 2623 C C . ASP A 1 326 ? 5.710 12.319 -2.941 1.00 82.12 326 ASP A C 1
ATOM 2625 O O . ASP A 1 326 ? 5.412 13.145 -3.803 1.00 82.12 326 ASP A O 1
ATOM 2629 N N . ARG A 1 327 ? 5.801 11.014 -3.221 1.00 76.06 327 ARG A N 1
ATOM 2630 C CA . ARG A 1 327 ? 5.521 10.436 -4.537 1.00 76.06 327 ARG A CA 1
ATOM 2631 C C . ARG A 1 327 ? 4.683 9.189 -4.380 1.00 76.06 327 ARG A C 1
ATOM 2633 O O . ARG A 1 327 ? 5.196 8.089 -4.171 1.00 76.06 327 ARG A O 1
ATOM 2640 N N . LEU A 1 328 ? 3.383 9.387 -4.506 1.00 71.12 328 LEU A N 1
ATOM 2641 C CA . LEU A 1 328 ? 2.422 8.305 -4.503 1.00 71.12 328 LEU A CA 1
ATOM 2642 C C . LEU A 1 328 ? 2.606 7.482 -5.775 1.00 71.12 328 LEU A C 1
ATOM 2644 O O . LEU A 1 328 ? 2.342 7.937 -6.883 1.00 71.12 328 LEU A O 1
ATOM 2648 N N . ASP A 1 329 ? 3.120 6.275 -5.585 1.00 72.81 329 ASP A N 1
ATOM 2649 C CA . ASP A 1 329 ? 3.373 5.318 -6.648 1.00 72.81 329 ASP A CA 1
ATOM 2650 C C . ASP A 1 329 ? 2.357 4.183 -6.531 1.00 72.81 329 ASP A C 1
ATOM 2652 O O . ASP A 1 329 ? 2.561 3.212 -5.796 1.00 72.81 329 ASP A O 1
ATOM 2656 N N . LEU A 1 330 ? 1.224 4.344 -7.217 1.00 70.69 330 LEU A N 1
ATOM 2657 C CA . LEU A 1 330 ? 0.142 3.360 -7.218 1.00 70.69 330 LEU A CA 1
ATOM 2658 C C . LEU A 1 330 ? 0.527 2.059 -7.932 1.00 70.69 330 LEU A C 1
ATOM 2660 O O . LEU A 1 330 ? -0.135 1.054 -7.698 1.00 70.69 330 LEU A O 1
ATOM 2664 N N . THR A 1 331 ? 1.633 2.011 -8.687 1.00 69.19 331 THR A N 1
ATOM 2665 C CA . THR A 1 331 ? 2.148 0.744 -9.247 1.00 69.19 331 THR A CA 1
ATOM 2666 C C . THR A 1 331 ? 2.513 -0.255 -8.139 1.00 69.19 331 THR A C 1
ATOM 2668 O O . THR A 1 331 ? 2.514 -1.470 -8.337 1.00 69.19 331 THR A O 1
ATOM 2671 N N . LYS A 1 332 ? 2.765 0.239 -6.916 1.00 78.06 332 LYS A N 1
ATOM 2672 C CA . LYS A 1 332 ? 2.981 -0.590 -5.724 1.00 78.06 332 LYS A CA 1
ATOM 2673 C C . LYS A 1 332 ? 1.712 -1.264 -5.210 1.00 78.06 332 LYS A C 1
ATOM 2675 O O . LYS A 1 332 ? 1.826 -2.166 -4.383 1.00 78.06 332 LYS A O 1
ATOM 2680 N N . LEU A 1 333 ? 0.530 -0.861 -5.672 1.00 78.94 333 LEU A N 1
ATOM 2681 C CA . LEU A 1 333 ? -0.729 -1.491 -5.291 1.00 78.94 333 LEU A CA 1
ATOM 2682 C C . LEU A 1 333 ? -0.798 -2.933 -5.792 1.00 78.94 333 LEU A C 1
ATOM 2684 O O . LEU A 1 333 ? -1.141 -3.817 -5.017 1.00 78.94 333 LEU A O 1
ATOM 2688 N N . ASP A 1 334 ? -0.375 -3.200 -7.026 1.00 77.25 334 ASP A N 1
ATOM 2689 C CA . ASP A 1 334 ? -0.307 -4.568 -7.553 1.00 77.25 334 ASP A CA 1
ATOM 2690 C C . ASP A 1 334 ? 0.615 -5.443 -6.695 1.00 77.25 334 ASP A C 1
ATOM 2692 O O . ASP A 1 334 ? 0.289 -6.584 -6.373 1.00 77.25 334 ASP A O 1
ATOM 2696 N N . ASN A 1 335 ? 1.740 -4.880 -6.243 1.00 78.81 335 ASN A N 1
ATOM 2697 C CA . ASN A 1 335 ? 2.659 -5.566 -5.335 1.00 78.81 335 ASN A CA 1
ATOM 2698 C C . ASN A 1 335 ? 2.043 -5.787 -3.947 1.00 78.81 335 ASN A C 1
ATOM 2700 O O . ASN A 1 335 ? 2.242 -6.848 -3.361 1.00 78.81 335 ASN A O 1
ATOM 2704 N N . LEU A 1 336 ? 1.299 -4.808 -3.420 1.00 82.81 336 LEU A N 1
ATOM 2705 C CA . LEU A 1 336 ? 0.553 -4.924 -2.165 1.00 82.81 336 LEU A CA 1
ATOM 2706 C C . LEU A 1 336 ? -0.470 -6.061 -2.258 1.00 82.81 336 LEU A C 1
ATOM 2708 O O . LEU A 1 336 ? -0.463 -6.963 -1.425 1.00 82.81 336 LEU A O 1
ATOM 2712 N N . LEU A 1 337 ? -1.310 -6.054 -3.294 1.00 81.56 337 LEU A N 1
ATOM 2713 C CA . LEU A 1 337 ? -2.331 -7.076 -3.524 1.00 81.56 337 LEU A CA 1
ATOM 2714 C C . LEU A 1 337 ? -1.698 -8.452 -3.760 1.00 81.56 337 LEU A C 1
ATOM 2716 O O . LEU A 1 337 ? -2.130 -9.437 -3.164 1.00 81.56 337 LEU A O 1
ATOM 2720 N N . GLY A 1 338 ? -0.628 -8.513 -4.555 1.00 78.94 338 GLY A N 1
ATOM 2721 C CA . GLY A 1 338 ? 0.152 -9.724 -4.780 1.00 78.94 338 GLY A CA 1
ATOM 2722 C C . GLY A 1 338 ? 0.715 -10.288 -3.477 1.00 78.94 338 GLY A C 1
ATOM 2723 O O . GLY A 1 338 ? 0.510 -11.462 -3.176 1.00 78.94 338 GLY A O 1
ATOM 2724 N N . LEU A 1 339 ? 1.346 -9.464 -2.643 1.00 77.56 339 LEU A N 1
ATOM 2725 C CA . LEU A 1 339 ? 1.941 -9.932 -1.393 1.00 77.56 339 LEU A CA 1
ATOM 2726 C C . LEU A 1 339 ? 0.875 -10.368 -0.380 1.00 77.56 339 LEU A C 1
ATOM 2728 O O . LEU A 1 339 ? 1.010 -11.447 0.198 1.00 77.56 339 LEU A O 1
ATOM 2732 N N . LEU A 1 340 ? -0.223 -9.611 -0.251 1.00 79.75 340 LEU A N 1
ATOM 2733 C CA . LEU A 1 340 ? -1.384 -10.005 0.557 1.00 79.75 340 LEU A CA 1
ATOM 2734 C C . LEU A 1 340 ? -1.981 -11.336 0.084 1.00 79.75 340 LEU A C 1
ATOM 2736 O O . LEU A 1 340 ? -2.352 -12.162 0.913 1.00 79.75 340 LEU A O 1
ATOM 2740 N N . SER A 1 341 ? -2.006 -11.585 -1.229 1.00 75.19 341 SER A N 1
ATOM 2741 C CA . SER A 1 341 ? -2.509 -12.845 -1.787 1.00 75.19 341 SER A CA 1
ATOM 2742 C C . SER A 1 341 ? -1.612 -14.046 -1.520 1.00 75.19 341 SER A C 1
ATOM 2744 O O . SER A 1 341 ? -2.101 -15.165 -1.392 1.00 75.19 341 SER A O 1
ATOM 2746 N N . THR A 1 342 ? -0.299 -13.831 -1.419 1.00 69.94 342 THR A N 1
ATOM 2747 C CA . THR A 1 342 ? 0.633 -14.929 -1.139 1.00 69.94 342 THR A CA 1
ATOM 2748 C C . THR A 1 342 ? 0.613 -15.354 0.325 1.00 69.94 342 THR A C 1
ATOM 2750 O O . THR A 1 342 ? 1.161 -16.402 0.649 1.00 69.94 342 THR A O 1
ATOM 2753 N N . GLY A 1 343 ? 0.012 -14.557 1.218 1.00 60.69 343 GLY A N 1
ATOM 2754 C CA . GLY A 1 343 ? -0.023 -14.840 2.655 1.00 60.69 343 GLY A CA 1
ATOM 2755 C C . GLY A 1 343 ? 1.358 -14.874 3.321 1.00 60.69 343 GLY A C 1
ATOM 2756 O O . GLY A 1 343 ? 1.456 -15.229 4.493 1.00 60.69 343 GLY A O 1
ATOM 2757 N N . SER A 1 344 ? 2.421 -14.518 2.592 1.00 53.00 344 SER A N 1
ATOM 2758 C CA . SER A 1 344 ? 3.798 -14.567 3.072 1.00 53.00 344 SER A CA 1
ATOM 2759 C C . SER A 1 344 ? 4.098 -13.310 3.880 1.00 53.00 344 SER A C 1
ATOM 2761 O O . SER A 1 344 ? 4.400 -12.250 3.328 1.00 53.00 344 SER A O 1
ATOM 2763 N N . SER A 1 345 ? 4.045 -13.424 5.202 1.00 49.91 345 SER A N 1
ATOM 2764 C CA . SER A 1 345 ? 4.625 -12.447 6.117 1.00 49.91 345 SER A CA 1
ATOM 2765 C C . SER A 1 345 ? 6.137 -12.355 5.850 1.00 49.91 345 SER A C 1
ATOM 2767 O O . SER A 1 345 ? 6.901 -13.265 6.154 1.00 49.91 345 SER A O 1
ATOM 2769 N N . GLY A 1 346 ? 6.575 -11.274 5.202 1.00 51.19 346 GLY A N 1
ATOM 2770 C CA . GLY A 1 346 ? 7.976 -10.831 5.183 1.00 51.19 346 GLY A CA 1
ATOM 2771 C C . GLY A 1 346 ? 8.955 -11.506 4.213 1.00 51.19 346 GLY A C 1
ATOM 2772 O O . GLY A 1 346 ? 10.040 -10.976 4.018 1.00 51.19 346 GLY A O 1
ATOM 2773 N N . THR A 1 347 ? 8.637 -12.616 3.542 1.00 54.12 347 THR A N 1
ATOM 2774 C CA . THR A 1 347 ? 9.709 -13.352 2.843 1.00 54.12 347 THR A CA 1
ATOM 2775 C C . THR A 1 347 ? 10.025 -12.888 1.429 1.00 54.12 347 THR A C 1
ATOM 2777 O O . THR A 1 347 ? 11.130 -13.153 0.983 1.00 54.12 347 THR A O 1
ATOM 2780 N N . PHE A 1 348 ? 9.126 -12.232 0.689 1.00 47.53 348 PHE A N 1
ATOM 2781 C CA . PHE A 1 348 ? 9.393 -12.006 -0.739 1.00 47.53 348 PHE A CA 1
ATOM 2782 C C . PHE A 1 348 ? 10.520 -10.999 -0.985 1.00 47.53 348 PHE A C 1
ATOM 2784 O O . PHE A 1 348 ? 11.453 -11.326 -1.706 1.00 47.53 348 PHE A O 1
ATOM 2791 N N . TYR A 1 349 ? 10.484 -9.812 -0.370 1.00 49.81 349 TYR A N 1
ATOM 2792 C CA . TYR A 1 349 ? 11.541 -8.810 -0.556 1.00 49.81 349 TYR A CA 1
ATOM 2793 C C . TYR A 1 349 ? 12.864 -9.245 0.071 1.00 49.81 349 TYR A C 1
ATOM 2795 O O . TYR A 1 349 ? 13.890 -9.120 -0.584 1.00 49.81 349 TYR A O 1
ATOM 2803 N N . ASP A 1 350 ? 12.842 -9.874 1.246 1.00 57.88 350 ASP A N 1
ATOM 2804 C CA . ASP A 1 350 ? 14.042 -10.460 1.851 1.00 57.88 350 ASP A CA 1
ATOM 2805 C C . ASP A 1 350 ? 14.621 -11.594 0.993 1.00 57.88 350 ASP A C 1
ATOM 2807 O O . ASP A 1 350 ? 15.838 -11.750 0.891 1.00 57.88 350 ASP A O 1
ATOM 2811 N N . GLN A 1 351 ? 13.770 -12.404 0.353 1.00 56.53 351 GLN A N 1
ATOM 2812 C CA . GLN A 1 351 ? 14.206 -13.423 -0.601 1.00 56.53 351 GLN A CA 1
ATOM 2813 C C . GLN A 1 351 ? 14.733 -12.791 -1.883 1.00 56.53 351 GLN A C 1
ATOM 2815 O O . GLN A 1 351 ? 15.722 -13.286 -2.404 1.00 56.53 351 GLN A O 1
ATOM 2820 N N . LEU A 1 352 ? 14.120 -11.717 -2.380 1.00 52.97 352 LEU A N 1
ATOM 2821 C CA . LEU A 1 352 ? 14.511 -11.036 -3.613 1.00 52.97 352 LEU A CA 1
ATOM 2822 C C . LEU A 1 352 ? 15.819 -10.258 -3.424 1.00 52.97 352 LEU A C 1
ATOM 2824 O O . LEU A 1 352 ? 16.683 -10.319 -4.291 1.00 52.97 352 LEU A O 1
ATOM 2828 N N . GLU A 1 353 ? 16.017 -9.626 -2.268 1.00 62.53 353 GLU A N 1
ATOM 2829 C CA . GLU A 1 353 ? 17.267 -8.980 -1.866 1.00 62.53 353 GLU A CA 1
ATOM 2830 C C . GLU A 1 353 ? 18.373 -10.018 -1.635 1.00 62.53 353 GLU A C 1
ATOM 2832 O O . GLU A 1 353 ? 19.478 -9.863 -2.154 1.00 62.53 353 GLU A O 1
ATOM 2837 N N . LYS A 1 354 ? 18.072 -11.148 -0.972 1.00 69.31 354 LYS A N 1
ATOM 2838 C CA . LYS A 1 354 ? 18.998 -12.294 -0.908 1.00 69.31 354 LYS A CA 1
ATOM 2839 C C . LYS A 1 354 ? 19.351 -12.809 -2.301 1.00 69.31 354 LYS A C 1
ATOM 2841 O O . LYS A 1 354 ? 20.527 -13.008 -2.581 1.00 69.31 354 LYS A O 1
ATOM 2846 N N . LEU A 1 355 ? 18.368 -12.978 -3.184 1.00 60.91 355 LEU A N 1
ATOM 2847 C CA . LEU A 1 355 ? 18.568 -13.448 -4.555 1.00 60.91 355 LEU A CA 1
ATOM 2848 C C . LEU A 1 355 ? 19.424 -12.460 -5.360 1.00 60.91 355 LEU A C 1
ATOM 2850 O O . LEU A 1 355 ? 20.312 -12.868 -6.102 1.00 60.91 355 LEU A O 1
ATOM 2854 N N . GLN A 1 356 ? 19.189 -11.157 -5.194 1.00 59.19 356 GLN A N 1
ATOM 2855 C CA . GLN A 1 356 ? 19.954 -10.090 -5.831 1.00 59.19 356 GLN A CA 1
ATOM 2856 C C . GLN A 1 356 ? 21.406 -10.064 -5.339 1.00 59.19 356 GLN A C 1
ATOM 2858 O O . GLN A 1 356 ? 22.321 -9.964 -6.158 1.00 59.19 356 GLN A O 1
ATOM 2863 N N . ASN A 1 357 ? 21.626 -10.211 -4.032 1.00 71.44 357 ASN A N 1
ATOM 2864 C CA . ASN A 1 357 ? 22.963 -10.317 -3.450 1.00 71.44 357 ASN A CA 1
ATOM 2865 C C . ASN A 1 357 ? 23.676 -11.588 -3.941 1.00 71.44 357 ASN A C 1
ATOM 2867 O O . ASN A 1 357 ? 24.832 -11.528 -4.360 1.00 71.44 357 ASN A O 1
ATOM 2871 N N . GLU A 1 358 ? 22.971 -12.720 -4.025 1.00 70.62 358 GLU A N 1
ATOM 2872 C CA . GLU A 1 358 ? 23.518 -13.944 -4.616 1.00 70.62 358 GLU A CA 1
ATOM 2873 C C . GLU A 1 358 ? 23.853 -13.781 -6.105 1.00 70.62 358 GLU A C 1
ATOM 2875 O O . GLU A 1 358 ? 24.879 -14.291 -6.558 1.00 70.62 358 GLU A O 1
ATOM 2880 N N . PHE A 1 359 ? 23.044 -13.041 -6.871 1.00 69.31 359 PHE A N 1
ATOM 2881 C CA . PHE A 1 359 ? 23.334 -12.736 -8.272 1.00 69.31 359 PHE A CA 1
ATOM 2882 C C . PHE A 1 359 ? 24.599 -11.892 -8.438 1.00 69.31 359 PHE A C 1
ATOM 2884 O O . PHE A 1 359 ? 25.363 -12.129 -9.377 1.00 69.31 359 PHE A O 1
ATOM 2891 N N . GLN A 1 360 ? 24.829 -10.929 -7.543 1.00 68.50 360 GLN A N 1
ATOM 2892 C CA . GLN A 1 360 ? 26.025 -10.086 -7.563 1.00 68.50 360 GLN A CA 1
ATOM 2893 C C . GLN A 1 360 ? 27.291 -10.862 -7.187 1.00 68.50 360 GLN A C 1
ATOM 2895 O O . GLN A 1 360 ? 28.323 -10.684 -7.831 1.00 68.50 360 GLN A O 1
ATOM 2900 N N . GLU A 1 361 ? 27.217 -11.739 -6.184 1.00 83.38 361 GLU A N 1
ATOM 2901 C CA . GLU A 1 361 ? 28.379 -12.488 -5.696 1.00 83.38 361 GLU A CA 1
ATOM 2902 C C . GLU A 1 361 ? 28.725 -13.705 -6.562 1.00 83.38 361 GLU A C 1
ATOM 2904 O O . GLU A 1 361 ? 29.899 -13.978 -6.819 1.00 83.38 361 GLU A O 1
ATOM 2909 N N . LYS A 1 362 ? 27.713 -14.462 -6.998 1.00 85.12 362 LYS A N 1
ATOM 2910 C CA . LYS A 1 362 ? 27.893 -15.790 -7.613 1.00 85.12 362 LYS A CA 1
ATOM 2911 C C . LYS A 1 362 ? 27.644 -15.796 -9.122 1.00 85.12 362 LYS A C 1
ATOM 2913 O O . LYS A 1 362 ? 27.967 -16.783 -9.784 1.00 85.12 362 LYS A O 1
ATOM 2918 N N . GLY A 1 363 ? 27.095 -14.712 -9.671 1.00 76.81 363 GLY A N 1
ATOM 2919 C CA . GLY A 1 363 ? 26.716 -14.604 -11.078 1.00 76.81 363 GLY A CA 1
ATOM 2920 C C . GLY A 1 363 ? 25.421 -15.351 -11.426 1.00 76.81 363 GLY A C 1
ATOM 2921 O O . GLY A 1 363 ? 24.991 -16.282 -10.745 1.00 76.81 363 GLY A O 1
ATOM 2922 N N . VAL A 1 364 ? 24.796 -14.939 -12.533 1.00 61.78 364 VAL A N 1
ATOM 2923 C CA . VAL A 1 364 ? 23.451 -15.380 -12.961 1.00 61.78 364 VAL A CA 1
ATOM 2924 C C . VAL A 1 364 ? 23.343 -16.890 -13.174 1.00 61.78 364 VAL A C 1
ATOM 2926 O O . VAL A 1 364 ? 22.361 -17.506 -12.766 1.00 61.78 364 VAL A O 1
ATOM 2929 N N . GLU A 1 365 ? 24.367 -17.504 -13.760 1.00 66.94 365 GLU A N 1
ATOM 2930 C CA . GLU A 1 365 ? 24.364 -18.927 -14.114 1.00 66.94 365 GLU A CA 1
ATOM 2931 C C . GLU A 1 365 ? 24.360 -19.846 -12.876 1.00 66.94 365 GLU A C 1
ATOM 2933 O O . GLU A 1 365 ? 23.657 -20.858 -12.845 1.00 66.94 365 GLU A O 1
ATOM 2938 N N . SER A 1 366 ? 25.066 -19.452 -11.811 1.00 73.81 366 SER A N 1
ATOM 2939 C CA . SER A 1 366 ? 25.140 -20.201 -10.547 1.00 73.81 366 SER A CA 1
ATOM 2940 C C . SER A 1 366 ? 23.804 -20.198 -9.800 1.00 73.81 366 SER A C 1
ATOM 2942 O O . SER A 1 366 ? 23.318 -21.242 -9.362 1.00 73.81 366 SER A O 1
ATOM 2944 N N . VAL A 1 367 ? 23.162 -19.030 -9.710 1.00 66.75 367 VAL A N 1
ATOM 2945 C CA . VAL A 1 367 ? 21.872 -18.873 -9.022 1.00 66.75 367 VAL A CA 1
ATOM 2946 C C . VAL A 1 367 ? 20.765 -19.645 -9.746 1.00 66.75 367 VAL A C 1
ATOM 2948 O O . VAL A 1 367 ? 19.999 -20.360 -9.103 1.00 66.75 367 VAL A O 1
ATOM 2951 N N . ILE A 1 368 ? 20.723 -19.583 -11.082 1.00 62.56 368 ILE A N 1
ATOM 2952 C CA . ILE A 1 368 ? 19.741 -20.325 -11.888 1.00 62.56 368 ILE A CA 1
ATOM 2953 C C . ILE A 1 368 ? 19.909 -21.841 -11.711 1.00 62.56 368 ILE A C 1
ATOM 2955 O O . ILE A 1 368 ? 18.925 -22.546 -11.495 1.00 62.56 368 ILE A O 1
ATOM 2959 N N . THR A 1 369 ? 21.145 -22.347 -11.733 1.00 76.69 369 THR A N 1
ATOM 2960 C CA . THR A 1 369 ? 21.422 -23.782 -11.544 1.00 76.69 369 THR A CA 1
ATOM 2961 C C . THR A 1 369 ? 20.962 -24.260 -10.159 1.00 76.69 369 THR A C 1
ATOM 2963 O O . THR A 1 369 ? 20.323 -25.304 -10.039 1.00 76.69 369 THR A O 1
ATOM 2966 N N . ASN A 1 370 ? 21.210 -23.473 -9.107 1.00 73.06 370 ASN A N 1
ATOM 2967 C CA . ASN A 1 370 ? 20.784 -23.807 -7.745 1.00 73.06 370 ASN A CA 1
ATOM 2968 C C . ASN A 1 370 ? 19.258 -23.788 -7.570 1.00 73.06 370 ASN A C 1
ATOM 2970 O O . ASN A 1 370 ? 18.718 -24.612 -6.830 1.00 73.06 370 ASN A O 1
ATOM 2974 N N . LEU A 1 371 ? 18.556 -22.879 -8.252 1.00 64.06 371 LEU A N 1
ATOM 2975 C CA . LEU A 1 371 ? 17.092 -22.834 -8.238 1.00 64.06 371 LEU A CA 1
ATOM 2976 C C . LEU A 1 371 ? 16.481 -24.081 -8.886 1.00 64.06 371 LEU A C 1
ATOM 2978 O O . LEU A 1 371 ? 15.562 -24.671 -8.318 1.00 64.06 371 LEU A O 1
ATOM 2982 N N . PHE A 1 372 ? 17.018 -24.517 -10.028 1.00 63.06 372 PHE A N 1
ATOM 2983 C CA . PHE A 1 372 ? 16.539 -25.724 -10.704 1.00 63.06 372 PHE A CA 1
ATOM 2984 C C . PHE A 1 372 ? 16.840 -27.003 -9.912 1.00 63.06 372 PHE A C 1
ATOM 2986 O O . PHE A 1 372 ? 15.971 -27.867 -9.806 1.00 63.06 372 PHE A O 1
ATOM 2993 N N . ASN A 1 373 ? 18.010 -27.095 -9.272 1.00 69.75 373 ASN A N 1
ATOM 2994 C CA . ASN A 1 373 ? 18.368 -28.258 -8.453 1.00 69.75 373 ASN A CA 1
ATOM 2995 C C . ASN A 1 373 ? 17.500 -28.382 -7.183 1.00 69.75 373 ASN A C 1
ATOM 2997 O O . ASN A 1 373 ? 17.103 -29.485 -6.808 1.00 69.75 373 ASN A O 1
ATOM 3001 N N . LYS A 1 374 ? 17.117 -27.260 -6.554 1.00 71.94 374 LYS A N 1
ATOM 3002 C CA . LYS A 1 374 ? 16.180 -27.268 -5.412 1.00 71.94 374 LYS A CA 1
ATOM 3003 C C . LYS A 1 374 ? 14.769 -27.727 -5.789 1.00 71.94 374 LYS A C 1
ATOM 3005 O O . LYS A 1 374 ? 14.074 -28.303 -4.956 1.00 71.94 374 LYS A O 1
ATOM 3010 N N . GLN A 1 375 ? 14.323 -27.482 -7.023 1.00 49.22 375 GLN A N 1
ATOM 3011 C CA . GLN A 1 375 ? 13.019 -27.971 -7.486 1.00 49.22 375 GLN A CA 1
ATOM 3012 C C . GLN A 1 375 ? 13.014 -29.489 -7.689 1.00 49.22 375 GLN A C 1
ATOM 3014 O O . GLN A 1 375 ? 12.012 -30.131 -7.388 1.00 49.22 375 GLN A O 1
ATOM 3019 N N . THR A 1 376 ? 14.133 -30.070 -8.127 1.00 59.69 376 THR A N 1
ATOM 3020 C CA . THR A 1 376 ? 14.270 -31.527 -8.275 1.00 59.69 376 THR A CA 1
ATOM 3021 C C . THR A 1 376 ? 14.388 -32.278 -6.947 1.00 59.69 376 THR A C 1
ATOM 3023 O O . THR A 1 376 ? 14.030 -33.449 -6.885 1.00 59.69 376 THR A O 1
ATOM 3026 N N . GLU A 1 377 ? 14.841 -31.627 -5.872 1.00 59.44 377 GLU A N 1
ATOM 3027 C CA . GLU A 1 377 ? 14.927 -32.246 -4.537 1.00 59.44 377 GLU A CA 1
ATOM 3028 C C . GLU A 1 377 ? 13.582 -32.255 -3.789 1.00 59.44 377 GLU A C 1
ATOM 3030 O O . GLU A 1 377 ? 13.355 -33.121 -2.948 1.00 59.44 377 GLU A O 1
ATOM 3035 N N . ASN A 1 378 ? 12.662 -31.342 -4.123 1.00 53.81 378 ASN A N 1
ATOM 3036 C CA . ASN A 1 378 ? 11.354 -31.232 -3.463 1.00 53.81 378 ASN A CA 1
ATOM 3037 C C . ASN A 1 378 ? 10.230 -32.039 -4.137 1.00 53.81 378 ASN A C 1
ATOM 3039 O O . ASN A 1 378 ? 9.108 -32.076 -3.629 1.00 53.81 378 ASN A O 1
ATOM 3043 N N . SER A 1 379 ? 10.495 -32.706 -5.262 1.00 43.03 379 SER A N 1
ATOM 3044 C CA . SER A 1 379 ? 9.556 -33.670 -5.840 1.00 43.03 379 SER A CA 1
ATOM 3045 C C . SER A 1 379 ? 9.647 -35.007 -5.099 1.00 43.03 379 SER A C 1
ATOM 3047 O O . SER A 1 379 ? 10.503 -35.836 -5.400 1.00 43.03 379 SER A O 1
ATOM 3049 N N . ILE A 1 380 ? 8.754 -35.214 -4.127 1.00 45.25 380 ILE A N 1
ATOM 3050 C CA . ILE A 1 380 ? 8.545 -36.505 -3.454 1.00 45.25 380 ILE A CA 1
ATOM 3051 C C . ILE A 1 380 ? 8.144 -37.551 -4.514 1.00 45.25 380 ILE A C 1
ATOM 3053 O O . ILE A 1 380 ? 7.198 -37.302 -5.268 1.00 45.25 380 ILE A O 1
ATOM 3057 N N . PRO A 1 381 ? 8.808 -38.719 -4.599 1.00 45.66 381 PRO A N 1
ATOM 3058 C CA . PRO A 1 381 ? 8.354 -39.790 -5.474 1.00 45.66 381 PRO A CA 1
ATOM 3059 C C . PRO A 1 381 ? 7.010 -40.333 -4.967 1.00 45.66 381 PRO A C 1
ATOM 3061 O O . PRO A 1 381 ? 6.892 -40.761 -3.822 1.00 45.66 381 PRO A O 1
ATOM 3064 N N . MET A 1 382 ? 5.990 -40.311 -5.829 1.00 36.88 382 MET A N 1
ATOM 3065 C CA . MET A 1 382 ? 4.729 -41.021 -5.605 1.00 36.88 382 MET A CA 1
ATOM 3066 C C . MET A 1 382 ? 5.019 -42.529 -5.563 1.00 36.88 382 MET A C 1
ATOM 3068 O O . MET A 1 382 ? 5.175 -43.166 -6.606 1.00 36.88 382 MET A O 1
ATOM 3072 N N . GLU A 1 383 ? 5.106 -43.105 -4.364 1.00 47.25 383 GLU A N 1
ATOM 3073 C CA . GLU A 1 383 ? 5.040 -44.555 -4.198 1.00 47.25 383 GLU A CA 1
ATOM 3074 C C . GLU A 1 383 ? 3.637 -45.030 -4.587 1.00 47.25 383 GLU A C 1
ATOM 3076 O O . GLU A 1 383 ? 2.619 -44.623 -4.029 1.00 47.25 383 GLU A O 1
ATOM 3081 N N . THR A 1 384 ? 3.591 -45.874 -5.612 1.00 47.28 384 THR A N 1
ATOM 3082 C CA . THR A 1 384 ? 2.386 -46.565 -6.059 1.00 47.28 384 THR A CA 1
ATOM 3083 C C . THR A 1 384 ? 2.244 -47.843 -5.239 1.00 47.28 384 THR A C 1
ATOM 3085 O O . THR A 1 384 ? 2.840 -48.868 -5.564 1.00 47.28 384 THR A O 1
ATOM 3088 N N . GLU A 1 385 ? 1.440 -47.804 -4.175 1.00 46.88 385 GLU A N 1
ATOM 3089 C CA . GLU A 1 385 ? 0.932 -49.029 -3.552 1.00 46.88 385 GLU A CA 1
ATOM 3090 C C . GLU A 1 385 ? -0.087 -49.687 -4.491 1.00 46.88 385 GLU A C 1
ATOM 3092 O O . GLU A 1 385 ? -1.262 -49.323 -4.552 1.00 46.88 385 GLU A O 1
ATOM 3097 N N . ILE A 1 386 ? 0.377 -50.684 -5.245 1.00 53.16 386 ILE A N 1
ATOM 3098 C CA . ILE A 1 386 ? -0.487 -51.669 -5.894 1.00 53.16 386 ILE A CA 1
ATOM 3099 C C . ILE A 1 386 ? -0.839 -52.711 -4.832 1.00 53.16 386 ILE A C 1
ATOM 3101 O O . ILE A 1 386 ? -0.064 -53.624 -4.546 1.00 53.16 386 ILE A O 1
ATOM 3105 N N . THR A 1 387 ? -2.024 -52.586 -4.242 1.00 51.50 387 THR A N 1
ATOM 3106 C CA . THR A 1 387 ? -2.620 -53.641 -3.421 1.00 51.50 387 THR A CA 1
ATOM 3107 C C . THR A 1 387 ? -3.187 -54.727 -4.336 1.00 51.50 387 THR A C 1
ATOM 3109 O O . THR A 1 387 ? -4.255 -54.591 -4.925 1.00 51.50 387 THR A O 1
ATOM 3112 N N . THR A 1 388 ? -2.468 -55.843 -4.449 1.00 59.59 388 THR A N 1
ATOM 3113 C CA . THR A 1 388 ? -3.050 -57.140 -4.820 1.00 59.59 388 THR A CA 1
ATOM 3114 C C . THR A 1 388 ? -3.273 -57.971 -3.563 1.00 59.59 388 THR A C 1
ATOM 3116 O O . THR A 1 388 ? -2.332 -58.611 -3.092 1.00 59.59 388 THR A O 1
ATOM 3119 N N . LYS A 1 389 ? -4.506 -57.967 -3.047 1.00 50.16 389 LYS A N 1
ATOM 3120 C CA . LYS A 1 389 ? -5.308 -59.144 -2.656 1.00 50.16 389 LYS A CA 1
ATOM 3121 C C . LYS A 1 389 ? -6.589 -58.735 -1.947 1.00 50.16 389 LYS A C 1
ATOM 3123 O O . LYS A 1 389 ? -6.508 -57.857 -1.066 1.00 50.16 389 LYS A O 1
#

Secondary structure (DSSP, 8-state):
-TTHHHHHHHHHHHHHHHHH-SS---HHHHHHHHHHHHHHHHT--SSPPPPHHHHHHHHHHHTT--HHHHHHHHHHS-HHHHHHHHHHHT--HHHH-TT-TTHHHHHTT---STT-GGGT---HHHHHHHHHH---HHHHHHHHTT-TTTHHHHHHHHHH------SSEEEEEE-BGGGTTTHHHHHHHHHHHHHHHT-EEEEESSSEE--SS---SHHHHHHHHHH---BS---TTHHHHHHHHTT---SEEEEEE-S-----EE-TTS-EE-HHHHHHHHHHHT---EEEEEEEESSTTPPPHHHHHHHHTT-TTEEEEEEESSS--THHHHHHHHHHHHT-SSHHHHHHHHHHHHHHHH-HHHHHHHHHHHHHHS-----------

Solvent-accessible surface area (backbone atoms only — not comparable to full-atom values): 22191 Å² total; per-residue (Å²): 116,91,60,34,70,60,52,36,53,53,42,50,52,51,51,52,52,54,70,72,41,93,60,91,66,63,65,70,61,56,52,53,46,50,54,53,38,55,54,36,59,74,61,46,68,92,68,83,75,83,50,74,66,56,34,55,47,53,47,52,54,46,52,70,50,49,47,68,58,52,53,49,43,68,75,74,44,67,39,64,61,55,45,55,51,34,71,74,48,62,68,45,40,62,79,29,28,66,65,43,48,60,54,56,47,46,42,73,67,47,80,67,70,98,77,57,54,86,83,73,56,78,40,72,68,54,50,53,48,54,55,73,75,49,95,53,68,44,64,51,60,70,47,49,88,79,40,91,79,57,62,70,60,54,57,58,52,48,72,68,50,78,62,70,65,61,75,48,31,35,28,32,27,48,28,13,38,91,30,57,88,40,28,46,56,44,41,46,51,42,48,52,52,20,64,49,61,71,28,47,68,37,34,19,17,64,52,59,45,66,74,96,62,83,80,81,48,72,66,49,49,51,52,46,28,73,67,60,61,43,37,71,50,32,14,66,25,31,57,46,47,66,40,55,78,66,57,55,75,46,40,26,40,38,38,34,37,60,43,66,67,76,44,68,39,66,47,99,87,65,51,73,40,45,40,68,62,49,51,54,48,32,35,75,75,61,38,82,40,34,38,34,39,40,31,43,31,82,48,86,86,57,78,44,59,53,62,47,54,40,54,78,68,67,53,76,58,59,38,81,42,84,42,38,48,89,55,80,60,54,74,52,48,62,54,50,52,50,44,51,44,66,66,56,68,71,48,65,65,58,48,48,51,50,50,50,52,44,36,72,78,60,34,65,69,54,51,53,53,53,55,56,53,54,55,64,71,69,60,74,80,82,80,79,84,79,83,87,128

Mean predicted aligned error: 15.81 Å

Sequence (389 aa):
MLNAGRRIRAFEKQHKRLKFSKTTTKATKLGKIKNNIDNLNKLKPSTESVSGAVSRHIQRWTRTLTQQELEYFALHVPTESWKKLADIVHFHPIKDFPSLPWFLPFCFGTSTLDESIVSHHLNDESKARIASYEDKLDTIIWYYEDLQYIKLDAEAQLHKIKLPLESPVAVIGDASGSMEVVIRTATILSLILTAVYSAKLNLFNTDMFLPTFTLKTIEDVLTLALTTKATDRTANVAGLVSYYDGKEVIKTFIILTDELENTETQLADGTSIQFFDLFMKYRAEVYTAKLVFISFISNQHGQGQMSTEFQDAYVPDVIQFKFSRDRLDLTKLDNLLGLLSTGSSGTFYDQLEKLQNEFQEKGVESVITNLFNKQTENSIPMETEITTK

Nearest PDB structures (foldseek):
  1yvr-assembly1_A  TM=4.640E-01  e=1.228E-07  Xenopus laevis
  1yvp-assembly2_B  TM=4.350E-01  e=4.485E-07  Xenopus laevis
  1yvp-assembly1_A  TM=4.324E-01  e=5.618E-07  Xenopus laevis
  2i91-assembly2_B  TM=4.249E-01  e=6.288E-07  Xenopus laevis
  2i91-assembly1_A  TM=4.162E-01  e=1.044E-06  Xenopus laevis

pLDDT: mean 81.42, std 17.09, range [36.88, 98.62]